Protein AF-A0A2G2XUZ2-F1 (afdb_monomer)

Radius of gyration: 29.02 Å; Cα contacts (8 Å, |Δi|>4): 796; chains: 1; bounding box: 146×88×59 Å

Structure (mmCIF, N/CA/C/O backbone):
data_AF-A0A2G2XUZ2-F1
#
_entry.id   AF-A0A2G2XUZ2-F1
#
loop_
_atom_site.group_PDB
_atom_site.id
_atom_site.type_symbol
_atom_site.label_atom_id
_atom_site.label_alt_id
_atom_site.label_comp_id
_atom_site.label_asym_id
_atom_site.label_entity_id
_atom_site.label_seq_id
_atom_site.pdbx_PDB_ins_code
_atom_site.Cartn_x
_atom_site.Cartn_y
_atom_site.Cartn_z
_atom_site.occupancy
_atom_site.B_iso_or_equiv
_atom_site.auth_seq_id
_atom_site.auth_comp_id
_atom_site.auth_asym_id
_atom_site.auth_atom_id
_atom_site.pdbx_PDB_model_num
ATOM 1 N N . MET A 1 1 ? -83.456 12.138 7.312 1.00 35.75 1 MET A N 1
ATOM 2 C CA . MET A 1 1 ? -83.168 11.988 5.874 1.00 35.75 1 MET A CA 1
ATOM 3 C C . MET A 1 1 ? -81.773 12.543 5.642 1.00 35.75 1 MET A C 1
ATOM 5 O O . MET A 1 1 ? -81.573 13.729 5.842 1.00 35.75 1 MET A O 1
ATOM 9 N N . THR A 1 2 ? -80.838 11.625 5.391 1.00 35.16 2 THR A N 1
ATOM 10 C CA . THR A 1 2 ? -79.518 11.786 4.751 1.00 35.16 2 THR A CA 1
ATOM 11 C C . THR A 1 2 ? -78.667 13.011 5.084 1.00 35.16 2 THR A C 1
ATOM 13 O O . THR A 1 2 ? -78.769 14.068 4.469 1.00 35.16 2 THR A O 1
ATOM 16 N N . ASP A 1 3 ? -77.733 12.742 5.990 1.00 34.38 3 ASP A N 1
ATOM 17 C CA . ASP A 1 3 ? -76.449 13.405 6.163 1.00 34.38 3 ASP A CA 1
ATOM 18 C C . ASP A 1 3 ? -75.543 13.130 4.947 1.00 34.38 3 ASP A C 1
ATOM 20 O O . ASP A 1 3 ? -75.471 12.003 4.447 1.00 34.38 3 ASP A O 1
ATOM 24 N N . SER A 1 4 ? -74.855 14.147 4.440 1.00 35.59 4 SER A N 1
ATOM 25 C CA . SER A 1 4 ? -73.810 14.001 3.422 1.00 35.59 4 SER A CA 1
ATOM 26 C C . SER A 1 4 ? -72.882 15.197 3.511 1.00 35.59 4 SER A C 1
ATOM 28 O O . SER A 1 4 ? -73.072 16.198 2.822 1.00 35.59 4 SER A O 1
ATOM 30 N N . ASN A 1 5 ? -71.858 15.091 4.358 1.00 36.81 5 ASN A N 1
ATOM 31 C CA . ASN A 1 5 ? -70.743 16.018 4.303 1.00 36.81 5 ASN A CA 1
ATOM 32 C C . ASN A 1 5 ? -69.402 15.288 4.243 1.00 36.81 5 ASN A C 1
ATOM 34 O O . ASN A 1 5 ? -69.124 14.323 4.953 1.00 36.81 5 ASN A O 1
ATOM 38 N N . LYS A 1 6 ? -68.609 15.758 3.286 1.00 45.22 6 LYS A N 1
ATOM 39 C CA . LYS A 1 6 ? -67.391 15.169 2.747 1.00 45.22 6 LYS A CA 1
ATOM 40 C C . LYS A 1 6 ? -66.287 15.148 3.802 1.00 45.22 6 LYS A C 1
ATOM 42 O O . LYS A 1 6 ? -65.923 16.193 4.333 1.00 45.22 6 LYS A O 1
ATOM 47 N N . ARG A 1 7 ? -65.640 13.996 3.992 1.00 35.06 7 ARG A N 1
ATOM 48 C CA . ARG A 1 7 ? -64.256 13.950 4.482 1.00 35.06 7 ARG A CA 1
ATOM 49 C C . ARG A 1 7 ? -63.355 13.489 3.349 1.00 35.06 7 ARG A C 1
ATOM 51 O O . ARG A 1 7 ? -63.434 12.355 2.888 1.00 35.06 7 ARG A O 1
ATOM 58 N N . ALA A 1 8 ? -62.554 14.437 2.876 1.00 35.34 8 ALA A N 1
ATOM 59 C CA . ALA A 1 8 ? -61.564 14.267 1.833 1.00 35.34 8 ALA A CA 1
ATOM 60 C C . ALA A 1 8 ? -60.620 13.108 2.171 1.00 35.34 8 ALA A C 1
ATOM 62 O O . ALA A 1 8 ? -59.940 13.109 3.199 1.00 35.34 8 ALA A O 1
ATOM 63 N N . LYS A 1 9 ? -60.576 12.131 1.267 1.00 38.25 9 LYS A N 1
ATOM 64 C CA . LYS A 1 9 ? -59.523 11.129 1.187 1.00 38.25 9 LYS A CA 1
ATOM 65 C C . LYS A 1 9 ? -58.257 11.888 0.790 1.00 38.25 9 LYS A C 1
ATOM 67 O O . LYS A 1 9 ? -58.094 12.279 -0.361 1.00 38.25 9 LYS A O 1
ATOM 72 N N . LYS A 1 10 ? -57.416 12.214 1.772 1.00 37.03 10 LYS A N 1
ATOM 73 C CA . LYS A 1 10 ? -56.082 12.751 1.514 1.00 37.03 10 LYS A CA 1
ATOM 74 C C . LYS A 1 10 ? -55.259 11.579 0.994 1.00 37.03 10 LYS A C 1
ATOM 76 O O . LYS A 1 10 ? -54.725 10.813 1.792 1.00 37.03 10 LYS A O 1
ATOM 81 N N . ASP A 1 11 ? -55.228 11.422 -0.328 1.00 40.84 11 ASP A N 1
ATOM 82 C CA . ASP A 1 11 ? -54.222 10.620 -1.016 1.00 40.84 11 ASP A CA 1
ATOM 83 C C . ASP A 1 11 ? -52.858 11.171 -0.611 1.00 40.84 11 ASP A C 1
ATOM 85 O O . ASP A 1 11 ? -52.354 12.163 -1.137 1.00 40.84 11 ASP A O 1
ATOM 89 N N . LYS A 1 12 ? -52.276 10.550 0.411 1.00 39.81 12 LYS A N 1
ATOM 90 C CA . LYS A 1 12 ? -50.876 10.723 0.749 1.00 39.81 12 LYS A CA 1
ATOM 91 C C . LYS A 1 12 ? -50.124 9.783 -0.183 1.00 39.81 12 LYS A C 1
ATOM 93 O O . LYS A 1 12 ? -49.701 8.707 0.218 1.00 39.81 12 LYS A O 1
ATOM 98 N N . GLY A 1 13 ? -50.027 10.194 -1.447 1.00 36.00 13 GLY A N 1
ATOM 99 C CA . GLY A 1 13 ? -49.077 9.645 -2.402 1.00 36.00 13 GLY A CA 1
ATOM 100 C C . GLY A 1 13 ? -47.665 9.960 -1.923 1.00 36.00 13 GLY A C 1
ATOM 101 O O . GLY A 1 13 ? -47.025 10.881 -2.413 1.00 36.00 13 GLY A O 1
ATOM 102 N N . ILE A 1 14 ? -47.196 9.235 -0.910 1.00 42.22 14 ILE A N 1
ATOM 103 C CA . ILE A 1 14 ? -45.771 8.987 -0.763 1.00 42.22 14 ILE A CA 1
ATOM 104 C C . ILE A 1 14 ? -45.508 7.902 -1.796 1.00 42.22 14 ILE A C 1
ATOM 106 O O . ILE A 1 14 ? -45.960 6.771 -1.639 1.00 42.22 14 ILE A O 1
ATOM 110 N N . MET A 1 15 ? -44.891 8.299 -2.911 1.00 40.41 15 MET A N 1
ATOM 111 C CA . MET A 1 15 ? -44.233 7.361 -3.808 1.00 40.41 15 MET A CA 1
ATOM 112 C C . MET A 1 15 ? -43.357 6.470 -2.937 1.00 40.41 15 MET A C 1
ATOM 114 O O . MET A 1 15 ? -42.392 6.947 -2.341 1.00 40.41 15 MET A O 1
ATOM 118 N N . ASP A 1 16 ? -43.738 5.203 -2.841 1.00 49.12 16 ASP A N 1
ATOM 119 C CA . ASP A 1 16 ? -42.917 4.140 -2.288 1.00 49.12 16 ASP A CA 1
ATOM 120 C C . ASP A 1 16 ? -41.758 3.964 -3.278 1.00 49.12 16 ASP A C 1
ATOM 122 O O . ASP A 1 16 ? -41.818 3.193 -4.240 1.00 49.12 16 ASP A O 1
ATOM 126 N N . LEU A 1 17 ? -40.756 4.840 -3.163 1.00 57.47 17 LEU A N 1
ATOM 127 C CA . LEU A 1 17 ? -39.551 4.759 -3.962 1.00 57.47 17 LEU A CA 1
ATOM 128 C C . LEU A 1 17 ? -38.878 3.464 -3.527 1.00 57.47 17 LEU A C 1
ATOM 130 O O . LEU A 1 17 ? -38.345 3.403 -2.423 1.00 57.47 17 LEU A O 1
ATOM 134 N N . LYS A 1 18 ? -38.977 2.426 -4.368 1.00 73.94 18 LYS A N 1
ATOM 135 C CA . LYS A 1 18 ? -38.414 1.106 -4.074 1.00 73.94 18 LYS A CA 1
ATOM 136 C C . LYS A 1 18 ? -37.003 1.269 -3.525 1.00 73.94 18 LYS A C 1
ATOM 138 O O . LYS A 1 18 ? -36.180 1.964 -4.122 1.00 73.94 18 LYS A O 1
ATOM 143 N N . ASP A 1 19 ? -36.753 0.609 -2.408 1.00 69.38 19 ASP A N 1
ATOM 144 C CA . ASP A 1 19 ? -35.514 0.696 -1.642 1.00 69.38 19 ASP A CA 1
ATOM 145 C C . ASP A 1 19 ? -34.256 0.515 -2.497 1.00 69.38 19 ASP A C 1
ATOM 147 O O . ASP A 1 19 ? -33.276 1.247 -2.342 1.00 69.38 19 ASP A O 1
ATOM 151 N N . ASP A 1 20 ? -34.329 -0.394 -3.469 1.00 71.00 20 ASP A N 1
ATOM 152 C CA . ASP A 1 20 ? -33.249 -0.693 -4.410 1.00 71.00 20 ASP A CA 1
ATOM 153 C C . ASP A 1 20 ? -32.903 0.510 -5.303 1.00 71.00 20 ASP A C 1
ATOM 155 O O . ASP A 1 20 ? -31.741 0.736 -5.633 1.00 71.00 20 ASP A O 1
ATOM 159 N N . VAL A 1 21 ? -33.898 1.330 -5.658 1.00 80.12 21 VAL A N 1
ATOM 160 C CA . VAL A 1 21 ? -33.708 2.548 -6.460 1.00 80.12 21 VAL A CA 1
ATOM 161 C C . VAL A 1 21 ? -33.108 3.658 -5.602 1.00 80.12 21 VAL A C 1
ATOM 163 O O . VAL A 1 21 ? -32.162 4.323 -6.021 1.00 80.12 21 VAL A O 1
ATOM 166 N N . LEU A 1 22 ? -33.612 3.858 -4.382 1.00 82.62 22 LEU A N 1
ATOM 167 C CA . LEU A 1 22 ? -33.071 4.889 -3.495 1.00 82.62 22 LEU A CA 1
ATOM 168 C C . LEU A 1 22 ? -31.599 4.613 -3.163 1.00 82.62 22 LEU A C 1
ATOM 170 O O . LEU A 1 22 ? -30.744 5.480 -3.327 1.00 82.62 22 LEU A O 1
ATOM 174 N N . VAL A 1 23 ? -31.293 3.399 -2.716 1.00 81.06 23 VAL A N 1
ATOM 175 C CA . VAL A 1 23 ? -29.950 3.048 -2.255 1.00 81.06 23 VAL A CA 1
ATOM 176 C C . VAL A 1 23 ? -29.027 2.794 -3.450 1.00 81.06 23 VAL A C 1
ATOM 178 O O . VAL A 1 23 ? -27.999 3.458 -3.586 1.00 81.06 23 VAL A O 1
ATOM 181 N N . GLY A 1 24 ? -29.409 1.893 -4.357 1.00 78.69 24 GLY A N 1
ATOM 182 C CA . GLY A 1 24 ? -28.554 1.427 -5.450 1.00 78.69 24 GLY A CA 1
ATOM 183 C C . GLY A 1 24 ? -28.389 2.409 -6.611 1.00 78.69 24 GLY A C 1
ATOM 184 O O . GLY A 1 24 ? -27.345 2.392 -7.268 1.00 78.69 24 GLY A O 1
ATOM 185 N N . GLU A 1 25 ? -29.370 3.284 -6.857 1.00 82.62 25 GLU A N 1
ATOM 186 C CA . GLU A 1 25 ? -29.371 4.186 -8.018 1.00 82.62 25 GLU A CA 1
ATOM 187 C C . GLU A 1 25 ? -29.222 5.670 -7.658 1.00 82.62 25 GLU A C 1
ATOM 189 O O . GLU A 1 25 ? -28.709 6.430 -8.483 1.00 82.62 25 GLU A O 1
ATOM 194 N N . ILE A 1 26 ? -29.615 6.098 -6.454 1.00 86.00 26 ILE A N 1
ATOM 195 C CA . ILE A 1 26 ? -29.462 7.496 -6.018 1.00 86.00 26 ILE A CA 1
ATOM 196 C C . ILE A 1 26 ? -28.261 7.634 -5.083 1.00 86.00 26 ILE A C 1
ATOM 198 O O . ILE A 1 26 ? -27.284 8.288 -5.447 1.00 86.00 26 ILE A O 1
ATOM 202 N N . ILE A 1 27 ? -28.290 6.998 -3.908 1.00 87.19 27 ILE A N 1
ATOM 203 C CA . ILE A 1 27 ? -27.243 7.178 -2.888 1.00 87.19 27 ILE A CA 1
ATOM 204 C C . ILE A 1 27 ? -25.893 6.656 -3.393 1.00 87.19 27 ILE A C 1
ATOM 206 O O . ILE A 1 27 ? -24.880 7.331 -3.227 1.00 87.19 27 ILE A O 1
ATOM 210 N N . ALA A 1 28 ? -25.867 5.518 -4.094 1.00 84.38 28 ALA A N 1
ATOM 211 C CA . ALA A 1 28 ? -24.637 4.973 -4.676 1.00 84.38 28 ALA A CA 1
ATOM 212 C C . ALA A 1 28 ? -24.001 5.853 -5.774 1.00 84.38 28 ALA A C 1
ATOM 214 O O . ALA A 1 28 ? -22.862 5.604 -6.168 1.00 84.38 28 ALA A O 1
ATOM 215 N N . ARG A 1 29 ? -24.728 6.846 -6.310 1.00 84.69 29 ARG A N 1
ATOM 216 C CA . ARG A 1 29 ? -24.205 7.813 -7.292 1.00 84.69 29 ARG A CA 1
ATOM 217 C C . ARG A 1 29 ? -23.687 9.100 -6.652 1.00 84.69 29 ARG A C 1
ATOM 219 O O . ARG A 1 29 ? -23.065 9.901 -7.347 1.00 84.69 29 ARG A O 1
ATOM 226 N N . LEU A 1 30 ? -23.946 9.319 -5.365 1.00 84.75 30 LEU A N 1
ATOM 227 C CA . LEU A 1 30 ? -23.440 10.493 -4.667 1.00 84.75 30 LEU A CA 1
ATOM 228 C C . LEU A 1 30 ? -21.920 10.382 -4.457 1.00 84.75 30 LEU A C 1
ATOM 230 O O . LEU A 1 30 ? -21.391 9.274 -4.319 1.00 84.75 30 LEU A O 1
ATOM 234 N N . PRO A 1 31 ? -21.204 11.517 -4.362 1.00 80.62 31 PRO A N 1
ATOM 235 C CA . PRO A 1 31 ? -19.866 11.552 -3.786 1.00 80.62 31 PRO A CA 1
ATOM 236 C C . PRO A 1 31 ? -19.830 10.786 -2.461 1.00 80.62 31 PRO A C 1
ATOM 238 O O . PRO A 1 31 ? -20.729 10.941 -1.632 1.00 80.62 31 PRO A O 1
ATOM 241 N N . LEU A 1 32 ? -18.783 9.989 -2.237 1.00 79.00 32 LEU A N 1
ATOM 242 C CA . LEU A 1 32 ? -18.720 9.038 -1.119 1.00 79.00 32 LEU A CA 1
ATOM 243 C C . LEU A 1 32 ? -19.018 9.690 0.244 1.00 79.00 32 LEU A C 1
ATOM 245 O O . LEU A 1 32 ? -19.777 9.145 1.042 1.00 79.00 32 LEU A O 1
ATOM 249 N N . LYS A 1 33 ? -18.500 10.902 0.473 1.00 77.75 33 LYS A N 1
ATOM 250 C CA . LYS A 1 33 ? -18.781 11.705 1.674 1.00 77.75 33 LYS A CA 1
ATOM 251 C C . LYS A 1 33 ? -20.281 11.946 1.879 1.00 77.75 33 LYS A C 1
ATOM 253 O O . LYS A 1 33 ? -20.791 11.759 2.979 1.00 77.75 33 LYS A O 1
ATOM 258 N N . GLN A 1 34 ? -20.988 12.338 0.822 1.00 84.12 34 GLN A N 1
ATOM 259 C CA . GLN A 1 34 ? -22.427 12.603 0.866 1.00 84.12 34 GLN A CA 1
ATOM 260 C C . GLN A 1 34 ? -23.220 11.307 1.051 1.00 84.12 34 GLN A C 1
ATOM 262 O O . GLN A 1 34 ? -24.142 11.271 1.862 1.00 84.12 34 GLN A O 1
ATOM 267 N N . ALA A 1 35 ? -22.814 10.223 0.378 1.00 84.06 35 ALA A N 1
ATOM 268 C CA . ALA A 1 35 ? -23.423 8.907 0.560 1.00 84.06 35 ALA A CA 1
ATOM 269 C C . ALA A 1 35 ? -23.352 8.443 2.027 1.00 84.06 35 ALA A C 1
ATOM 271 O O . ALA A 1 35 ? -24.306 7.876 2.548 1.00 84.06 35 ALA A O 1
ATOM 272 N N . ILE A 1 36 ? -22.260 8.738 2.735 1.00 81.38 36 ILE A N 1
ATOM 273 C CA . ILE A 1 36 ? -22.111 8.393 4.159 1.00 81.38 36 ILE A CA 1
ATOM 274 C C . ILE A 1 36 ? -22.934 9.296 5.058 1.00 81.38 36 ILE A C 1
ATOM 276 O O . ILE A 1 36 ? -23.523 8.818 6.025 1.00 81.38 36 ILE A O 1
ATOM 280 N N . GLN A 1 37 ? -23.020 10.587 4.743 1.00 85.12 37 GLN A N 1
ATOM 281 C CA . GLN A 1 37 ? -23.892 11.506 5.471 1.00 85.12 37 GLN A CA 1
ATOM 282 C C . GLN A 1 37 ? -25.365 11.076 5.395 1.00 85.12 37 GLN A C 1
ATOM 284 O O . GLN A 1 37 ? -26.140 11.399 6.289 1.00 85.12 37 GLN A O 1
ATOM 289 N N . CYS A 1 38 ? -25.765 10.269 4.408 1.00 86.31 38 CYS A N 1
ATOM 290 C CA . CYS A 1 38 ? -27.101 9.680 4.397 1.00 86.31 38 CYS A CA 1
ATOM 291 C C . CYS A 1 38 ? -27.359 8.709 5.568 1.00 86.31 38 CYS A C 1
ATOM 293 O O . CYS A 1 38 ? -28.517 8.554 5.956 1.00 86.31 38 CYS A O 1
ATOM 295 N N . LYS A 1 39 ? -26.323 8.110 6.181 1.00 84.12 39 LYS A N 1
ATOM 296 C CA . LYS A 1 39 ? -26.477 7.224 7.354 1.00 84.12 39 LYS A CA 1
ATOM 297 C C . LYS A 1 39 ? -27.102 7.946 8.547 1.00 84.12 39 LYS A C 1
ATOM 299 O O . LYS A 1 39 ? -27.961 7.395 9.226 1.00 84.12 39 LYS A O 1
ATOM 304 N N . VAL A 1 40 ? -26.732 9.208 8.776 1.00 84.50 40 VAL A N 1
ATOM 305 C CA . VAL A 1 40 ? -27.255 9.992 9.910 1.00 84.50 40 VAL A CA 1
ATOM 306 C C . VAL A 1 40 ? -28.684 10.499 9.699 1.00 84.50 40 VAL A C 1
ATOM 308 O O . VAL A 1 40 ? -29.298 10.984 10.645 1.00 84.50 40 VAL A O 1
ATOM 311 N N . LEU A 1 41 ? -29.251 10.365 8.494 1.00 86.31 41 LEU A N 1
ATOM 312 C CA . LEU A 1 41 ? -30.614 10.825 8.213 1.00 86.31 41 LEU A CA 1
ATOM 313 C C . LEU A 1 41 ? -31.683 9.902 8.820 1.00 86.31 41 LEU A C 1
ATOM 315 O O . LEU A 1 41 ? -32.726 10.382 9.260 1.00 86.31 41 LEU A O 1
ATOM 319 N N . ASN A 1 42 ? -31.456 8.582 8.822 1.00 85.31 42 ASN A N 1
ATOM 320 C CA . ASN A 1 42 ? -32.382 7.585 9.372 1.00 85.31 42 ASN A CA 1
ATOM 321 C C . ASN A 1 42 ? -31.674 6.231 9.587 1.00 85.31 42 ASN A C 1
ATOM 323 O O . ASN A 1 42 ? -30.899 5.799 8.738 1.00 85.31 42 ASN A O 1
ATOM 327 N N . LYS A 1 43 ? -32.048 5.502 10.651 1.00 86.00 43 LYS A N 1
ATOM 328 C CA . LYS A 1 43 ? -31.627 4.117 10.953 1.00 86.00 43 LYS A CA 1
ATOM 329 C C . LYS A 1 43 ? -31.787 3.151 9.777 1.00 86.00 43 LYS A C 1
ATOM 331 O O . LYS A 1 43 ? -30.990 2.236 9.619 1.00 86.00 43 LYS A O 1
ATOM 336 N N . TYR A 1 44 ? -32.826 3.340 8.965 1.00 85.62 44 TYR A N 1
ATOM 337 C CA . TYR A 1 44 ? -33.046 2.507 7.784 1.00 85.62 44 TYR A CA 1
ATOM 338 C C . TYR A 1 44 ? -31.930 2.666 6.736 1.00 85.62 44 TYR A C 1
ATOM 340 O O . TYR A 1 44 ? -31.397 1.678 6.232 1.00 85.62 44 TYR A O 1
ATOM 348 N N . LEU A 1 45 ? -31.546 3.913 6.444 1.00 85.62 45 LEU A N 1
ATOM 349 C CA . LEU A 1 45 ? -30.451 4.210 5.522 1.00 85.62 45 LEU A CA 1
ATOM 350 C C . LEU A 1 45 ? -29.111 3.786 6.112 1.00 85.62 45 LEU A C 1
ATOM 352 O O . LEU A 1 45 ? -28.294 3.225 5.394 1.00 85.62 45 LEU A O 1
ATOM 356 N N . ASP A 1 46 ? -28.906 3.988 7.413 1.00 84.69 46 ASP A N 1
ATOM 357 C CA . ASP A 1 46 ? -27.719 3.489 8.107 1.00 84.69 46 ASP A CA 1
ATOM 358 C C . ASP A 1 46 ? -27.533 1.976 7.918 1.00 84.69 46 ASP A C 1
ATOM 360 O O . ASP A 1 46 ? -26.464 1.532 7.497 1.00 84.69 46 ASP A O 1
ATOM 364 N N . PHE A 1 47 ? -28.599 1.196 8.123 1.00 84.56 47 PHE A N 1
ATOM 365 C CA . PHE A 1 47 ? -28.594 -0.248 7.896 1.00 84.56 47 PHE A CA 1
ATOM 366 C C . PHE A 1 47 ? -28.253 -0.602 6.441 1.00 84.56 47 PHE A C 1
ATOM 368 O O . PHE A 1 47 ? -27.352 -1.400 6.202 1.00 84.56 47 PHE A O 1
ATOM 375 N N . LYS A 1 48 ? -28.918 0.026 5.462 1.00 85.44 48 LYS A N 1
ATOM 376 C CA . LYS A 1 48 ? -28.710 -0.269 4.033 1.00 85.44 48 LYS A CA 1
ATOM 377 C C . LYS A 1 48 ? -27.342 0.160 3.500 1.00 85.44 48 LYS A C 1
ATOM 379 O O . LYS A 1 48 ? -26.766 -0.535 2.676 1.00 85.44 48 LYS A O 1
ATOM 384 N N . ILE A 1 49 ? -26.812 1.295 3.946 1.00 83.50 49 ILE A N 1
ATOM 385 C CA . ILE A 1 49 ? -25.514 1.826 3.494 1.00 83.50 49 ILE A CA 1
ATOM 386 C C . ILE A 1 49 ? -24.359 1.089 4.188 1.00 83.50 49 ILE A C 1
ATOM 388 O O . ILE A 1 49 ? -23.245 1.040 3.673 1.00 83.50 49 ILE A O 1
ATOM 392 N N . SER A 1 50 ? -24.596 0.522 5.371 1.00 79.56 50 SER A N 1
ATOM 393 C CA . SER A 1 50 ? -23.628 -0.341 6.061 1.00 79.56 50 SER A CA 1
ATOM 394 C C . SER A 1 50 ? -23.614 -1.778 5.530 1.00 79.56 50 SER A C 1
ATOM 396 O O . SER A 1 50 ? -22.781 -2.572 5.962 1.00 79.56 50 SER A O 1
ATOM 398 N N . ASP A 1 51 ? -24.507 -2.110 4.598 1.00 82.31 51 ASP A N 1
ATOM 399 C CA . ASP A 1 51 ? -24.571 -3.421 3.967 1.00 82.31 51 ASP A CA 1
ATOM 400 C C . ASP A 1 51 ? -23.374 -3.665 3.021 1.00 82.31 51 ASP A C 1
ATOM 402 O O . ASP A 1 51 ? -22.850 -2.751 2.363 1.00 82.31 51 ASP A O 1
ATOM 406 N N . SER A 1 52 ? -22.917 -4.918 2.949 1.00 77.56 52 SER A N 1
ATOM 407 C CA . SER A 1 52 ? -21.781 -5.297 2.105 1.00 77.56 52 SER A CA 1
ATOM 408 C C . SER A 1 52 ? -22.111 -5.211 0.613 1.00 77.56 52 SER A C 1
ATOM 410 O O . SER A 1 52 ? -21.234 -4.862 -0.178 1.00 77.56 52 SER A O 1
ATOM 412 N N . GLU A 1 53 ? -23.364 -5.444 0.215 1.00 80.94 53 GLU A N 1
ATOM 413 C CA . GLU A 1 53 ? -23.835 -5.300 -1.164 1.00 80.94 53 GLU A CA 1
ATOM 414 C C . GLU A 1 53 ? -23.742 -3.840 -1.620 1.00 80.94 53 GLU A C 1
ATOM 416 O O . GLU A 1 53 ? -23.220 -3.541 -2.697 1.00 80.94 53 GLU A O 1
ATOM 421 N N . PHE A 1 54 ? -24.138 -2.898 -0.762 1.00 82.44 54 PHE A N 1
ATOM 422 C CA . PHE A 1 54 ? -24.002 -1.474 -1.062 1.00 82.44 54 PHE A CA 1
ATOM 423 C C . PHE A 1 54 ? -22.534 -1.054 -1.218 1.00 82.44 54 PHE A C 1
ATOM 425 O O . PHE A 1 54 ? -22.178 -0.319 -2.145 1.00 82.44 54 PHE A O 1
ATOM 432 N N . SER A 1 55 ? -21.659 -1.578 -0.357 1.00 77.88 55 SER A N 1
ATOM 433 C CA . SER A 1 55 ? -20.212 -1.355 -0.449 1.00 77.88 55 SER A CA 1
ATOM 434 C C . SER A 1 55 ? -19.623 -1.880 -1.770 1.00 77.88 55 SER A C 1
ATOM 436 O O . SER A 1 55 ? -18.708 -1.260 -2.318 1.00 77.88 55 SER A O 1
ATOM 438 N N . GLN A 1 56 ? -20.166 -2.977 -2.316 1.00 77.44 56 GLN A N 1
ATOM 439 C CA . GLN A 1 56 ? -19.820 -3.513 -3.643 1.00 77.44 56 GLN A CA 1
ATOM 440 C C . GLN A 1 56 ? -20.271 -2.623 -4.788 1.00 77.44 56 GLN A C 1
ATOM 442 O O . GLN A 1 56 ? -19.499 -2.379 -5.720 1.00 77.44 56 GLN A O 1
ATOM 447 N N . ILE A 1 57 ? -21.492 -2.100 -4.716 1.00 80.94 57 ILE A N 1
ATOM 448 C CA . ILE A 1 57 ? -22.001 -1.168 -5.722 1.00 80.94 57 ILE A CA 1
ATOM 449 C C . ILE A 1 57 ? -21.117 0.083 -5.763 1.00 80.94 57 ILE A C 1
ATOM 451 O O . ILE A 1 57 ? -20.692 0.494 -6.844 1.00 80.94 57 ILE A O 1
ATOM 455 N N . LEU A 1 58 ? -20.795 0.658 -4.600 1.00 78.31 58 LEU A N 1
ATOM 456 C CA . LEU A 1 58 ? -19.919 1.825 -4.517 1.00 78.31 58 LEU A CA 1
ATOM 457 C C . LEU A 1 58 ? -18.523 1.539 -5.067 1.00 78.31 58 LEU A C 1
ATOM 459 O O . LEU A 1 58 ? -18.055 2.304 -5.906 1.00 78.31 58 LEU A O 1
ATOM 463 N N . LEU A 1 59 ? -17.871 0.444 -4.660 1.00 74.56 59 LEU A N 1
ATOM 464 C CA . LEU A 1 59 ? -16.525 0.130 -5.147 1.00 74.56 59 LEU A CA 1
ATOM 465 C C . LEU A 1 59 ? -16.507 -0.046 -6.667 1.00 74.56 59 LEU A C 1
ATOM 467 O O . LEU A 1 59 ? -15.650 0.520 -7.338 1.00 74.56 59 LEU A O 1
ATOM 471 N N . ASN A 1 60 ? -17.472 -0.785 -7.224 1.00 75.44 60 ASN A N 1
ATOM 472 C CA . ASN A 1 60 ? -17.557 -0.996 -8.668 1.00 75.44 60 ASN A CA 1
ATOM 473 C C . ASN A 1 60 ? -17.758 0.314 -9.436 1.00 75.44 60 ASN A C 1
ATOM 475 O O . ASN A 1 60 ? -17.161 0.485 -10.496 1.00 75.44 60 ASN A O 1
ATOM 479 N N . ARG A 1 61 ? -18.552 1.247 -8.898 1.00 73.94 61 ARG A N 1
ATOM 480 C CA . ARG A 1 61 ? -18.731 2.583 -9.487 1.00 73.94 61 ARG A CA 1
ATOM 481 C C . ARG A 1 61 ? -17.485 3.461 -9.334 1.00 73.94 61 ARG A C 1
ATOM 483 O O . ARG A 1 61 ? -17.232 4.301 -10.187 1.00 73.94 61 ARG A O 1
ATOM 490 N N . GLN A 1 62 ? -16.708 3.257 -8.273 1.00 69.00 62 GLN A N 1
ATOM 491 C CA . GLN A 1 62 ? -15.489 4.010 -7.963 1.00 69.00 62 GLN A CA 1
ATOM 492 C C . GLN A 1 62 ? -14.213 3.380 -8.550 1.00 69.00 62 GLN A C 1
ATOM 494 O O . GLN A 1 62 ? -13.130 3.885 -8.275 1.00 69.00 62 GLN A O 1
ATOM 499 N N . LYS A 1 63 ? -14.295 2.316 -9.369 1.00 63.81 63 LYS A N 1
ATOM 500 C CA . LYS A 1 63 ? -13.127 1.700 -10.043 1.00 63.81 63 LYS A CA 1
ATOM 501 C C . LYS A 1 63 ? -12.342 2.677 -10.930 1.00 63.81 63 LYS A C 1
ATOM 503 O O . LYS A 1 63 ? -11.134 2.521 -11.084 1.00 63.81 63 LYS A O 1
ATOM 508 N N . ASP A 1 64 ? -13.018 3.704 -11.441 1.00 59.34 64 ASP A N 1
ATOM 509 C CA . ASP A 1 64 ? -12.415 4.818 -12.185 1.00 59.34 64 ASP A CA 1
ATOM 510 C C . ASP A 1 64 ? -12.219 6.088 -11.334 1.00 59.34 64 ASP A C 1
ATOM 512 O O . ASP A 1 64 ? -11.852 7.143 -11.860 1.00 59.34 64 ASP A O 1
ATOM 516 N N . GLY A 1 65 ? -12.486 5.994 -10.028 1.00 61.28 65 GLY A N 1
ATOM 517 C CA . GLY A 1 65 ? -12.403 7.086 -9.066 1.00 61.28 65 GLY A CA 1
ATOM 518 C C . GLY A 1 65 ? -10.980 7.613 -8.866 1.00 61.28 65 GLY A C 1
ATOM 519 O O . GLY A 1 65 ? -9.995 7.054 -9.353 1.00 61.28 65 GLY A O 1
ATOM 520 N N . SER A 1 66 ? -10.876 8.731 -8.148 1.00 67.19 66 SER A N 1
ATOM 521 C CA . SER A 1 66 ? -9.599 9.381 -7.854 1.00 67.19 66 SER A CA 1
ATOM 522 C C . SER A 1 66 ? -8.770 8.508 -6.911 1.00 67.19 66 SER A C 1
ATOM 524 O O . SER A 1 66 ? -8.979 8.533 -5.702 1.00 67.19 66 SER A O 1
ATOM 526 N N . LEU A 1 67 ? -7.825 7.749 -7.468 1.00 78.88 67 LEU A N 1
ATOM 527 C CA . LEU A 1 67 ? -6.725 7.170 -6.706 1.00 78.88 67 LEU A CA 1
ATOM 528 C C . LEU A 1 67 ? -5.960 8.303 -6.014 1.00 78.88 67 LEU A C 1
ATOM 530 O O . LEU A 1 67 ? -5.525 9.252 -6.676 1.00 78.88 67 LEU A O 1
ATOM 534 N N . GLU A 1 68 ? -5.805 8.187 -4.701 1.00 87.81 68 GLU A N 1
ATOM 535 C CA . GLU A 1 68 ? -4.990 9.088 -3.900 1.00 87.81 68 GLU A CA 1
ATOM 536 C C . GLU A 1 68 ? -3.675 8.396 -3.551 1.00 87.81 68 GLU A C 1
ATOM 538 O O . GLU A 1 68 ? -3.644 7.220 -3.189 1.00 87.81 68 GLU A O 1
ATOM 543 N N . LEU A 1 69 ? -2.574 9.125 -3.676 1.00 88.38 69 LEU A N 1
ATOM 544 C CA . LEU A 1 69 ? -1.263 8.675 -3.237 1.00 88.38 69 LEU A CA 1
ATOM 545 C C . LEU A 1 69 ? -0.944 9.372 -1.924 1.00 88.38 69 LEU A C 1
ATOM 547 O O . LEU A 1 69 ? -0.980 10.601 -1.864 1.00 88.38 69 LEU A O 1
ATOM 551 N N . LEU A 1 70 ? -0.634 8.588 -0.897 1.00 90.81 70 LEU A N 1
ATOM 552 C CA . LEU A 1 70 ? -0.263 9.068 0.428 1.00 90.81 70 LEU A CA 1
ATOM 553 C C . LEU A 1 70 ? 1.175 8.658 0.727 1.00 90.81 70 LEU A C 1
ATOM 555 O O . LEU A 1 70 ? 1.542 7.498 0.546 1.00 90.81 70 LEU A O 1
ATOM 559 N N . TYR A 1 71 ? 1.983 9.599 1.192 1.00 89.06 71 TYR A N 1
ATOM 560 C CA . TYR A 1 71 ? 3.345 9.335 1.646 1.00 89.06 71 TYR A CA 1
ATOM 561 C C . TYR A 1 71 ? 3.774 10.411 2.638 1.00 89.06 71 TYR A C 1
ATOM 563 O O . TYR A 1 71 ? 3.308 11.550 2.583 1.00 89.06 71 TYR A O 1
ATOM 571 N N . SER A 1 72 ? 4.666 10.052 3.553 1.00 88.12 72 SER A N 1
ATOM 572 C CA . SER A 1 72 ? 5.329 11.010 4.433 1.00 88.12 72 SER A CA 1
ATOM 573 C C . SER A 1 72 ? 6.703 11.373 3.885 1.00 88.12 72 SER A C 1
ATOM 575 O O . SER A 1 72 ? 7.344 10.567 3.217 1.00 88.12 72 SER A O 1
ATOM 577 N N . VAL A 1 73 ? 7.176 12.573 4.192 1.00 85.38 73 VAL A N 1
ATOM 578 C CA . VAL A 1 73 ? 8.549 12.996 3.919 1.00 85.38 73 VAL A CA 1
ATOM 579 C C . VAL A 1 73 ? 9.212 13.293 5.250 1.00 85.38 73 VAL A C 1
ATOM 581 O O . VAL A 1 73 ? 8.772 14.179 5.984 1.00 85.38 73 VAL A O 1
ATOM 584 N N . ASN A 1 74 ? 10.257 12.526 5.553 1.00 81.56 74 ASN A N 1
ATOM 585 C CA . ASN A 1 74 ? 11.068 12.719 6.748 1.00 81.56 74 ASN A CA 1
ATOM 586 C C . ASN A 1 74 ? 11.942 13.967 6.572 1.00 81.56 74 ASN A C 1
ATOM 588 O O . ASN A 1 74 ? 12.638 14.110 5.566 1.00 81.56 74 ASN A O 1
ATOM 592 N N . GLY A 1 75 ? 11.905 14.861 7.552 1.00 75.06 75 GLY A N 1
ATOM 593 C CA . GLY A 1 75 ? 12.666 16.106 7.583 1.00 75.06 75 GLY A CA 1
ATOM 594 C C . GLY A 1 75 ? 12.264 16.933 8.805 1.00 75.06 75 GLY A C 1
ATOM 595 O O . GLY A 1 75 ? 11.325 16.553 9.491 1.00 75.06 75 GLY A O 1
ATOM 596 N N . PRO A 1 76 ? 12.958 18.035 9.115 1.00 78.44 76 PRO A N 1
ATOM 597 C CA . PRO A 1 76 ? 12.510 18.985 10.128 1.00 78.44 76 PRO A CA 1
ATOM 598 C C . PRO A 1 76 ? 11.733 20.153 9.475 1.00 78.44 76 PRO A C 1
ATOM 600 O O . PRO A 1 76 ? 12.374 21.026 8.885 1.00 78.44 76 PRO A O 1
ATOM 603 N N . PRO A 1 77 ? 10.385 20.225 9.560 1.00 83.94 77 PRO A N 1
ATOM 604 C CA . PRO A 1 77 ? 9.447 19.262 10.153 1.00 83.94 77 PRO A CA 1
ATOM 605 C C . PRO A 1 77 ? 9.018 18.149 9.179 1.00 83.94 77 PRO A C 1
ATOM 607 O O . PRO A 1 77 ? 9.057 18.322 7.955 1.00 83.94 77 PRO A O 1
ATOM 610 N N . LYS A 1 78 ? 8.573 17.005 9.717 1.00 89.81 78 LYS A N 1
ATOM 611 C CA . LYS A 1 78 ? 8.037 15.900 8.916 1.00 89.81 78 LYS A CA 1
ATOM 612 C C . LYS A 1 78 ? 6.701 16.322 8.326 1.00 89.81 78 LYS A C 1
ATOM 614 O O . LYS A 1 78 ? 5.918 17.048 8.939 1.00 89.81 78 LYS A O 1
ATOM 619 N N . THR A 1 79 ? 6.445 15.901 7.092 1.00 91.00 79 THR A N 1
ATOM 620 C CA . THR A 1 79 ? 5.247 16.318 6.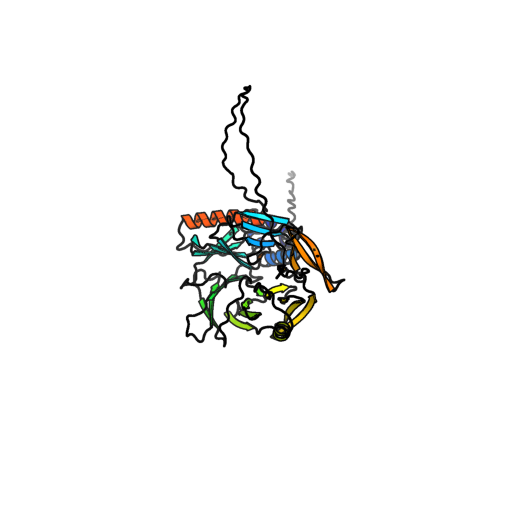351 1.00 91.00 79 THR A CA 1
ATOM 621 C C . THR A 1 79 ? 4.515 15.130 5.752 1.00 91.00 79 THR A C 1
ATOM 623 O O . THR A 1 79 ? 5.130 14.152 5.329 1.00 91.00 79 THR A O 1
ATOM 626 N N . LEU A 1 80 ? 3.188 15.216 5.715 1.00 91.81 80 LEU A N 1
ATOM 627 C CA . LEU A 1 80 ? 2.305 14.256 5.066 1.00 91.81 80 LEU A CA 1
ATOM 628 C C . LEU A 1 80 ? 1.838 14.848 3.745 1.00 91.81 80 LEU A C 1
ATOM 630 O O . LEU A 1 80 ? 1.339 15.972 3.712 1.00 91.81 80 LEU A O 1
ATOM 634 N N . HIS A 1 81 ? 1.969 14.073 2.676 1.00 90.56 81 HIS A N 1
ATOM 635 C CA . HIS A 1 81 ? 1.627 14.477 1.320 1.00 90.56 81 HIS A CA 1
ATOM 636 C C . HIS A 1 81 ? 0.474 13.646 0.781 1.00 90.56 81 HIS A C 1
ATOM 638 O O . HIS A 1 81 ? 0.360 12.448 1.052 1.00 90.56 81 HIS A O 1
ATOM 644 N N . LYS A 1 82 ? -0.372 14.302 -0.012 1.00 90.38 82 LYS A N 1
ATOM 645 C CA . LYS A 1 82 ? -1.462 13.683 -0.762 1.00 90.38 82 LYS A CA 1
ATOM 646 C C . LYS A 1 82 ? -1.409 14.147 -2.206 1.00 90.38 82 LYS A C 1
ATOM 648 O O . LYS A 1 82 ? -1.405 15.350 -2.461 1.00 90.38 82 LYS A O 1
ATOM 653 N N . ILE A 1 83 ? -1.448 13.201 -3.138 1.00 87.69 83 ILE A N 1
ATOM 654 C CA . ILE A 1 83 ? -1.577 13.479 -4.571 1.00 87.69 83 ILE A CA 1
ATOM 655 C C . ILE A 1 83 ? -2.859 12.823 -5.081 1.00 87.69 83 ILE A C 1
ATOM 657 O O . ILE A 1 83 ? -3.014 11.608 -4.986 1.00 87.69 83 ILE A O 1
ATOM 661 N N . SER A 1 84 ? -3.767 13.613 -5.651 1.00 86.12 84 SER A N 1
ATOM 662 C CA . SER A 1 84 ? -4.830 13.095 -6.519 1.00 86.12 84 SER A CA 1
ATOM 663 C C . SER A 1 84 ? -4.317 13.112 -7.951 1.00 86.12 84 SER A C 1
ATOM 665 O O . SER A 1 84 ? -3.678 14.079 -8.351 1.00 86.12 84 SER A O 1
ATOM 667 N N . LEU A 1 85 ? -4.576 12.056 -8.724 1.00 78.94 85 LEU A N 1
ATOM 668 C CA . LEU A 1 85 ? -4.169 11.987 -10.134 1.00 78.94 85 LEU A CA 1
ATOM 669 C C . LEU A 1 85 ? -5.271 12.438 -11.109 1.00 78.94 85 LEU A C 1
ATOM 671 O O . LEU A 1 85 ? -5.016 12.556 -12.307 1.00 78.94 85 LEU A O 1
ATOM 675 N N . LYS A 1 86 ? -6.509 12.651 -10.635 1.00 77.12 86 LYS A N 1
ATOM 676 C CA . LYS A 1 86 ? -7.672 12.965 -11.484 1.00 77.12 86 LYS A CA 1
ATOM 677 C C . LYS A 1 86 ? -8.722 13.829 -10.751 1.00 77.12 86 LYS A C 1
ATOM 679 O O . LYS A 1 86 ? -9.610 13.263 -10.112 1.00 77.12 86 LYS A O 1
ATOM 684 N N . PRO A 1 87 ? -8.715 15.167 -10.925 1.00 76.75 87 PRO A N 1
ATOM 685 C CA . PRO A 1 87 ? -7.660 15.975 -11.550 1.00 76.75 87 PRO A CA 1
ATOM 686 C C . PRO A 1 87 ? -6.378 15.980 -10.710 1.00 76.75 87 PRO A C 1
ATOM 688 O O . PRO A 1 87 ? -6.419 15.683 -9.518 1.00 76.75 87 PRO A O 1
ATOM 691 N N . ILE A 1 88 ? -5.246 16.315 -11.334 1.00 82.44 88 ILE A N 1
ATOM 692 C CA . ILE A 1 88 ? -3.961 16.337 -10.633 1.00 82.44 88 ILE A CA 1
ATOM 693 C C . ILE A 1 88 ? -3.945 17.477 -9.627 1.00 82.44 88 ILE A C 1
ATOM 695 O O . ILE A 1 88 ? -4.034 18.638 -10.009 1.00 82.44 88 ILE A O 1
ATOM 699 N N . ASN A 1 89 ? -3.827 17.124 -8.353 1.00 85.44 89 ASN A N 1
ATOM 700 C CA . ASN A 1 89 ? -3.725 18.064 -7.248 1.00 85.44 89 ASN A CA 1
ATOM 701 C C . ASN A 1 89 ? -2.771 17.508 -6.198 1.00 85.44 89 ASN A C 1
ATOM 703 O O . ASN A 1 89 ? -2.726 16.296 -5.976 1.00 85.44 89 ASN A O 1
ATOM 707 N N . GLN A 1 90 ? -2.061 18.406 -5.527 1.00 86.44 90 GLN A N 1
ATOM 708 C CA . GLN A 1 90 ? -1.088 18.065 -4.505 1.00 86.44 90 GLN A CA 1
ATOM 709 C C . GLN A 1 90 ? -1.340 18.892 -3.250 1.00 86.44 90 GLN A C 1
ATOM 711 O O . GLN A 1 90 ? -1.546 20.103 -3.322 1.00 86.44 90 GLN A O 1
ATOM 716 N N . TRP A 1 91 ? -1.311 18.225 -2.103 1.00 89.25 91 TRP A N 1
ATOM 717 C CA . TRP A 1 91 ? -1.452 18.845 -0.793 1.00 89.25 91 TRP A CA 1
ATOM 718 C C . TRP A 1 91 ? -0.372 18.331 0.140 1.00 89.25 91 TRP A C 1
ATOM 720 O O . TRP A 1 91 ? 0.054 17.179 0.030 1.00 89.25 91 TRP A O 1
ATOM 730 N N . GLN A 1 92 ? 0.005 19.171 1.098 1.00 90.25 92 GLN A N 1
ATOM 731 C CA . GLN A 1 92 ? 0.898 18.800 2.182 1.00 90.25 92 GLN A CA 1
ATOM 732 C C . GLN A 1 92 ? 0.422 19.400 3.502 1.00 90.25 92 GLN A C 1
ATOM 734 O O . GLN A 1 92 ? -0.195 20.465 3.522 1.00 90.25 92 GLN A O 1
ATOM 739 N N . THR A 1 93 ? 0.730 18.730 4.602 1.00 91.12 93 THR A N 1
ATOM 740 C CA . THR A 1 93 ? 0.492 19.232 5.957 1.00 91.12 93 THR A CA 1
ATOM 741 C C . THR A 1 93 ? 1.621 18.790 6.881 1.00 91.12 93 THR A C 1
ATOM 743 O O . THR A 1 93 ? 2.311 17.810 6.587 1.00 91.12 93 THR A O 1
ATOM 746 N N . ALA A 1 94 ? 1.813 19.500 7.994 1.00 91.25 94 ALA A N 1
ATOM 747 C CA . ALA A 1 94 ? 2.700 19.046 9.060 1.00 91.25 94 ALA A CA 1
ATOM 748 C C . ALA A 1 94 ? 2.264 17.655 9.550 1.00 91.25 94 ALA A C 1
ATOM 750 O O . ALA A 1 94 ? 1.067 17.355 9.613 1.00 91.25 94 ALA A O 1
ATOM 751 N N . PHE A 1 95 ? 3.232 16.799 9.862 1.00 90.94 95 PHE A N 1
ATOM 752 C CA . PHE A 1 95 ? 3.003 15.424 10.279 1.00 90.94 95 PHE A CA 1
ATOM 753 C C . PHE A 1 95 ? 3.928 15.073 11.435 1.00 90.94 95 PHE A C 1
ATOM 755 O O . PHE A 1 95 ? 5.075 15.503 11.464 1.00 90.94 95 PHE A O 1
ATOM 762 N N . SER A 1 96 ? 3.413 14.324 12.404 1.00 90.81 96 SER A N 1
ATOM 763 C CA . SER A 1 96 ? 4.155 14.056 13.631 1.00 90.81 96 SER A CA 1
ATOM 764 C C . SER A 1 96 ? 5.235 12.999 13.413 1.00 90.81 96 SER A C 1
ATOM 766 O O . SER A 1 96 ? 5.011 12.011 12.705 1.00 90.81 96 SER A O 1
ATOM 768 N N . ASP A 1 97 ? 6.402 13.195 14.028 1.00 88.88 97 ASP A N 1
ATOM 769 C CA . ASP A 1 97 ? 7.560 12.312 13.857 1.00 88.88 97 ASP A CA 1
ATOM 770 C C . ASP A 1 97 ? 7.291 10.881 14.337 1.00 88.88 97 ASP A C 1
ATOM 772 O O . ASP A 1 97 ? 7.721 9.936 13.678 1.00 88.88 97 ASP A O 1
ATOM 776 N N . ASP A 1 98 ? 6.481 10.734 15.387 1.00 90.06 98 ASP A N 1
ATOM 777 C CA . ASP A 1 98 ? 6.062 9.475 16.015 1.00 90.06 98 ASP A CA 1
ATOM 778 C C . ASP A 1 98 ? 4.942 8.726 15.268 1.00 90.06 98 ASP A C 1
ATOM 780 O O . ASP A 1 98 ? 4.483 7.686 15.747 1.00 90.06 98 ASP A O 1
ATOM 784 N N . ILE A 1 99 ? 4.474 9.249 14.126 1.00 92.19 99 ILE A N 1
ATOM 785 C CA . ILE A 1 99 ? 3.430 8.618 13.308 1.00 92.19 99 ILE A CA 1
ATOM 786 C C . ILE A 1 99 ? 4.005 8.185 11.960 1.00 92.19 99 ILE A C 1
ATOM 788 O O . ILE A 1 99 ? 4.536 9.008 11.214 1.00 92.19 99 ILE A O 1
ATOM 792 N N . GLU A 1 100 ? 3.846 6.916 11.589 1.00 90.69 100 GLU A N 1
ATOM 793 C CA . GLU A 1 100 ? 4.269 6.387 10.284 1.00 90.69 100 GLU A CA 1
ATOM 794 C C . GLU A 1 100 ? 3.106 5.708 9.553 1.00 90.69 100 GLU A C 1
ATOM 796 O O . GLU A 1 100 ? 2.291 5.021 10.166 1.00 90.69 100 GLU A O 1
ATOM 801 N N . ILE A 1 101 ? 3.012 5.891 8.230 1.00 92.06 101 ILE A N 1
ATOM 802 C CA . ILE A 1 101 ? 2.095 5.102 7.398 1.00 92.06 101 ILE A CA 1
ATOM 803 C C . ILE A 1 101 ? 2.787 3.782 7.078 1.00 92.06 101 ILE A C 1
ATOM 805 O O . ILE A 1 101 ? 3.837 3.767 6.447 1.00 92.06 101 ILE A O 1
ATOM 809 N N . LEU A 1 102 ? 2.173 2.674 7.475 1.00 90.88 102 LEU A N 1
ATOM 810 C CA . LEU A 1 102 ? 2.744 1.346 7.280 1.00 90.88 102 LEU A CA 1
ATOM 811 C C . LEU A 1 102 ? 2.136 0.614 6.080 1.00 90.88 102 LEU A C 1
ATOM 813 O O . LEU A 1 102 ? 2.806 -0.151 5.388 1.00 90.88 102 LEU A O 1
ATOM 817 N N . SER A 1 103 ? 0.834 0.793 5.842 1.00 91.69 103 SER A N 1
ATOM 818 C CA . SER A 1 103 ? 0.121 0.113 4.758 1.00 91.69 103 SER A CA 1
ATOM 819 C C . SER A 1 103 ? -1.213 0.792 4.443 1.00 91.69 103 SER A C 1
ATOM 821 O O . SER A 1 103 ? -1.773 1.511 5.267 1.00 91.69 103 SER A O 1
ATOM 823 N N . SER A 1 104 ? -1.750 0.524 3.255 1.00 91.75 104 SER A N 1
ATOM 824 C CA . SER A 1 104 ? -3.095 0.924 2.834 1.00 91.75 104 SER A CA 1
ATOM 825 C C . SER A 1 104 ? -3.714 -0.222 2.043 1.00 91.75 104 SER A C 1
ATOM 827 O O . SER A 1 104 ? -3.066 -0.793 1.165 1.00 91.75 104 SER A O 1
ATOM 829 N N . CYS A 1 105 ? -4.956 -0.584 2.358 1.00 91.19 105 CYS A N 1
ATOM 830 C CA . CYS A 1 105 ? -5.660 -1.666 1.681 1.00 91.19 105 CYS A CA 1
ATOM 831 C C . CYS A 1 105 ? -7.172 -1.420 1.697 1.00 91.19 105 CYS A C 1
ATOM 833 O O . CYS A 1 105 ? -7.762 -1.237 2.759 1.00 91.19 105 CYS A O 1
ATOM 835 N N . ASN A 1 106 ? -7.799 -1.419 0.514 1.00 86.00 106 ASN A N 1
ATOM 836 C CA . ASN A 1 106 ? -9.252 -1.299 0.316 1.00 86.00 106 ASN A CA 1
ATOM 837 C C . ASN A 1 106 ? -9.932 -0.226 1.192 1.00 86.00 106 ASN A C 1
ATOM 839 O O . ASN A 1 106 ? -11.007 -0.463 1.741 1.00 86.00 106 ASN A O 1
ATOM 843 N N . GLY A 1 107 ? -9.320 0.955 1.318 1.00 87.00 107 GLY A N 1
ATOM 844 C CA . GLY A 1 107 ? -9.869 2.109 2.043 1.00 87.00 107 GLY A CA 1
ATOM 845 C C . GLY A 1 107 ? -9.594 2.152 3.544 1.00 87.00 107 GLY A C 1
ATOM 846 O O . GLY A 1 107 ? -10.050 3.084 4.205 1.00 87.00 107 GLY A O 1
ATOM 847 N N . LEU A 1 108 ? -8.826 1.199 4.072 1.00 92.69 108 LEU A N 1
ATOM 848 C CA . LEU A 1 108 ? -8.234 1.283 5.404 1.00 92.69 108 LEU A CA 1
ATOM 849 C C . LEU A 1 108 ? -6.753 1.653 5.303 1.00 92.69 108 LEU A C 1
ATOM 851 O O . LEU A 1 108 ? -6.057 1.202 4.391 1.00 92.69 108 LEU A O 1
ATOM 855 N N . ILE A 1 109 ? -6.277 2.441 6.262 1.00 94.75 109 ILE A N 1
ATOM 856 C CA . ILE A 1 109 ? -4.873 2.830 6.413 1.00 94.75 109 ILE A CA 1
ATOM 857 C C . ILE A 1 109 ? -4.368 2.271 7.741 1.00 94.75 109 ILE A C 1
ATOM 859 O O . ILE A 1 109 ? -5.060 2.353 8.754 1.00 94.75 109 ILE A O 1
ATOM 863 N N . LEU A 1 110 ? -3.173 1.691 7.731 1.00 94.75 110 LEU A N 1
ATOM 864 C CA . LEU A 1 110 ? -2.478 1.225 8.922 1.00 94.75 110 LEU A CA 1
ATOM 865 C C . LEU A 1 110 ? -1.389 2.231 9.290 1.00 94.75 110 LEU A C 1
ATOM 867 O O . LEU A 1 110 ? -0.476 2.460 8.496 1.00 94.75 110 LEU A O 1
ATOM 871 N N . PHE A 1 111 ? -1.483 2.782 10.494 1.00 93.94 111 PHE A N 1
ATOM 872 C CA . PHE A 1 111 ? -0.483 3.665 11.079 1.00 93.94 111 PHE A CA 1
ATOM 873 C C . PHE A 1 111 ? 0.286 2.973 12.198 1.00 93.94 111 PHE A C 1
ATOM 875 O O . PHE A 1 111 ? -0.276 2.141 12.919 1.00 93.94 111 PHE A O 1
ATOM 882 N N . ASP A 1 112 ? 1.539 3.374 12.372 1.00 91.88 112 ASP A N 1
ATOM 883 C CA . ASP A 1 112 ? 2.255 3.222 13.631 1.00 91.88 112 ASP A CA 1
ATOM 884 C C . ASP A 1 112 ? 2.106 4.493 14.465 1.00 91.88 112 ASP A C 1
ATOM 886 O O . ASP A 1 112 ? 2.283 5.586 13.934 1.00 91.88 112 ASP A O 1
ATOM 890 N N . PHE A 1 113 ? 1.781 4.346 15.746 1.00 91.69 113 PHE A N 1
ATOM 891 C CA . PHE A 1 113 ? 1.858 5.403 16.750 1.00 91.69 113 PHE A CA 1
ATOM 892 C C . PHE A 1 113 ? 2.928 4.992 17.759 1.00 91.69 113 PHE A C 1
ATOM 894 O O . PHE A 1 113 ? 2.632 4.340 18.768 1.00 91.69 113 PHE A O 1
ATOM 901 N N . GLU A 1 114 ? 4.176 5.363 17.472 1.00 88.75 114 GLU A N 1
ATOM 902 C CA . GLU A 1 114 ? 5.353 4.920 18.225 1.00 88.75 114 GLU A CA 1
ATOM 903 C C . GLU A 1 114 ? 5.275 5.365 19.689 1.00 88.75 114 GLU A C 1
ATOM 905 O O . GLU A 1 114 ? 5.513 4.565 20.599 1.00 88.75 114 GLU A O 1
ATOM 910 N N . ARG A 1 115 ? 4.836 6.610 19.923 1.00 89.25 115 ARG A N 1
ATOM 911 C CA . ARG A 1 115 ? 4.618 7.178 21.262 1.00 89.25 115 ARG A CA 1
ATOM 912 C C . ARG A 1 115 ? 3.743 6.274 22.132 1.00 89.25 115 ARG A C 1
ATOM 914 O O . ARG A 1 115 ? 4.109 5.966 23.262 1.00 89.25 115 ARG A O 1
ATOM 921 N N . ALA A 1 116 ? 2.620 5.816 21.583 1.00 88.31 116 ALA A N 1
ATOM 922 C CA . ALA A 1 116 ? 1.662 4.970 22.289 1.00 88.31 116 ALA A CA 1
ATOM 923 C C . ALA A 1 116 ? 2.005 3.470 22.208 1.00 88.31 116 ALA A C 1
ATOM 925 O O . ALA A 1 116 ? 1.345 2.648 22.848 1.00 88.31 116 ALA A O 1
ATOM 926 N N . LYS A 1 117 ? 3.007 3.083 21.403 1.00 87.88 117 LYS A N 1
ATOM 927 C CA . LYS A 1 117 ? 3.348 1.686 21.079 1.00 87.88 117 LYS A CA 1
ATOM 928 C C . LYS A 1 117 ? 2.124 0.895 20.613 1.00 87.88 117 LYS A C 1
ATOM 930 O O . LYS A 1 117 ? 1.786 -0.179 21.143 1.00 87.88 117 LYS A O 1
ATOM 935 N N . ARG A 1 118 ? 1.397 1.483 19.663 1.00 88.69 118 ARG A N 1
ATOM 936 C CA . ARG A 1 118 ? 0.169 0.927 19.094 1.00 88.69 118 ARG A CA 1
ATOM 937 C C . ARG A 1 118 ? 0.181 1.066 17.586 1.00 88.69 118 ARG A C 1
ATOM 939 O O . ARG A 1 118 ? 0.458 2.132 17.056 1.00 88.69 118 ARG A O 1
ATOM 946 N N . PHE A 1 119 ? -0.246 0.007 16.911 1.00 91.06 119 PHE A N 1
ATOM 947 C CA . PHE A 1 119 ? -0.717 0.150 15.544 1.00 91.06 119 PHE A CA 1
ATOM 948 C C . PHE A 1 119 ? -2.148 0.681 15.557 1.00 91.06 119 PHE A C 1
ATOM 950 O O . PHE A 1 119 ? -2.929 0.372 16.460 1.00 91.06 119 PHE A O 1
ATOM 957 N N . CYS A 1 120 ? -2.514 1.443 14.535 1.00 92.94 120 CYS A N 1
ATOM 958 C CA . CYS A 1 120 ? -3.860 1.966 14.367 1.00 92.94 120 CYS A CA 1
ATOM 959 C C . CYS A 1 120 ? -4.369 1.642 12.966 1.00 92.94 120 CYS A C 1
ATOM 961 O O . CYS A 1 120 ? -3.805 2.096 11.973 1.00 92.94 120 CYS A O 1
ATOM 963 N N . VAL A 1 121 ? -5.445 0.859 12.880 1.00 94.44 121 VAL A N 1
ATOM 964 C CA . VAL A 1 121 ? -6.184 0.687 11.625 1.00 94.44 121 VAL A CA 1
ATOM 965 C C . VAL A 1 121 ? -7.256 1.755 11.576 1.00 94.44 121 VAL A C 1
ATOM 967 O O . VAL A 1 121 ? -8.114 1.814 12.454 1.00 94.44 121 VAL A O 1
ATOM 970 N N . PHE A 1 122 ? -7.209 2.594 10.551 1.00 94.19 122 PHE A N 1
ATOM 971 C CA . PHE A 1 122 ? -8.059 3.762 10.420 1.00 94.19 122 PHE A CA 1
ATOM 972 C C . PHE A 1 122 ? -8.828 3.747 9.106 1.00 94.19 122 PHE A C 1
ATOM 974 O O . PHE A 1 122 ? -8.259 3.499 8.043 1.00 94.19 122 PHE A O 1
ATOM 981 N N . ASN A 1 123 ? -10.116 4.079 9.169 1.00 92.00 123 ASN A N 1
ATOM 982 C CA . ASN A 1 123 ? -10.876 4.493 8.003 1.00 92.00 123 ASN A CA 1
ATOM 983 C C . ASN A 1 123 ? -11.108 6.016 8.067 1.00 92.00 123 ASN A C 1
ATOM 985 O O . ASN A 1 123 ? -12.003 6.457 8.796 1.00 92.00 123 ASN A O 1
ATOM 989 N N . PRO A 1 124 ? -10.392 6.827 7.261 1.00 90.88 124 PRO A N 1
ATOM 990 C CA . PRO A 1 124 ? -10.596 8.277 7.222 1.00 90.88 124 PRO A CA 1
ATOM 991 C C . PRO A 1 124 ? -12.045 8.660 6.912 1.00 90.88 124 PRO A C 1
ATOM 993 O O . PRO A 1 124 ? -12.614 9.570 7.513 1.00 90.88 124 PRO A O 1
ATOM 996 N N . ILE A 1 125 ? -12.673 7.914 6.008 1.00 86.56 125 ILE A N 1
ATOM 997 C CA . ILE A 1 125 ? -13.992 8.189 5.451 1.00 86.56 125 ILE A CA 1
ATOM 998 C C . ILE A 1 125 ? -15.099 8.050 6.503 1.00 86.56 125 ILE A C 1
ATOM 1000 O O . ILE A 1 125 ? -15.977 8.911 6.595 1.00 86.56 125 ILE A O 1
ATOM 1004 N N . THR A 1 126 ? -15.036 7.014 7.341 1.00 84.69 126 THR A N 1
ATOM 1005 C CA . THR A 1 126 ? -15.988 6.830 8.451 1.00 84.69 126 THR A CA 1
ATOM 1006 C C . THR A 1 126 ? -15.528 7.490 9.751 1.00 84.69 126 THR A C 1
ATOM 1008 O O . THR A 1 126 ? -16.352 7.718 10.634 1.00 84.69 126 THR A O 1
ATOM 1011 N N . GLY A 1 127 ? -14.238 7.818 9.874 1.00 87.06 127 GLY A N 1
ATOM 1012 C CA . GLY A 1 127 ? -13.614 8.298 11.109 1.00 87.06 127 GLY A CA 1
ATOM 1013 C C . GLY A 1 127 ? -13.435 7.209 12.174 1.00 87.06 127 GLY A C 1
ATOM 1014 O O . GLY A 1 127 ? -13.011 7.505 13.288 1.00 87.06 127 GLY A O 1
ATOM 1015 N N . LEU A 1 128 ? -13.764 5.952 11.862 1.00 88.69 128 LEU A N 1
ATOM 1016 C CA . LEU A 1 128 ? -13.601 4.837 12.788 1.00 88.69 128 LEU A CA 1
ATOM 1017 C C . LEU A 1 128 ? -12.160 4.333 12.764 1.00 88.69 128 LEU A C 1
ATOM 1019 O O . LEU A 1 128 ? -11.563 4.188 11.696 1.00 88.69 128 LEU A O 1
ATOM 1023 N N . HIS A 1 129 ? -11.631 4.024 13.943 1.00 91.94 129 HIS A N 1
ATOM 1024 C CA . HIS A 1 129 ? -10.297 3.468 14.112 1.00 91.94 129 HIS A CA 1
ATOM 1025 C C . HIS A 1 129 ? -10.282 2.337 15.144 1.00 91.94 129 HIS A C 1
ATOM 1027 O O . HIS A 1 129 ? -11.186 2.226 15.978 1.00 91.94 129 HIS A O 1
ATOM 1033 N N . GLN A 1 130 ? -9.239 1.513 15.077 1.00 91.25 130 GLN A N 1
ATOM 1034 C CA . GLN A 1 130 ? -8.965 0.431 16.012 1.00 91.25 130 GLN A CA 1
ATOM 1035 C C . GLN A 1 130 ? -7.494 0.450 16.403 1.00 91.25 130 GLN A C 1
ATOM 1037 O O . GLN A 1 130 ? -6.619 0.367 15.538 1.00 91.25 130 GLN A O 1
ATOM 1042 N N . LEU A 1 131 ? -7.235 0.496 17.708 1.00 90.69 131 LEU A N 1
ATOM 1043 C CA . LEU A 1 131 ? -5.890 0.368 18.253 1.00 90.69 131 LEU A CA 1
ATOM 1044 C C . LEU A 1 131 ? -5.534 -1.099 18.454 1.00 90.69 131 LEU A C 1
ATOM 1046 O O . LEU A 1 131 ? -6.329 -1.898 18.951 1.00 90.69 131 LEU A O 1
ATOM 1050 N N . ILE A 1 132 ? -4.316 -1.443 18.061 1.00 88.75 132 ILE A N 1
ATOM 1051 C CA . ILE A 1 132 ? -3.787 -2.796 18.085 1.00 88.75 132 ILE A CA 1
ATOM 1052 C C . ILE A 1 132 ? -2.474 -2.779 18.881 1.00 88.75 132 ILE A C 1
ATOM 1054 O O . ILE A 1 132 ? -1.573 -2.000 18.554 1.00 88.75 132 ILE A O 1
ATOM 1058 N N . PRO A 1 133 ? -2.332 -3.619 19.922 1.00 86.25 133 PRO A N 1
ATOM 1059 C CA . PRO A 1 133 ? -1.071 -3.745 20.644 1.00 86.25 133 PRO A CA 1
ATOM 1060 C C . PRO A 1 133 ? 0.003 -4.349 19.741 1.00 86.25 133 PRO A C 1
ATOM 1062 O O . PRO A 1 133 ? -0.303 -5.183 18.889 1.00 86.25 133 PRO A O 1
ATOM 1065 N N . TYR A 1 134 ? 1.266 -3.987 19.949 1.00 86.25 134 TYR A N 1
ATOM 1066 C CA . TYR A 1 134 ? 2.371 -4.671 19.279 1.00 86.25 134 TYR A CA 1
ATOM 1067 C C . TYR A 1 134 ? 2.427 -6.158 19.667 1.00 86.25 134 TYR A C 1
ATOM 1069 O O . TYR A 1 134 ? 2.108 -6.504 20.811 1.00 86.25 134 TYR A O 1
ATOM 1077 N N . PRO A 1 135 ? 2.843 -7.052 18.754 1.00 80.44 135 PRO A N 1
ATOM 1078 C CA . PRO A 1 135 ? 3.171 -8.420 19.124 1.00 80.44 135 PRO A CA 1
ATOM 1079 C C . PRO A 1 135 ? 4.363 -8.430 20.090 1.00 80.44 135 PRO A C 1
ATOM 1081 O O . PRO A 1 135 ? 5.287 -7.622 19.987 1.00 80.44 135 PRO A O 1
ATOM 1084 N N . LEU A 1 136 ? 4.330 -9.348 21.054 1.00 70.81 136 LEU A N 1
ATOM 1085 C CA . LEU A 1 136 ? 5.423 -9.571 21.996 1.00 70.81 136 LEU A CA 1
ATOM 1086 C C . LEU A 1 136 ? 6.270 -10.770 21.531 1.00 70.81 136 LEU A C 1
ATOM 1088 O O . LEU A 1 136 ? 5.685 -11.789 21.160 1.00 70.81 136 LEU A O 1
ATOM 1092 N N . PRO A 1 137 ? 7.615 -10.705 21.610 1.00 62.91 137 PRO A N 1
ATOM 1093 C CA . PRO A 1 137 ? 8.425 -9.554 22.020 1.00 62.91 137 PRO A CA 1
ATOM 1094 C C . PRO A 1 137 ? 8.512 -8.478 20.920 1.00 62.91 137 PRO A C 1
ATOM 1096 O O . PRO A 1 137 ? 8.580 -8.787 19.736 1.00 62.91 137 PRO A O 1
ATOM 1099 N N . SER A 1 138 ? 8.542 -7.204 21.325 1.00 59.62 138 SER A N 1
ATOM 1100 C CA . SER A 1 138 ? 8.408 -6.034 20.439 1.00 59.62 138 SER A CA 1
ATOM 1101 C C . SER A 1 138 ? 9.667 -5.658 19.647 1.00 59.62 138 SER A C 1
ATOM 1103 O O . SER A 1 138 ? 9.676 -4.654 18.935 1.00 59.62 138 SER A O 1
ATOM 1105 N N . SER A 1 139 ? 10.769 -6.388 19.812 1.00 50.06 139 SER A N 1
ATOM 1106 C CA . SER A 1 139 ? 12.044 -6.027 19.198 1.00 50.06 139 SER A CA 1
ATOM 1107 C C . SER A 1 139 ? 12.038 -6.403 17.713 1.00 50.06 139 SER A C 1
ATOM 1109 O O . SER A 1 139 ? 12.120 -7.587 17.400 1.00 50.06 139 SER A O 1
ATOM 1111 N N . GLN A 1 140 ? 12.020 -5.388 16.836 1.00 53.69 140 GLN A N 1
ATOM 1112 C CA . GLN A 1 140 ? 12.193 -5.446 15.366 1.00 53.69 140 GLN A CA 1
ATOM 1113 C C . GLN A 1 140 ? 10.918 -5.647 14.517 1.00 53.69 140 GLN A C 1
ATOM 1115 O O . GLN A 1 140 ? 10.861 -6.532 13.666 1.00 53.69 140 GLN A O 1
ATOM 1120 N N . LEU A 1 141 ? 9.893 -4.810 14.716 1.00 55.00 141 LEU A N 1
ATOM 1121 C CA . LEU A 1 141 ? 8.601 -4.921 14.009 1.00 55.00 141 LEU A CA 1
ATOM 1122 C C . LEU A 1 141 ? 8.365 -3.882 12.900 1.00 55.00 141 LEU A C 1
ATOM 1124 O O . LEU A 1 141 ? 7.373 -3.988 12.175 1.00 55.00 141 LEU A O 1
ATOM 1128 N N . ILE A 1 142 ? 9.244 -2.888 12.772 1.00 53.19 142 ILE A N 1
ATOM 1129 C CA . ILE A 1 142 ? 9.042 -1.735 11.887 1.00 53.19 142 ILE A CA 1
ATOM 1130 C C . ILE A 1 142 ? 9.639 -2.059 10.509 1.00 53.19 142 ILE A C 1
ATOM 1132 O O . ILE A 1 142 ? 10.814 -2.405 10.401 1.00 53.19 142 ILE A O 1
ATOM 1136 N N . GLY A 1 143 ? 8.803 -2.006 9.466 1.00 57.59 143 GLY A N 1
ATOM 1137 C CA . GLY A 1 143 ? 9.194 -2.201 8.061 1.00 57.59 143 GLY A CA 1
ATOM 1138 C C . GLY A 1 143 ? 8.641 -3.451 7.360 1.00 57.59 143 GLY A C 1
ATOM 1139 O O . GLY A 1 143 ? 8.672 -3.508 6.136 1.00 57.59 143 GLY A O 1
ATOM 1140 N N . ASN A 1 144 ? 8.071 -4.424 8.088 1.00 77.50 144 ASN A N 1
ATOM 1141 C CA . ASN A 1 144 ? 7.621 -5.704 7.508 1.00 77.50 144 ASN A CA 1
ATOM 1142 C C . ASN A 1 144 ? 6.144 -6.026 7.792 1.00 77.50 144 ASN A C 1
ATOM 1144 O O . ASN A 1 144 ? 5.791 -7.174 8.073 1.00 77.50 144 ASN A O 1
ATOM 1148 N N . ILE A 1 145 ? 5.276 -5.016 7.780 1.00 88.06 145 ILE A N 1
ATOM 1149 C CA . ILE A 1 145 ? 3.864 -5.161 8.147 1.00 88.06 145 ILE A CA 1
ATOM 1150 C C . ILE A 1 145 ? 2.943 -4.979 6.938 1.00 88.06 145 ILE A C 1
ATOM 1152 O O . ILE A 1 145 ? 3.183 -4.173 6.041 1.00 88.06 145 ILE A O 1
ATOM 1156 N N . GLY A 1 146 ? 1.879 -5.768 6.895 1.00 91.06 146 GLY A N 1
ATOM 1157 C CA . GLY A 1 146 ? 0.868 -5.762 5.854 1.00 91.06 146 GLY A CA 1
ATOM 1158 C C . GLY A 1 146 ? -0.528 -5.666 6.443 1.00 91.06 146 GLY A C 1
ATOM 1159 O O . GLY A 1 146 ? -0.835 -6.297 7.457 1.00 91.06 146 GLY A O 1
ATOM 1160 N N . LEU A 1 147 ? -1.384 -4.898 5.773 1.00 93.62 147 LEU A N 1
ATOM 1161 C CA . LEU A 1 147 ? -2.814 -4.849 6.035 1.00 93.62 147 LEU A CA 1
ATOM 1162 C C . LEU A 1 147 ? -3.550 -5.592 4.920 1.00 93.62 147 LEU A C 1
ATOM 1164 O O . LEU A 1 147 ? -3.410 -5.260 3.745 1.00 93.62 147 LEU A O 1
ATOM 1168 N N . ALA A 1 148 ? -4.355 -6.579 5.296 1.00 92.56 148 ALA A N 1
ATOM 1169 C CA . ALA A 1 148 ? -5.244 -7.290 4.392 1.00 92.56 148 ALA A CA 1
ATOM 1170 C C . ALA A 1 148 ? -6.687 -7.008 4.783 1.00 92.56 148 ALA A C 1
ATOM 1172 O O . ALA A 1 148 ? -7.101 -7.343 5.889 1.00 92.56 148 ALA A O 1
ATOM 1173 N N . VAL A 1 149 ? -7.459 -6.421 3.877 1.00 87.25 149 VAL A N 1
ATOM 1174 C CA . VAL A 1 149 ? -8.892 -6.196 4.075 1.00 87.25 149 VAL A CA 1
ATOM 1175 C C . VAL A 1 149 ? -9.635 -7.136 3.149 1.00 87.25 149 VAL A C 1
ATOM 1177 O O . VAL A 1 149 ? -9.556 -6.998 1.924 1.00 87.25 149 VAL A O 1
ATOM 1180 N N . ASP A 1 150 ? -10.339 -8.096 3.742 1.00 75.06 150 ASP A N 1
ATOM 1181 C CA . ASP A 1 150 ? -11.017 -9.148 3.005 1.00 75.06 150 ASP A CA 1
ATOM 1182 C C . ASP A 1 150 ? -12.210 -8.554 2.257 1.00 75.06 150 ASP A C 1
ATOM 1184 O O . ASP A 1 150 ? -13.271 -8.288 2.813 1.00 75.06 150 ASP A O 1
ATOM 1188 N N . TYR A 1 151 ? -12.060 -8.349 0.956 1.00 65.00 151 TYR A N 1
ATOM 1189 C CA . TYR A 1 151 ? -13.148 -7.877 0.112 1.00 65.00 151 TYR A CA 1
ATOM 1190 C C . TYR A 1 151 ? -13.860 -9.069 -0.554 1.00 65.00 151 TYR A C 1
ATOM 1192 O O . TYR A 1 151 ? -13.175 -9.978 -1.025 1.00 65.00 151 TYR A O 1
ATOM 1200 N N . PRO A 1 152 ? -15.209 -9.118 -0.616 1.00 57.22 152 PRO A N 1
ATOM 1201 C CA . PRO A 1 152 ? -16.182 -8.058 -0.339 1.00 57.22 152 PRO A CA 1
ATOM 1202 C C . PRO A 1 152 ? -16.831 -8.126 1.051 1.00 57.22 152 PRO A C 1
ATOM 1204 O O . PRO A 1 152 ? -17.953 -7.652 1.220 1.00 57.22 152 PRO A O 1
ATOM 1207 N N . ASN A 1 153 ? -16.157 -8.705 2.044 1.00 69.75 153 ASN A N 1
ATOM 1208 C CA . ASN A 1 153 ? -16.593 -8.664 3.439 1.00 69.75 153 ASN A CA 1
ATOM 1209 C C . ASN A 1 153 ? -15.781 -7.592 4.172 1.00 69.75 153 ASN A C 1
ATOM 1211 O O . ASN A 1 153 ? -14.976 -7.936 5.038 1.00 69.75 153 ASN A O 1
ATOM 1215 N N . PRO A 1 154 ? -15.969 -6.293 3.860 1.00 64.62 154 PRO A N 1
ATOM 1216 C CA . PRO A 1 154 ? -15.043 -5.233 4.245 1.00 64.62 154 PRO A CA 1
ATOM 1217 C C . PRO A 1 154 ? -15.074 -4.938 5.753 1.00 64.62 154 PRO A C 1
ATOM 1219 O O . PRO A 1 154 ? -14.517 -3.941 6.203 1.00 64.62 154 PRO A O 1
ATOM 1222 N N . ASN A 1 155 ? -15.761 -5.782 6.523 1.00 72.31 155 ASN A N 1
ATOM 1223 C CA . ASN A 1 155 ? -15.775 -5.755 7.967 1.00 72.31 155 ASN A CA 1
ATOM 1224 C C . ASN A 1 155 ? -14.602 -6.531 8.559 1.00 72.31 155 ASN A C 1
ATOM 1226 O O . ASN A 1 155 ? -14.204 -6.243 9.673 1.00 72.31 155 ASN A O 1
ATOM 1230 N N . GLN A 1 156 ? -14.035 -7.484 7.820 1.00 84.44 156 GLN A N 1
ATOM 1231 C CA . GLN A 1 156 ? -12.926 -8.295 8.292 1.00 84.44 156 GLN A CA 1
ATOM 1232 C C . GLN A 1 156 ? -11.625 -7.815 7.665 1.00 84.44 156 GLN A C 1
ATOM 1234 O O . GLN A 1 156 ? -11.466 -7.745 6.445 1.00 84.44 156 GLN A O 1
ATOM 1239 N N . TYR A 1 157 ? -10.661 -7.538 8.523 1.00 91.25 157 TYR A N 1
ATOM 1240 C CA . TYR A 1 157 ? -9.283 -7.336 8.123 1.00 91.25 157 TYR A CA 1
ATOM 1241 C C . TYR A 1 157 ? -8.332 -8.151 8.998 1.00 91.25 157 TYR A C 1
ATOM 1243 O O . TYR A 1 157 ? -8.666 -8.562 10.119 1.00 91.25 157 TYR A O 1
ATOM 1251 N N . LYS A 1 158 ? -7.129 -8.371 8.476 1.00 93.19 158 LYS A N 1
ATOM 1252 C CA . LYS A 1 158 ? -5.999 -8.953 9.190 1.00 93.19 158 LYS A CA 1
ATOM 1253 C C . LYS A 1 158 ? -4.795 -8.032 9.088 1.00 93.19 158 LYS A C 1
ATOM 1255 O O . LYS A 1 158 ? -4.534 -7.449 8.037 1.00 93.19 158 LYS A O 1
ATOM 1260 N N . VAL A 1 159 ? -4.059 -7.936 10.185 1.00 93.50 159 VAL A N 1
ATOM 1261 C CA . VAL A 1 159 ? -2.747 -7.293 10.229 1.00 93.50 159 VAL A CA 1
ATOM 1262 C C . VAL A 1 159 ? -1.714 -8.396 10.382 1.00 93.50 159 VAL A C 1
ATOM 1264 O O . VAL A 1 159 ? -1.855 -9.259 11.250 1.00 93.50 159 VAL A O 1
ATOM 1267 N N . VAL A 1 160 ? -0.707 -8.389 9.515 1.00 93.00 160 VAL A N 1
ATOM 1268 C CA . VAL A 1 160 ? 0.361 -9.390 9.511 1.00 93.00 160 VAL A CA 1
ATOM 1269 C C . VAL A 1 160 ? 1.696 -8.676 9.570 1.00 93.00 160 VAL A C 1
ATOM 1271 O O . VAL A 1 160 ? 1.951 -7.822 8.732 1.00 93.00 160 VAL A O 1
ATOM 1274 N N . THR A 1 161 ? 2.552 -9.022 10.526 1.00 90.31 161 THR A N 1
ATOM 1275 C CA . THR A 1 161 ? 3.934 -8.522 10.589 1.00 90.31 161 THR A CA 1
ATOM 1276 C C . THR A 1 161 ? 4.927 -9.671 10.568 1.00 90.31 161 THR A C 1
ATOM 1278 O O . THR A 1 161 ? 4.618 -10.771 11.027 1.00 90.31 161 THR A O 1
ATOM 1281 N N . ILE A 1 162 ? 6.106 -9.433 9.999 1.00 87.62 162 ILE A N 1
ATOM 1282 C CA . ILE A 1 162 ? 7.161 -10.430 9.859 1.00 87.62 162 ILE A CA 1
ATOM 1283 C C . ILE A 1 162 ? 8.332 -10.052 10.758 1.00 87.62 162 ILE A C 1
ATOM 1285 O O . ILE A 1 162 ? 8.915 -8.975 10.638 1.00 87.62 162 ILE A O 1
ATOM 1289 N N . SER A 1 163 ? 8.713 -10.994 11.611 1.00 82.12 163 SER A N 1
ATOM 1290 C CA . SER A 1 163 ? 9.946 -10.945 12.390 1.00 82.12 163 SER A CA 1
ATOM 1291 C C . SER A 1 163 ? 10.930 -11.998 11.889 1.00 82.12 163 SER A C 1
ATOM 1293 O O . SER A 1 163 ? 10.534 -13.070 11.411 1.00 82.12 163 SER A O 1
ATOM 1295 N N . TYR A 1 164 ? 12.216 -11.691 12.014 1.00 76.25 164 TYR A N 1
ATOM 1296 C CA . TYR A 1 164 ? 13.280 -12.657 11.790 1.00 76.25 164 TYR A CA 1
ATOM 1297 C C . TYR A 1 164 ? 13.541 -13.381 13.114 1.00 76.25 164 TYR A C 1
ATOM 1299 O O . TYR A 1 164 ? 13.710 -12.732 14.149 1.00 76.25 164 TYR A O 1
ATOM 1307 N N . PRO A 1 165 ? 13.514 -14.716 13.134 1.00 64.50 165 PRO A N 1
ATOM 1308 C CA . PRO A 1 165 ? 13.858 -15.460 14.331 1.00 64.50 165 PRO A CA 1
ATOM 1309 C C . PRO A 1 165 ? 15.348 -15.290 14.667 1.00 64.50 165 PRO A C 1
ATOM 1311 O O . PRO A 1 165 ? 16.157 -14.928 13.814 1.00 64.50 165 PRO A O 1
ATOM 1314 N N . ALA A 1 166 ? 15.697 -15.539 15.931 1.00 58.44 166 ALA A N 1
ATOM 1315 C CA . ALA A 1 166 ? 17.068 -15.427 16.419 1.00 58.44 166 ALA A CA 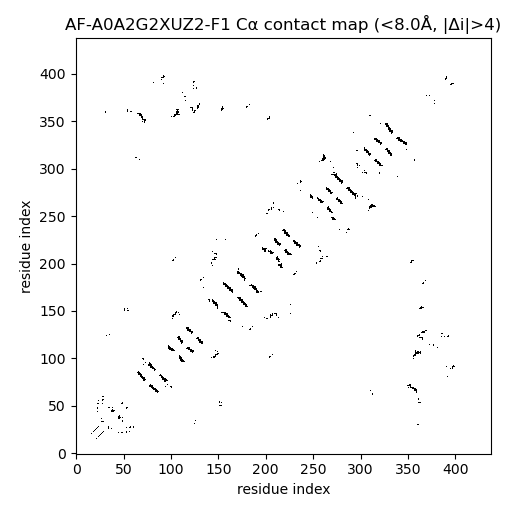1
ATOM 1316 C C . ALA A 1 166 ? 18.037 -16.332 15.637 1.00 58.44 166 ALA A C 1
ATOM 1318 O O . ALA A 1 166 ? 17.650 -17.389 15.130 1.00 58.44 166 ALA A O 1
ATOM 1319 N N . GLU A 1 167 ? 19.310 -15.928 15.588 1.00 52.44 167 GLU A N 1
ATOM 1320 C CA . GLU A 1 167 ? 20.401 -16.734 15.036 1.00 52.44 167 GLU A CA 1
ATOM 1321 C C . GLU A 1 167 ? 20.321 -18.164 15.614 1.00 52.44 167 GLU A C 1
ATOM 1323 O O . GLU A 1 167 ? 20.221 -18.330 16.831 1.00 52.44 167 GLU A O 1
ATOM 1328 N N . ASN A 1 168 ? 20.339 -19.185 14.740 1.00 53.75 168 ASN A N 1
ATOM 1329 C CA . ASN A 1 168 ? 20.246 -20.639 15.013 1.00 53.75 168 ASN A CA 1
ATOM 1330 C C . ASN A 1 168 ? 18.874 -21.341 14.865 1.00 53.75 168 ASN A C 1
ATOM 1332 O O . ASN A 1 168 ? 18.772 -22.517 15.218 1.00 53.75 168 ASN A O 1
ATOM 1336 N N . SER A 1 169 ? 17.828 -20.715 14.311 1.00 57.09 169 SER A N 1
ATOM 1337 C CA . SER A 1 169 ? 16.605 -21.449 13.923 1.00 57.09 169 SER A CA 1
ATOM 1338 C C . SER A 1 169 ? 16.590 -21.872 12.448 1.00 57.09 169 SER A C 1
ATOM 1340 O O . SER A 1 169 ? 16.956 -21.091 11.577 1.00 57.09 169 SER A O 1
ATOM 1342 N N . ASN A 1 170 ? 16.068 -23.070 12.150 1.00 56.50 170 ASN A N 1
ATOM 1343 C CA . ASN A 1 170 ? 15.812 -23.522 10.768 1.00 56.50 170 ASN A CA 1
ATOM 1344 C C . ASN A 1 170 ? 14.636 -22.777 10.098 1.00 56.50 170 ASN A C 1
ATOM 1346 O O . ASN A 1 170 ? 14.477 -22.820 8.883 1.00 56.50 170 ASN A O 1
ATOM 1350 N N . SER A 1 171 ? 13.768 -22.131 10.881 1.00 59.16 171 SER A N 1
ATOM 1351 C CA . SER A 1 171 ? 12.772 -21.174 10.385 1.00 59.16 171 SER A CA 1
ATOM 1352 C C . SER A 1 171 ? 13.450 -19.834 10.118 1.00 59.16 171 SER A C 1
ATOM 1354 O O . SER A 1 171 ? 14.222 -19.401 10.964 1.00 59.16 171 SER A O 1
ATOM 1356 N N . PHE A 1 172 ? 13.140 -19.156 9.012 1.00 74.88 172 PHE A N 1
ATOM 1357 C CA . PHE A 1 172 ? 13.741 -17.848 8.692 1.00 74.88 172 PHE A CA 1
ATOM 1358 C C . PHE A 1 172 ? 12.748 -16.685 8.759 1.00 74.88 172 PHE A C 1
ATOM 1360 O O . PHE A 1 172 ? 13.166 -15.536 8.859 1.00 74.88 172 PHE A O 1
ATOM 1367 N N . TYR A 1 173 ? 11.442 -16.972 8.770 1.00 84.75 173 TYR A N 1
ATOM 1368 C CA . TYR A 1 173 ? 10.400 -15.955 8.903 1.00 84.75 173 TYR A CA 1
ATOM 1369 C C . TYR A 1 173 ? 9.347 -16.391 9.915 1.00 84.75 173 TYR A C 1
ATOM 1371 O O . TYR A 1 173 ? 8.827 -17.510 9.853 1.00 84.75 173 TYR A O 1
ATOM 1379 N N . LYS A 1 174 ? 9.014 -15.483 10.830 1.00 87.38 174 LYS A N 1
ATOM 1380 C CA . LYS A 1 174 ? 7.901 -15.615 11.768 1.00 87.38 174 LYS A CA 1
ATOM 1381 C C . LYS A 1 174 ? 6.862 -14.548 11.463 1.00 87.38 174 LYS A C 1
ATOM 1383 O O . LYS A 1 174 ? 7.129 -13.359 11.625 1.00 87.38 174 LYS A O 1
ATOM 1388 N N . PHE A 1 175 ? 5.687 -14.989 11.043 1.00 89.38 175 PHE A N 1
ATOM 1389 C CA . PHE A 1 175 ? 4.524 -14.155 10.799 1.00 89.38 175 PHE A CA 1
ATOM 1390 C C . PHE A 1 175 ? 3.705 -14.049 12.079 1.00 89.38 175 PHE A C 1
ATOM 1392 O O . PHE A 1 175 ? 3.279 -15.061 12.631 1.00 89.38 175 PHE A O 1
ATOM 1399 N N . HIS A 1 176 ? 3.442 -12.828 12.519 1.00 90.19 176 HIS A N 1
ATOM 1400 C CA . HIS A 1 176 ? 2.484 -12.535 13.576 1.00 90.19 176 HIS A CA 1
ATOM 1401 C C . HIS A 1 176 ? 1.210 -12.030 12.925 1.00 90.19 176 HIS A C 1
ATOM 1403 O O . HIS A 1 176 ? 1.239 -11.042 12.197 1.00 90.19 176 HIS A O 1
ATOM 1409 N N . VAL A 1 177 ? 0.097 -12.708 13.180 1.00 91.94 177 VAL A N 1
ATOM 1410 C CA . VAL A 1 177 ? -1.197 -12.434 12.554 1.00 91.94 177 VAL A CA 1
ATOM 1411 C C . VAL A 1 177 ? -2.214 -12.042 13.608 1.00 91.94 177 VAL A C 1
ATOM 1413 O O . VAL A 1 177 ? -2.489 -12.810 14.533 1.00 91.94 177 VAL A O 1
ATOM 1416 N N . LEU A 1 178 ? -2.842 -10.889 13.413 1.00 91.31 178 LEU A N 1
ATOM 1417 C CA . LEU A 1 178 ? -3.991 -10.441 14.185 1.00 91.31 178 LEU A CA 1
ATOM 1418 C C . LEU A 1 178 ? -5.211 -10.343 13.274 1.00 91.31 178 LEU A C 1
ATOM 1420 O O . LEU A 1 178 ? -5.163 -9.718 12.216 1.00 91.31 178 LEU A O 1
ATOM 1424 N N . SER A 1 179 ? -6.312 -10.964 13.697 1.00 89.88 179 SER A N 1
ATOM 1425 C CA . SER A 1 179 ? -7.612 -10.823 13.040 1.00 89.88 179 SER A CA 1
ATOM 1426 C C . SER A 1 179 ? -8.441 -9.775 13.768 1.00 89.88 179 SER A C 1
ATOM 1428 O O . SER A 1 179 ? -8.535 -9.799 14.995 1.00 89.88 179 SER A O 1
ATOM 1430 N N . SER A 1 180 ? -9.091 -8.907 13.004 1.00 87.31 180 SER A N 1
ATOM 1431 C CA . SER A 1 180 ? -10.089 -7.948 13.495 1.00 87.31 180 SER A CA 1
ATOM 1432 C C . SER A 1 180 ? -11.209 -8.583 14.335 1.00 87.31 180 SER A C 1
ATOM 1434 O O . SER A 1 180 ? -11.712 -7.948 15.256 1.00 87.31 180 SER A O 1
ATOM 1436 N N . GLU A 1 181 ? -11.547 -9.855 14.095 1.00 82.81 181 GLU A N 1
ATOM 1437 C CA . GLU A 1 181 ? -12.564 -10.599 14.859 1.00 82.81 181 GLU A CA 1
ATOM 1438 C C . GLU A 1 181 ? -12.113 -11.004 16.268 1.00 82.81 181 GLU A C 1
ATOM 1440 O O . GLU A 1 181 ? -12.938 -11.258 17.145 1.00 82.81 181 GLU A O 1
ATOM 1445 N N . ARG A 1 182 ? -10.798 -11.125 16.480 1.00 79.88 182 ARG A N 1
ATOM 1446 C CA . ARG A 1 182 ? -10.189 -11.495 17.766 1.00 79.88 182 ARG A CA 1
ATOM 1447 C C . ARG A 1 182 ? -9.102 -10.483 18.110 1.00 79.88 182 ARG A C 1
ATOM 1449 O O . ARG A 1 182 ? -7.914 -10.817 18.093 1.00 79.88 182 ARG A O 1
ATOM 1456 N N . PRO A 1 183 ? -9.505 -9.235 18.376 1.00 70.44 183 PRO A N 1
ATOM 1457 C CA . PRO A 1 183 ? -8.562 -8.181 18.680 1.00 70.44 183 PRO A CA 1
ATOM 1458 C C . PRO A 1 183 ? -7.766 -8.509 19.945 1.00 70.44 183 PRO A C 1
ATOM 1460 O O . PRO A 1 183 ? -8.307 -9.051 20.905 1.00 70.44 183 PRO A O 1
ATOM 1463 N N . GLY A 1 184 ? -6.472 -8.192 19.931 1.00 72.38 184 GLY A N 1
ATOM 1464 C CA . GLY A 1 184 ? -5.567 -8.394 21.068 1.00 72.38 184 GLY A CA 1
ATOM 1465 C C . GLY A 1 184 ? -4.853 -9.747 21.111 1.00 72.38 184 GLY A C 1
ATOM 1466 O O . GLY A 1 184 ? -3.924 -9.899 21.900 1.00 72.38 184 GLY A O 1
ATOM 1467 N N . LEU A 1 185 ? -5.212 -10.708 20.251 1.00 82.94 185 LEU A N 1
ATOM 1468 C CA . LEU A 1 185 ? -4.507 -11.988 20.158 1.00 82.94 185 LEU A CA 1
ATOM 1469 C C . LEU A 1 185 ? -3.701 -12.082 18.860 1.00 82.94 185 LEU A C 1
ATOM 1471 O O . LEU A 1 185 ? -4.248 -12.329 17.783 1.00 82.94 185 LEU A O 1
ATOM 1475 N N . TRP A 1 186 ? -2.385 -11.943 18.988 1.00 87.75 186 TRP A N 1
ATOM 1476 C CA . TRP A 1 186 ? -1.446 -12.285 17.925 1.00 87.75 186 TRP A CA 1
ATOM 1477 C C . TRP A 1 186 ? -1.248 -13.797 17.863 1.00 87.75 186 TRP A C 1
ATOM 1479 O O . TRP A 1 186 ? -1.075 -14.459 18.886 1.00 87.75 186 TRP A O 1
ATOM 1489 N N . ARG A 1 187 ? -1.272 -14.349 16.651 1.00 89.25 187 ARG A N 1
ATOM 1490 C CA . ARG A 1 187 ? -0.929 -15.747 16.377 1.00 89.25 187 ARG A CA 1
ATOM 1491 C C . ARG A 1 187 ? 0.371 -15.806 15.601 1.00 89.25 187 ARG A C 1
ATOM 1493 O O . ARG A 1 187 ? 0.536 -15.051 14.649 1.00 89.25 187 ARG A O 1
ATOM 1500 N N . GLU A 1 188 ? 1.259 -16.709 15.996 1.00 88.12 188 GLU A N 1
ATOM 1501 C CA . GLU A 1 188 ? 2.534 -16.921 15.314 1.00 88.12 188 GLU A CA 1
ATOM 1502 C C . GLU A 1 188 ? 2.405 -18.064 14.302 1.00 88.12 188 GLU A C 1
ATOM 1504 O O . GLU A 1 188 ? 1.921 -19.148 14.629 1.00 88.12 188 GLU A O 1
ATOM 1509 N N . ILE A 1 189 ? 2.860 -17.818 13.077 1.00 88.81 189 ILE A N 1
ATOM 1510 C CA . ILE A 1 189 ? 2.984 -18.804 12.003 1.00 88.81 189 ILE A CA 1
ATOM 1511 C C . ILE A 1 189 ? 4.410 -18.728 11.480 1.00 88.81 189 ILE A C 1
ATOM 1513 O O . ILE A 1 189 ? 4.940 -17.645 11.240 1.00 88.81 189 ILE A O 1
ATOM 1517 N N . GLN A 1 190 ? 5.052 -19.875 11.307 1.00 87.56 190 GLN A N 1
ATOM 1518 C CA . GLN A 1 190 ? 6.448 -19.939 10.891 1.00 87.56 190 GLN A CA 1
ATOM 1519 C C . GLN A 1 190 ? 6.560 -20.441 9.458 1.00 87.56 190 GLN A C 1
ATOM 1521 O O . GLN A 1 190 ? 5.827 -21.340 9.049 1.00 87.56 190 GLN A O 1
ATOM 1526 N N . LEU A 1 191 ? 7.525 -19.893 8.721 1.00 85.50 191 LEU A N 1
ATOM 1527 C CA . LEU A 1 191 ? 7.956 -20.431 7.438 1.00 85.50 191 LEU A CA 1
ATOM 1528 C C . LEU A 1 191 ? 9.406 -20.904 7.536 1.00 85.50 191 LEU A C 1
ATOM 1530 O O . LEU A 1 191 ? 10.327 -20.138 7.844 1.00 85.50 191 LEU A O 1
ATOM 1534 N N . THR A 1 192 ? 9.600 -22.178 7.217 1.00 82.56 192 THR A N 1
ATOM 1535 C CA . THR A 1 192 ? 10.914 -22.767 6.970 1.00 82.56 192 THR A CA 1
ATOM 1536 C C . THR A 1 192 ? 11.269 -22.552 5.506 1.00 82.56 192 THR A C 1
ATOM 1538 O O . THR A 1 192 ? 10.522 -22.948 4.614 1.00 82.56 192 THR A O 1
ATOM 1541 N N . THR A 1 193 ? 12.408 -21.918 5.253 1.00 75.19 193 THR A N 1
ATOM 1542 C CA . THR A 1 193 ? 12.976 -21.761 3.909 1.00 75.19 193 THR A CA 1
ATOM 1543 C C . THR A 1 193 ? 14.418 -22.258 3.926 1.00 75.19 193 THR A C 1
ATOM 1545 O O . THR A 1 193 ? 14.952 -22.582 4.981 1.00 75.19 193 THR A O 1
ATOM 1548 N N . ASN A 1 194 ? 15.065 -22.314 2.764 1.00 74.19 194 ASN A N 1
ATOM 1549 C CA . ASN A 1 194 ? 16.481 -22.685 2.678 1.00 74.19 194 ASN A CA 1
ATOM 1550 C C . ASN A 1 194 ? 17.420 -21.469 2.801 1.00 74.19 194 ASN A C 1
ATOM 1552 O O . ASN A 1 194 ? 18.636 -21.630 2.775 1.00 74.19 194 ASN A O 1
ATOM 1556 N N . THR A 1 195 ? 16.872 -20.250 2.880 1.00 74.81 195 THR A N 1
ATOM 1557 C CA . THR A 1 195 ? 17.635 -18.996 2.782 1.00 74.81 195 THR A CA 1
ATOM 1558 C C . THR A 1 195 ? 17.031 -17.905 3.663 1.00 74.81 195 THR A C 1
ATOM 1560 O O . THR A 1 195 ? 15.840 -17.602 3.526 1.00 74.81 195 THR A O 1
ATOM 1563 N N . SER A 1 196 ? 17.867 -17.251 4.470 1.00 75.62 196 SER A N 1
ATOM 1564 C CA . SER A 1 196 ? 17.530 -15.999 5.156 1.00 75.62 196 SER A CA 1
ATOM 1565 C C . SER A 1 196 ? 17.862 -14.819 4.250 1.00 75.62 196 SER A C 1
ATOM 1567 O O . SER A 1 196 ? 19.035 -14.548 4.008 1.00 75.62 196 SER A O 1
ATOM 1569 N N . ILE A 1 197 ? 16.851 -14.139 3.708 1.00 83.12 197 ILE A N 1
ATOM 1570 C CA . ILE A 1 197 ? 17.057 -12.933 2.887 1.00 83.12 197 ILE A CA 1
ATOM 1571 C C . ILE A 1 197 ? 16.178 -11.824 3.449 1.00 83.12 197 ILE A C 1
ATOM 1573 O O . ILE A 1 197 ? 15.006 -12.050 3.762 1.00 83.12 197 ILE A O 1
ATOM 1577 N N . SER A 1 198 ? 16.741 -10.633 3.599 1.00 83.56 198 SER A N 1
ATOM 1578 C CA . SER A 1 198 ? 16.002 -9.468 4.074 1.00 83.56 198 SER A CA 1
ATOM 1579 C C . SER A 1 198 ? 14.891 -9.069 3.099 1.00 83.56 198 SER A C 1
ATOM 1581 O O . SER A 1 198 ? 14.986 -9.283 1.888 1.00 83.56 198 SER A O 1
ATOM 1583 N N . LEU A 1 199 ? 13.828 -8.466 3.624 1.00 85.94 199 LEU A N 1
ATOM 1584 C CA . LEU A 1 199 ? 12.854 -7.766 2.793 1.00 85.94 199 LEU A CA 1
ATOM 1585 C C . LEU A 1 199 ? 13.497 -6.526 2.156 1.00 85.94 199 LEU A C 1
ATOM 1587 O O . LEU A 1 199 ? 14.432 -5.938 2.704 1.00 85.94 199 LEU A O 1
ATOM 1591 N N . SER A 1 200 ? 13.011 -6.164 0.971 1.00 82.56 200 SER A N 1
ATOM 1592 C CA . SER A 1 200 ? 13.474 -4.997 0.227 1.00 82.56 200 SER A CA 1
ATOM 1593 C C . SER A 1 200 ? 13.076 -3.716 0.958 1.00 82.56 200 SER A C 1
ATOM 1595 O O . SER A 1 200 ? 11.911 -3.523 1.315 1.00 82.56 200 SER A O 1
ATOM 1597 N N . PHE A 1 201 ? 14.046 -2.831 1.181 1.00 75.69 201 PHE A N 1
ATOM 1598 C CA . PHE A 1 201 ? 13.813 -1.565 1.864 1.00 75.69 201 PHE A CA 1
ATOM 1599 C C . PHE A 1 201 ? 12.912 -0.647 1.024 1.00 75.69 201 PHE A C 1
ATOM 1601 O O . PHE A 1 201 ? 13.069 -0.538 -0.191 1.00 75.69 201 PHE A O 1
ATOM 1608 N N . GLY A 1 202 ? 11.958 0.026 1.669 1.00 73.56 202 GLY A N 1
ATOM 1609 C CA . GLY A 1 202 ? 11.077 0.996 1.010 1.00 73.56 202 GLY A CA 1
ATOM 1610 C C . GLY A 1 202 ? 10.017 0.396 0.074 1.00 73.56 202 GLY A C 1
ATOM 1611 O O . GLY A 1 202 ? 9.271 1.149 -0.549 1.00 73.56 202 GLY A O 1
ATOM 1612 N N . SER A 1 203 ? 9.921 -0.934 -0.024 1.00 80.69 203 SER A N 1
ATOM 1613 C CA . SER A 1 203 ? 8.896 -1.616 -0.821 1.00 80.69 203 SER A CA 1
ATOM 1614 C C . SER A 1 203 ? 7.649 -1.885 0.027 1.00 80.69 203 SER A C 1
ATOM 1616 O O . SER A 1 203 ? 7.719 -2.698 0.951 1.00 80.69 203 SER A O 1
ATOM 1618 N N . PRO A 1 204 ? 6.500 -1.242 -0.254 1.00 85.62 204 PRO A N 1
ATOM 1619 C CA . PRO A 1 204 ? 5.289 -1.473 0.521 1.00 85.62 204 PRO A CA 1
ATOM 1620 C C . PRO A 1 204 ? 4.737 -2.885 0.286 1.00 85.62 204 PRO A C 1
ATOM 1622 O O . PRO A 1 204 ? 4.886 -3.468 -0.789 1.00 85.62 204 PRO A O 1
ATOM 1625 N N . THR A 1 205 ? 4.044 -3.422 1.288 1.00 91.19 205 THR A N 1
ATOM 1626 C CA . THR A 1 205 ? 3.351 -4.714 1.188 1.00 91.19 205 THR A CA 1
ATOM 1627 C C . THR A 1 205 ? 2.212 -4.663 0.169 1.00 91.19 205 THR A C 1
ATOM 1629 O O . THR A 1 205 ? 1.444 -3.700 0.135 1.00 91.19 205 THR A O 1
ATOM 1632 N N . VAL A 1 206 ? 2.043 -5.735 -0.610 1.00 92.62 206 VAL A N 1
ATOM 1633 C CA . VAL A 1 206 ? 1.026 -5.830 -1.667 1.00 92.62 206 VAL A CA 1
ATOM 1634 C C . VAL A 1 206 ? -0.027 -6.887 -1.332 1.00 92.62 206 VAL A C 1
ATOM 1636 O O . VAL A 1 206 ? 0.286 -8.071 -1.220 1.00 92.62 206 VAL A O 1
ATOM 1639 N N . TYR A 1 207 ? -1.296 -6.487 -1.215 1.00 93.25 207 TYR A N 1
ATOM 1640 C CA . TYR A 1 207 ? -2.411 -7.421 -1.016 1.00 93.25 207 TYR A CA 1
ATOM 1641 C C . TYR A 1 207 ? -3.058 -7.814 -2.347 1.00 93.25 207 TYR A C 1
ATOM 1643 O O . TYR A 1 207 ? -3.734 -7.006 -2.980 1.00 93.25 207 TYR A O 1
ATOM 1651 N N . TRP A 1 208 ? -2.885 -9.068 -2.761 1.00 92.25 208 TRP A N 1
ATOM 1652 C CA . TRP A 1 208 ? -3.398 -9.596 -4.024 1.00 92.25 208 TRP A CA 1
ATOM 1653 C C . TRP A 1 208 ? -3.954 -11.009 -3.838 1.00 92.25 208 TRP A C 1
ATOM 1655 O O . TRP A 1 208 ? -3.300 -11.863 -3.250 1.00 92.25 208 TRP A O 1
ATOM 1665 N N . ARG A 1 209 ? -5.165 -11.272 -4.351 1.00 88.81 209 ARG A N 1
ATOM 1666 C CA . ARG A 1 209 ? -5.821 -12.599 -4.321 1.00 88.81 209 ARG A CA 1
ATOM 1667 C C . ARG A 1 209 ? -5.824 -13.278 -2.942 1.00 88.81 209 ARG A C 1
ATOM 1669 O O . ARG A 1 209 ? -5.519 -14.460 -2.836 1.00 88.81 209 ARG A O 1
ATOM 1676 N N . ASN A 1 210 ? -6.227 -12.543 -1.907 1.00 90.50 210 ASN A N 1
ATOM 1677 C CA . ASN A 1 210 ? -6.261 -13.010 -0.514 1.00 90.50 210 ASN A CA 1
ATOM 1678 C C . ASN A 1 210 ? -4.886 -13.293 0.107 1.00 90.50 210 ASN A C 1
ATOM 1680 O O . ASN A 1 210 ? -4.821 -13.906 1.168 1.00 90.50 210 ASN A O 1
ATOM 1684 N N . SER A 1 211 ? -3.802 -12.830 -0.511 1.00 93.94 211 SER A N 1
ATOM 1685 C CA . SER A 1 211 ? -2.456 -13.004 0.023 1.00 93.94 211 SER A CA 1
ATOM 1686 C C . SER A 1 211 ? -1.726 -11.674 0.125 1.00 93.94 211 SER A C 1
ATOM 1688 O O . SE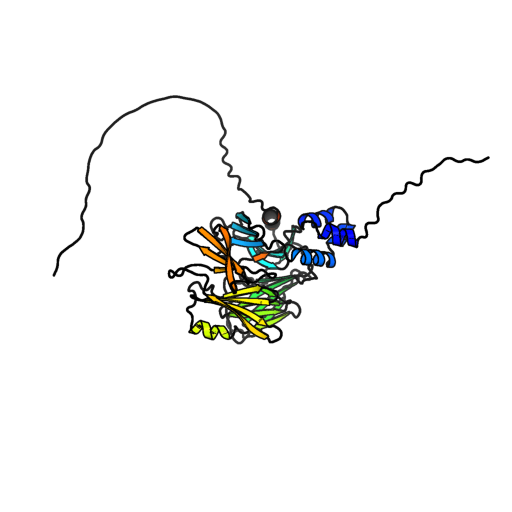R A 1 211 ? -1.832 -10.813 -0.752 1.00 93.94 211 SER A O 1
ATOM 1690 N N . LEU A 1 212 ? -0.968 -11.506 1.201 1.00 95.38 212 LEU A N 1
ATOM 1691 C CA . LEU A 1 212 ? -0.006 -10.418 1.342 1.00 95.38 212 LEU A CA 1
ATOM 1692 C C . LEU A 1 212 ? 1.322 -10.839 0.722 1.00 95.38 212 LEU A C 1
ATOM 1694 O O . LEU A 1 212 ? 1.733 -11.984 0.891 1.00 95.38 212 LEU A O 1
ATOM 1698 N N . HIS A 1 213 ? 1.970 -9.924 0.010 1.00 94.94 213 HIS A N 1
ATOM 1699 C CA . HIS A 1 213 ? 3.220 -10.161 -0.697 1.00 94.94 213 HIS A CA 1
ATOM 1700 C C . HIS A 1 213 ? 4.256 -9.114 -0.299 1.00 94.94 213 HIS A C 1
ATOM 1702 O O . HIS A 1 213 ? 3.986 -7.912 -0.369 1.00 94.94 213 HIS A O 1
ATOM 1708 N N . TRP A 1 214 ? 5.447 -9.581 0.064 1.00 93.50 214 TRP A N 1
ATOM 1709 C CA . TRP A 1 214 ? 6.604 -8.759 0.387 1.00 93.50 214 TRP A CA 1
ATOM 1710 C C . TRP A 1 214 ? 7.750 -9.088 -0.555 1.00 93.50 214 TRP A C 1
ATOM 1712 O O . TRP A 1 214 ? 8.117 -10.252 -0.731 1.00 93.50 214 TRP A O 1
ATOM 1722 N N . LEU A 1 215 ? 8.333 -8.053 -1.147 1.00 91.88 215 LEU A N 1
ATOM 1723 C CA . LEU A 1 215 ? 9.511 -8.190 -1.987 1.00 91.88 215 LEU A CA 1
ATOM 1724 C C . LEU A 1 215 ? 10.740 -8.463 -1.109 1.00 91.88 215 LEU A C 1
ATOM 1726 O O . LEU A 1 215 ? 10.984 -7.739 -0.145 1.00 91.88 215 LEU A O 1
ATOM 1730 N N . ARG A 1 216 ? 11.516 -9.495 -1.437 1.00 89.56 216 ARG A N 1
ATOM 1731 C CA . ARG A 1 216 ? 12.829 -9.773 -0.837 1.00 89.56 216 ARG A CA 1
ATOM 1732 C C . ARG A 1 216 ? 13.913 -9.020 -1.610 1.00 89.56 216 ARG A C 1
ATOM 1734 O O . ARG A 1 216 ? 13.735 -8.704 -2.786 1.00 89.56 216 ARG A O 1
ATOM 1741 N N . SER A 1 217 ? 15.038 -8.732 -0.961 1.00 85.25 217 SER A N 1
ATOM 1742 C CA . SER A 1 217 ? 16.153 -7.980 -1.561 1.00 85.25 217 SER A CA 1
ATOM 1743 C C . SER A 1 217 ? 16.820 -8.693 -2.748 1.00 85.25 217 SER A C 1
ATOM 1745 O O . SER A 1 217 ? 17.492 -8.056 -3.553 1.00 85.25 217 SER A O 1
ATOM 1747 N N . ASP A 1 218 ? 16.591 -9.997 -2.913 1.00 85.25 218 ASP A N 1
ATOM 1748 C CA . ASP A 1 218 ? 17.019 -10.782 -4.076 1.00 85.25 218 ASP A CA 1
ATOM 1749 C C . ASP A 1 218 ? 16.000 -10.780 -5.235 1.00 85.25 218 ASP A C 1
ATOM 1751 O O . ASP A 1 218 ? 16.211 -11.466 -6.235 1.00 85.25 218 ASP A O 1
ATOM 1755 N N . GLY A 1 219 ? 14.884 -10.057 -5.113 1.00 88.19 219 GLY A N 1
ATOM 1756 C CA . GLY A 1 219 ? 13.815 -10.001 -6.112 1.00 88.19 219 GLY A CA 1
ATOM 1757 C C . GLY A 1 219 ? 12.815 -11.162 -6.062 1.00 88.19 219 GLY A C 1
ATOM 1758 O O . GLY A 1 219 ? 11.875 -11.174 -6.856 1.00 88.19 219 GLY A O 1
ATOM 1759 N N . SER A 1 220 ? 12.984 -12.127 -5.153 1.00 92.06 220 SER A N 1
ATOM 1760 C CA . SER A 1 220 ? 11.950 -13.128 -4.862 1.00 92.06 220 SER A CA 1
ATOM 1761 C C . SER A 1 220 ? 10.847 -12.522 -3.987 1.00 92.06 220 SER A C 1
ATOM 1763 O O . SER A 1 220 ? 10.989 -11.418 -3.457 1.00 92.06 220 SER A O 1
ATOM 1765 N N . VAL A 1 221 ? 9.709 -13.206 -3.852 1.00 94.00 221 VAL A N 1
ATOM 1766 C CA . VAL A 1 221 ? 8.540 -12.651 -3.154 1.00 94.00 221 VAL A CA 1
ATOM 1767 C C . VAL A 1 221 ? 8.075 -13.601 -2.061 1.00 94.00 221 VAL A C 1
ATOM 1769 O O . VAL A 1 221 ? 7.749 -14.758 -2.314 1.00 94.00 221 VAL A O 1
ATOM 1772 N N . LEU A 1 222 ? 8.019 -13.103 -0.831 1.00 93.25 222 LEU A N 1
ATOM 1773 C CA . LEU A 1 222 ? 7.410 -13.803 0.290 1.00 93.25 222 LEU A CA 1
ATOM 1774 C C . LEU A 1 222 ? 5.901 -13.560 0.254 1.00 93.25 222 LEU A C 1
ATOM 1776 O O . LEU A 1 222 ? 5.476 -12.409 0.198 1.00 93.25 222 LEU A O 1
ATOM 1780 N N . ALA A 1 223 ? 5.098 -14.618 0.286 1.00 94.38 223 ALA A N 1
ATOM 1781 C CA . ALA A 1 223 ? 3.644 -14.523 0.255 1.00 94.38 223 ALA A CA 1
ATOM 1782 C C . ALA A 1 223 ? 3.016 -15.170 1.495 1.00 94.38 223 ALA A C 1
ATOM 1784 O O . ALA A 1 223 ? 3.493 -16.193 1.983 1.00 94.38 223 ALA A O 1
ATOM 1785 N N . PHE A 1 224 ? 1.924 -14.590 1.983 1.00 94.50 224 PHE A N 1
ATOM 1786 C CA . PHE A 1 224 ? 1.137 -15.110 3.098 1.00 94.50 224 PHE A CA 1
ATOM 1787 C C . PHE A 1 224 ? -0.347 -15.115 2.730 1.00 94.50 224 PHE A C 1
ATOM 1789 O O . PHE A 1 224 ? -0.943 -14.047 2.587 1.00 94.50 224 PHE A O 1
ATOM 1796 N N . ASP A 1 225 ? -0.936 -16.301 2.573 1.00 93.88 225 ASP A N 1
ATOM 1797 C CA . ASP A 1 225 ? -2.370 -16.484 2.329 1.00 93.88 225 ASP A CA 1
ATOM 1798 C C . ASP A 1 225 ? -3.137 -16.173 3.614 1.00 93.88 225 ASP A C 1
ATOM 1800 O O . ASP A 1 225 ? -3.029 -16.873 4.621 1.00 93.88 225 ASP A O 1
ATOM 1804 N N . THR A 1 226 ? -3.931 -15.106 3.593 1.00 91.44 226 THR A N 1
ATOM 1805 C CA . THR A 1 226 ? -4.635 -14.631 4.782 1.00 91.44 226 THR A CA 1
ATOM 1806 C C . THR A 1 226 ? -5.837 -15.494 5.128 1.00 91.44 226 THR A C 1
ATOM 1808 O O . THR A 1 226 ? -6.311 -15.416 6.258 1.00 91.44 226 THR A O 1
ATOM 1811 N N . LYS A 1 227 ? -6.349 -16.324 4.213 1.00 89.25 227 LYS A N 1
ATOM 1812 C CA . LYS A 1 227 ? -7.488 -17.217 4.465 1.00 89.25 227 LYS A CA 1
ATOM 1813 C C . LYS A 1 227 ? -7.030 -18.559 5.009 1.00 89.25 227 LYS A C 1
ATOM 1815 O O . LYS A 1 227 ? -7.593 -19.021 5.998 1.00 89.25 227 LYS A O 1
ATOM 1820 N N . LYS A 1 228 ? -6.021 -19.155 4.378 1.00 91.69 228 LYS A N 1
ATOM 1821 C CA . LYS A 1 228 ? -5.427 -20.427 4.807 1.00 91.69 228 LYS A CA 1
ATOM 1822 C C . LYS A 1 228 ? -4.447 -20.263 5.957 1.00 91.69 228 LYS A C 1
ATOM 1824 O O . LYS A 1 228 ? -4.205 -21.227 6.669 1.00 91.69 228 LYS A O 1
ATOM 1829 N N . GLU A 1 229 ? -3.936 -19.048 6.154 1.00 92.06 229 GLU A N 1
ATOM 1830 C CA . GLU A 1 229 ? -2.886 -18.751 7.129 1.00 92.06 229 GLU A CA 1
ATOM 1831 C C . GLU A 1 229 ? -1.613 -19.563 6.853 1.00 92.06 229 GLU A C 1
ATOM 1833 O O . GLU A 1 229 ? -0.958 -20.082 7.753 1.00 92.06 229 GLU A O 1
ATOM 1838 N N . GLU A 1 230 ? -1.267 -19.649 5.568 1.00 92.56 230 GLU A N 1
ATOM 1839 C CA . GLU A 1 230 ? -0.114 -20.378 5.050 1.00 92.56 230 GLU A CA 1
ATOM 1840 C C . GLU A 1 230 ? 0.848 -19.405 4.369 1.00 92.56 230 GLU A C 1
ATOM 1842 O O . GLU A 1 230 ? 0.446 -18.556 3.570 1.00 92.56 230 GLU A O 1
ATOM 1847 N N . ALA A 1 231 ? 2.134 -19.540 4.675 1.00 91.81 231 ALA A N 1
ATOM 1848 C CA . ALA A 1 231 ? 3.191 -18.782 4.026 1.00 91.81 231 ALA A CA 1
ATOM 1849 C C . ALA A 1 231 ? 3.834 -19.605 2.906 1.00 91.81 231 ALA A C 1
ATOM 1851 O O . ALA A 1 231 ? 3.993 -20.819 3.025 1.00 91.81 231 ALA A O 1
ATOM 1852 N N . MET A 1 232 ? 4.257 -18.939 1.837 1.00 91.88 232 MET A N 1
ATOM 1853 C CA . MET A 1 232 ? 5.020 -19.553 0.755 1.00 91.88 232 MET A CA 1
ATOM 1854 C C . MET A 1 232 ? 6.048 -18.580 0.191 1.00 91.88 232 MET A C 1
ATOM 1856 O O . MET A 1 232 ? 5.910 -17.361 0.303 1.00 91.88 232 MET A O 1
ATOM 1860 N N . LEU A 1 233 ? 7.076 -19.134 -0.441 1.00 91.88 233 LEU A N 1
ATOM 1861 C CA . LEU A 1 233 ? 8.055 -18.370 -1.196 1.00 91.88 233 LEU A CA 1
ATOM 1862 C C . LEU A 1 233 ? 7.742 -18.494 -2.688 1.00 91.88 233 LEU A C 1
ATOM 1864 O O . LEU A 1 233 ? 7.570 -19.599 -3.197 1.00 91.88 233 LEU A O 1
ATOM 1868 N N . ILE A 1 234 ? 7.673 -17.357 -3.372 1.00 93.44 234 ILE A N 1
ATOM 1869 C CA . ILE A 1 234 ? 7.608 -17.274 -4.827 1.00 93.44 234 ILE A CA 1
ATOM 1870 C C . ILE A 1 234 ? 9.017 -16.965 -5.320 1.00 93.44 234 ILE A C 1
ATOM 1872 O O . ILE A 1 234 ? 9.600 -15.941 -4.949 1.00 93.44 234 ILE A O 1
ATOM 1876 N N . ASP A 1 235 ? 9.545 -17.842 -6.168 1.00 91.62 235 ASP A N 1
ATOM 1877 C CA . ASP A 1 235 ? 10.887 -17.692 -6.721 1.00 91.62 235 ASP A CA 1
ATOM 1878 C C . ASP A 1 235 ? 11.035 -16.378 -7.496 1.00 91.62 235 ASP A C 1
ATOM 1880 O O . ASP A 1 235 ? 10.088 -15.879 -8.124 1.00 91.62 235 ASP A O 1
ATOM 1884 N N . ARG A 1 236 ? 12.248 -15.811 -7.456 1.00 90.62 236 ARG A N 1
ATOM 1885 C CA . ARG A 1 236 ? 12.573 -14.617 -8.242 1.00 90.62 236 ARG A CA 1
ATOM 1886 C C . ARG A 1 236 ? 12.359 -14.894 -9.737 1.00 90.62 236 ARG A C 1
ATOM 1888 O O . ARG A 1 236 ? 12.588 -16.016 -10.197 1.00 90.62 236 ARG A O 1
ATOM 1895 N N . PRO A 1 237 ? 11.925 -13.899 -10.523 1.00 91.19 237 PRO A N 1
ATOM 1896 C CA . P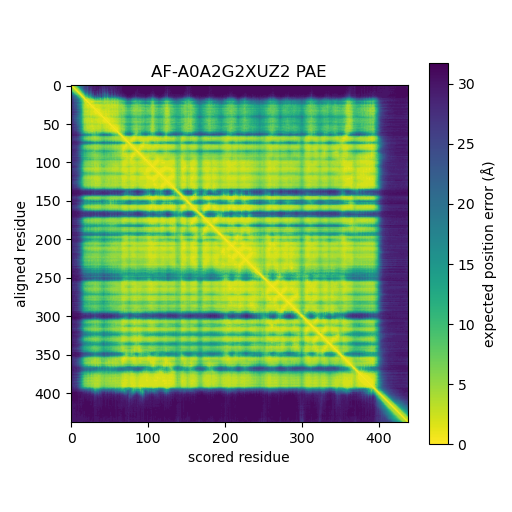RO A 1 237 ? 11.782 -14.069 -11.961 1.00 91.19 237 PRO A CA 1
ATOM 1897 C C . PRO A 1 237 ? 13.082 -14.521 -12.645 1.00 91.19 237 PRO A C 1
ATOM 1899 O O . PRO A 1 237 ? 14.114 -13.866 -12.540 1.00 91.19 237 PRO A O 1
ATOM 1902 N N . TRP A 1 238 ? 13.007 -15.606 -13.421 1.00 87.19 238 TRP A N 1
ATOM 1903 C CA . TRP A 1 238 ? 14.152 -16.214 -14.122 1.00 87.19 238 TRP A CA 1
ATOM 1904 C C . TRP A 1 238 ? 14.889 -15.256 -15.069 1.00 87.19 238 TRP A C 1
ATOM 1906 O O . TRP A 1 238 ? 16.077 -15.419 -15.330 1.00 87.19 238 TRP A O 1
ATOM 1916 N N . PHE A 1 239 ? 14.191 -14.257 -15.614 1.00 83.12 239 PHE A N 1
ATOM 1917 C CA . PHE A 1 239 ? 14.786 -13.312 -16.556 1.00 83.12 239 PHE A CA 1
ATOM 1918 C C . PHE A 1 239 ? 15.739 -12.326 -15.878 1.00 83.12 239 PHE A C 1
ATOM 1920 O O . PHE A 1 239 ? 16.556 -11.715 -16.559 1.00 83.12 239 PHE A O 1
ATOM 1927 N N . LEU A 1 240 ? 15.681 -12.182 -14.555 1.00 81.62 240 LEU A N 1
ATOM 1928 C CA . LEU A 1 240 ? 16.582 -11.285 -13.838 1.00 81.62 240 LEU A CA 1
ATOM 1929 C C . LEU A 1 240 ? 18.013 -11.731 -13.873 1.00 81.62 240 LEU A C 1
ATOM 1931 O O . LEU A 1 240 ? 18.885 -10.884 -13.928 1.00 81.62 240 LEU A O 1
ATOM 1935 N N . ASP A 1 241 ? 18.263 -13.032 -13.879 1.00 80.88 241 ASP A N 1
ATOM 1936 C CA . ASP A 1 241 ? 19.633 -13.531 -13.908 1.00 80.88 241 ASP A CA 1
ATOM 1937 C C . ASP A 1 241 ? 20.315 -13.126 -15.221 1.00 80.88 241 ASP A C 1
ATOM 1939 O O . ASP A 1 241 ? 21.499 -12.808 -15.246 1.00 80.88 241 ASP A O 1
ATOM 1943 N N . HIS A 1 242 ? 19.545 -13.046 -16.311 1.00 78.44 242 HIS A N 1
ATOM 1944 C CA . HIS A 1 242 ? 20.031 -12.540 -17.589 1.00 78.44 242 HIS A CA 1
ATOM 1945 C C . HIS A 1 242 ? 20.345 -11.038 -17.537 1.00 78.44 242 HIS A C 1
ATOM 1947 O O . HIS A 1 242 ? 21.395 -10.613 -18.017 1.00 78.44 242 HIS A O 1
ATOM 1953 N N . TYR A 1 243 ? 19.452 -10.232 -16.958 1.00 75.56 243 TYR A N 1
ATOM 1954 C CA . TYR A 1 243 ? 19.649 -8.783 -16.875 1.00 75.56 243 TYR A CA 1
ATOM 1955 C C . TYR A 1 243 ? 20.684 -8.377 -15.817 1.00 75.56 243 TYR A C 1
ATOM 1957 O O . TYR A 1 243 ? 21.435 -7.446 -16.058 1.00 75.56 243 TYR A O 1
ATOM 1965 N N . ASP A 1 244 ? 20.804 -9.093 -14.699 1.00 73.06 244 ASP A N 1
ATOM 1966 C CA . ASP A 1 244 ? 21.813 -8.843 -13.661 1.00 73.06 244 ASP A CA 1
ATOM 1967 C C . ASP A 1 244 ? 23.242 -9.024 -14.201 1.00 73.06 244 ASP A C 1
ATOM 1969 O O . ASP A 1 244 ? 24.163 -8.348 -13.746 1.00 73.06 244 ASP A O 1
ATOM 1973 N N . VAL A 1 245 ? 23.431 -9.923 -15.175 1.00 73.25 245 VAL A N 1
ATOM 1974 C CA . VAL A 1 245 ? 24.725 -10.156 -15.838 1.00 73.25 245 VAL A CA 1
ATOM 1975 C C . VAL A 1 245 ? 24.988 -9.132 -16.944 1.00 73.25 245 VAL A C 1
ATOM 1977 O O . VAL A 1 245 ? 26.120 -8.678 -17.102 1.00 73.25 245 VAL A O 1
ATOM 1980 N N . ASN A 1 246 ? 23.961 -8.778 -17.721 1.00 69.69 246 ASN A N 1
ATOM 1981 C CA . ASN A 1 246 ? 24.124 -7.992 -18.948 1.00 69.69 246 ASN A CA 1
ATOM 1982 C C . ASN A 1 246 ? 23.855 -6.492 -18.779 1.00 69.69 246 ASN A C 1
ATOM 1984 O O . ASN A 1 246 ? 24.254 -5.702 -19.632 1.00 69.69 246 ASN A O 1
ATOM 1988 N N . CYS A 1 247 ? 23.179 -6.086 -17.707 1.00 68.62 247 CYS A N 1
ATOM 1989 C CA . CYS A 1 247 ? 22.778 -4.709 -17.461 1.00 68.62 247 CYS A CA 1
ATOM 1990 C C . CYS A 1 247 ? 23.312 -4.229 -16.112 1.00 68.62 247 CYS A C 1
ATOM 1992 O O . CYS A 1 247 ? 23.248 -4.918 -15.097 1.00 68.62 247 CYS A O 1
ATOM 1994 N N . SER A 1 248 ? 23.819 -2.998 -16.079 1.00 67.50 248 SER A N 1
ATOM 1995 C CA . SER A 1 248 ? 24.265 -2.395 -14.825 1.00 67.50 248 SER A CA 1
ATOM 1996 C C . SER A 1 248 ? 23.069 -2.069 -13.926 1.00 67.50 248 SER A C 1
ATOM 1998 O O . SER A 1 248 ? 22.133 -1.382 -14.353 1.00 67.50 248 SER A O 1
ATOM 2000 N N . LYS A 1 249 ? 23.122 -2.526 -12.669 1.00 68.75 249 LYS A N 1
ATOM 2001 C CA . LYS A 1 249 ? 22.174 -2.132 -11.618 1.00 68.75 249 LYS A CA 1
ATOM 2002 C C . LYS A 1 249 ? 22.305 -0.647 -11.296 1.00 68.75 249 LYS A C 1
ATOM 2004 O O . LYS A 1 249 ? 23.375 -0.056 -11.464 1.00 68.75 249 LYS A O 1
ATOM 2009 N N . ILE A 1 250 ? 21.221 -0.053 -10.807 1.00 65.94 250 ILE A N 1
ATOM 2010 C CA . ILE A 1 250 ? 21.259 1.316 -10.298 1.00 65.94 250 ILE A CA 1
ATOM 2011 C C . ILE A 1 250 ? 21.921 1.291 -8.906 1.00 65.94 250 ILE A C 1
ATOM 2013 O O . ILE A 1 250 ? 21.511 0.492 -8.063 1.00 65.94 250 ILE A O 1
ATOM 2017 N N . PRO A 1 251 ? 22.913 2.158 -8.623 1.00 54.31 251 PRO A N 1
ATOM 2018 C CA . PRO A 1 251 ? 23.626 2.171 -7.339 1.00 54.31 251 PRO A CA 1
ATOM 2019 C C . PRO A 1 251 ? 22.746 2.456 -6.111 1.00 54.31 251 PRO A C 1
ATOM 2021 O O . PRO A 1 251 ? 23.189 2.264 -4.985 1.00 54.31 251 PRO A O 1
ATOM 2024 N N . THR A 1 252 ? 21.515 2.936 -6.310 1.00 61.06 252 THR A N 1
ATOM 2025 C CA . THR A 1 252 ? 20.609 3.392 -5.247 1.00 61.06 252 THR A CA 1
ATOM 2026 C C . THR A 1 252 ? 19.938 2.256 -4.470 1.00 61.06 252 THR A C 1
ATOM 2028 O O . THR A 1 252 ? 19.312 2.527 -3.448 1.00 61.06 252 THR A O 1
ATOM 2031 N N . GLY A 1 253 ? 20.022 1.002 -4.938 1.00 61.56 253 GLY A N 1
ATOM 2032 C CA . GLY A 1 253 ? 19.387 -0.153 -4.285 1.00 61.56 253 GLY A CA 1
ATOM 2033 C C . GLY A 1 253 ? 17.850 -0.169 -4.345 1.00 61.56 253 GLY A C 1
ATOM 2034 O O . GLY A 1 253 ? 17.224 -0.954 -3.640 1.00 61.56 253 GLY A O 1
ATOM 2035 N N . ARG A 1 254 ? 17.239 0.700 -5.167 1.00 71.06 254 ARG A N 1
ATOM 2036 C CA . ARG A 1 254 ? 15.788 0.772 -5.441 1.00 71.06 254 ARG A CA 1
ATOM 2037 C C . ARG A 1 254 ? 15.478 0.399 -6.895 1.00 71.06 254 ARG A C 1
ATOM 2039 O O . ARG A 1 254 ? 14.735 1.085 -7.595 1.00 71.06 254 ARG A O 1
ATOM 2046 N N . ASP A 1 255 ? 16.102 -0.671 -7.365 1.00 79.88 255 ASP A N 1
ATOM 2047 C CA . ASP A 1 255 ? 15.991 -1.194 -8.727 1.00 79.88 255 ASP A CA 1
ATOM 2048 C C . ASP A 1 255 ? 14.772 -2.102 -8.919 1.00 79.88 255 ASP A C 1
ATOM 2050 O O . ASP A 1 255 ? 14.373 -2.349 -10.055 1.00 79.88 255 ASP A O 1
ATOM 2054 N N . VAL A 1 256 ? 14.147 -2.566 -7.833 1.00 86.75 256 VAL A N 1
ATOM 2055 C CA . VAL A 1 256 ? 13.054 -3.541 -7.879 1.00 86.75 256 VAL A CA 1
ATOM 2056 C C . VAL A 1 256 ? 11.839 -3.076 -7.087 1.00 86.75 256 VAL A C 1
ATOM 2058 O O . VAL A 1 256 ? 11.953 -2.713 -5.919 1.00 86.75 256 VAL A O 1
ATOM 2061 N N . TRP A 1 257 ? 10.660 -3.151 -7.707 1.00 90.06 257 TRP A N 1
ATOM 2062 C CA . TRP A 1 257 ? 9.400 -2.709 -7.110 1.00 90.06 257 TRP A CA 1
ATOM 2063 C C . TRP A 1 257 ? 8.262 -3.693 -7.369 1.00 90.06 257 TRP A C 1
ATOM 2065 O O . TRP A 1 257 ? 8.086 -4.174 -8.488 1.00 90.06 257 TRP A O 1
ATOM 2075 N N . LEU A 1 258 ? 7.430 -3.932 -6.357 1.00 93.06 258 LEU A N 1
ATOM 2076 C CA . LEU A 1 258 ? 6.280 -4.833 -6.436 1.00 93.06 258 LEU A CA 1
ATOM 2077 C C . LEU A 1 258 ? 4.967 -4.059 -6.271 1.00 93.06 258 LEU A C 1
ATOM 2079 O O . LEU A 1 258 ? 4.864 -3.175 -5.423 1.00 93.06 258 LEU A O 1
ATOM 2083 N N . GLY A 1 259 ? 3.949 -4.430 -7.043 1.00 93.06 259 GLY A N 1
ATOM 2084 C CA . GLY A 1 259 ? 2.610 -3.863 -6.921 1.00 93.06 259 GLY A CA 1
ATOM 2085 C C . GLY A 1 259 ? 1.574 -4.592 -7.760 1.00 93.06 259 GLY A C 1
ATOM 2086 O O . GLY A 1 259 ? 1.774 -5.735 -8.178 1.00 93.06 259 GLY A O 1
ATOM 2087 N N . ILE A 1 260 ? 0.437 -3.936 -7.993 1.00 91.62 260 ILE A N 1
ATOM 2088 C CA . ILE A 1 260 ? -0.672 -4.492 -8.773 1.00 91.62 260 ILE A CA 1
ATOM 2089 C C . ILE A 1 260 ? -0.973 -3.558 -9.935 1.00 91.62 260 ILE A C 1
ATOM 2091 O O . ILE A 1 260 ? -1.117 -2.348 -9.760 1.00 91.62 260 ILE A O 1
ATOM 2095 N N . ALA A 1 261 ? -1.075 -4.145 -11.121 1.00 90.69 261 ALA A N 1
ATOM 2096 C CA . ALA A 1 261 ? -1.550 -3.475 -12.318 1.00 90.69 261 ALA A CA 1
ATOM 2097 C C . ALA A 1 261 ? -2.430 -4.446 -13.106 1.00 90.69 261 ALA A C 1
ATOM 2099 O O . ALA A 1 261 ? -2.059 -5.603 -13.321 1.00 90.69 261 ALA A O 1
ATOM 2100 N N . GLN A 1 262 ? -3.594 -3.979 -13.551 1.00 88.81 262 GLN A N 1
ATOM 2101 C CA . GLN A 1 262 ? -4.538 -4.746 -14.371 1.00 88.81 262 GLN A CA 1
ATOM 2102 C C . GLN A 1 262 ? -4.952 -6.088 -13.737 1.00 88.81 262 GLN A C 1
ATOM 2104 O O . GLN A 1 262 ? -5.086 -7.101 -14.427 1.00 88.81 262 GLN A O 1
ATOM 2109 N N . GLY A 1 263 ? -5.122 -6.114 -12.416 1.00 89.06 263 GLY A N 1
ATOM 2110 C CA . GLY A 1 263 ? -5.502 -7.288 -11.632 1.00 89.06 263 GLY A CA 1
ATOM 2111 C C . GLY A 1 263 ? -4.391 -8.325 -11.451 1.00 89.06 263 GLY A C 1
ATOM 2112 O O . GLY A 1 263 ? -4.662 -9.437 -10.981 1.00 89.06 263 GLY A O 1
ATOM 2113 N N . LEU A 1 264 ? -3.151 -8.008 -11.829 1.00 92.75 264 LEU A N 1
ATOM 2114 C CA . LEU A 1 264 ? -2.012 -8.923 -11.787 1.00 92.75 264 LEU A CA 1
ATOM 2115 C C . LEU A 1 264 ? -0.932 -8.417 -10.836 1.00 92.75 264 LEU A C 1
ATOM 2117 O O . LEU A 1 264 ? -0.581 -7.234 -10.851 1.00 92.75 264 LEU A O 1
ATOM 2121 N N . LEU A 1 265 ? -0.349 -9.342 -10.070 1.00 95.19 265 LEU A N 1
ATOM 2122 C CA . LEU A 1 265 ? 0.880 -9.080 -9.334 1.00 95.19 265 LEU A CA 1
ATOM 2123 C C . LEU A 1 265 ? 1.986 -8.762 -10.343 1.00 95.19 265 LEU A C 1
ATOM 2125 O O . LEU A 1 265 ? 2.322 -9.582 -11.205 1.00 95.19 265 LEU A O 1
ATOM 2129 N N . THR A 1 266 ? 2.488 -7.538 -10.262 1.00 95.12 266 THR A N 1
ATOM 2130 C CA . THR A 1 266 ? 3.368 -6.930 -11.252 1.00 95.12 266 THR A CA 1
ATOM 2131 C C . THR A 1 266 ? 4.647 -6.490 -10.576 1.00 95.12 266 THR A C 1
ATOM 2133 O O . THR A 1 266 ? 4.636 -5.948 -9.472 1.00 95.12 266 THR A O 1
ATOM 2136 N N . LEU A 1 267 ? 5.748 -6.728 -11.267 1.00 93.94 267 LEU A N 1
ATOM 2137 C CA . LEU A 1 267 ? 7.078 -6.437 -10.799 1.00 93.94 267 LEU A CA 1
ATOM 2138 C C . LEU A 1 267 ? 7.774 -5.548 -11.823 1.00 93.94 267 LEU A C 1
ATOM 2140 O O . LEU A 1 267 ? 7.765 -5.844 -13.018 1.00 93.94 267 LEU A O 1
ATOM 2144 N N . VAL A 1 268 ? 8.344 -4.448 -11.351 1.00 91.69 268 VAL A N 1
ATOM 2145 C CA . VAL A 1 268 ? 9.086 -3.490 -12.165 1.00 91.69 268 VAL A CA 1
ATOM 2146 C C . VAL A 1 268 ? 10.547 -3.533 -11.757 1.00 91.69 268 VAL A C 1
ATOM 2148 O O . VAL A 1 268 ? 10.873 -3.321 -10.591 1.00 91.69 268 VAL A O 1
ATOM 2151 N N . TYR A 1 269 ? 11.403 -3.780 -12.741 1.00 88.44 269 TYR A N 1
ATOM 2152 C CA . TYR A 1 269 ? 12.850 -3.747 -12.619 1.00 88.44 269 TYR A CA 1
ATOM 2153 C C . TYR A 1 269 ? 13.401 -2.579 -13.420 1.00 88.44 269 TYR A C 1
ATOM 2155 O O . TYR A 1 269 ? 13.076 -2.431 -14.599 1.00 88.44 269 TYR A O 1
ATOM 2163 N N . ILE A 1 270 ? 14.234 -1.764 -12.789 1.00 85.12 270 ILE A N 1
ATOM 2164 C CA . ILE A 1 270 ? 14.825 -0.567 -13.375 1.00 85.12 270 ILE A CA 1
ATOM 2165 C C . ILE A 1 270 ? 16.340 -0.774 -13.420 1.00 85.12 270 ILE A C 1
ATOM 2167 O O . ILE A 1 270 ? 17.031 -0.664 -12.410 1.00 85.12 270 ILE A O 1
ATOM 2171 N N . PHE A 1 271 ? 16.854 -1.083 -14.606 1.00 80.81 271 PHE A N 1
ATOM 2172 C CA . PHE A 1 271 ? 18.287 -1.139 -14.895 1.00 80.81 271 PHE A CA 1
ATOM 2173 C C . PHE A 1 271 ? 18.756 0.199 -15.451 1.00 80.81 271 PHE A C 1
ATOM 2175 O O . PHE A 1 271 ? 17.941 1.008 -15.880 1.00 80.81 271 PHE A O 1
ATOM 2182 N N . LYS A 1 272 ? 20.072 0.428 -15.522 1.00 78.06 272 LYS A N 1
ATOM 2183 C CA . LYS A 1 272 ? 20.635 1.689 -16.032 1.00 78.06 272 LYS A CA 1
ATOM 2184 C C . LYS A 1 272 ? 20.055 2.111 -17.390 1.00 78.06 272 LYS A C 1
ATOM 2186 O O . LYS A 1 272 ? 19.684 3.267 -17.549 1.00 78.06 272 LYS A O 1
ATOM 2191 N N . GLU A 1 273 ? 19.915 1.175 -18.326 1.00 79.31 273 GLU A N 1
ATOM 2192 C CA . GLU A 1 273 ? 19.503 1.459 -19.712 1.00 79.31 273 GLU A CA 1
ATOM 2193 C C . GLU A 1 273 ? 18.114 0.922 -20.069 1.00 79.31 273 GLU A C 1
ATOM 2195 O O . GLU A 1 273 ? 17.552 1.294 -21.095 1.00 79.31 273 GLU A O 1
ATOM 2200 N N . THR A 1 274 ? 17.515 0.071 -19.234 1.00 85.44 274 THR A N 1
ATOM 2201 C CA . THR A 1 274 ? 16.262 -0.616 -19.571 1.00 85.44 274 THR A CA 1
ATOM 2202 C C . THR A 1 274 ? 15.353 -0.748 -18.357 1.00 85.44 274 THR A C 1
ATOM 2204 O O . THR A 1 274 ? 15.817 -1.024 -17.254 1.00 85.44 274 THR A O 1
ATOM 2207 N N . ILE A 1 275 ? 14.044 -0.618 -18.566 1.00 88.44 275 ILE A N 1
ATOM 2208 C CA . ILE A 1 275 ? 13.023 -1.011 -17.592 1.00 88.44 275 ILE A CA 1
ATOM 2209 C C . ILE A 1 275 ? 12.330 -2.281 -18.082 1.00 88.44 275 ILE A C 1
ATOM 2211 O O . ILE A 1 275 ? 11.918 -2.380 -19.241 1.00 88.44 275 ILE A O 1
ATOM 2215 N N . VAL A 1 276 ? 12.178 -3.251 -17.181 1.00 91.12 276 VAL A N 1
ATOM 2216 C CA . VAL A 1 276 ? 11.504 -4.527 -17.436 1.00 91.12 276 VAL A CA 1
ATOM 2217 C C . VAL A 1 276 ? 10.302 -4.648 -16.511 1.00 91.12 276 VAL A C 1
ATOM 2219 O O . VAL A 1 276 ? 10.424 -4.558 -15.292 1.00 91.12 276 VAL A O 1
ATOM 2222 N N . ILE A 1 277 ? 9.129 -4.890 -17.091 1.00 93.25 277 ILE A N 1
ATOM 2223 C CA . ILE A 1 277 ? 7.889 -5.137 -16.358 1.00 93.25 277 ILE A CA 1
ATOM 2224 C C . ILE A 1 277 ? 7.523 -6.610 -16.508 1.00 93.25 277 ILE A C 1
ATOM 2226 O O . ILE A 1 277 ? 7.192 -7.076 -17.603 1.00 93.25 277 ILE A O 1
ATOM 2230 N N . GLY A 1 278 ? 7.560 -7.336 -15.395 1.00 94.12 278 GLY A N 1
ATOM 2231 C CA . GLY A 1 278 ? 7.127 -8.721 -15.283 1.00 94.12 278 GLY A CA 1
ATOM 2232 C C . GLY A 1 278 ? 5.777 -8.849 -14.584 1.00 94.12 278 GLY A C 1
ATOM 2233 O O . GLY A 1 278 ? 5.444 -8.070 -13.701 1.00 94.12 278 GLY A O 1
ATOM 2234 N N . THR A 1 279 ? 4.998 -9.863 -14.943 1.00 95.31 279 THR A N 1
ATOM 2235 C CA . THR A 1 279 ? 3.751 -10.217 -14.246 1.00 95.31 279 THR A CA 1
ATOM 2236 C C . THR A 1 279 ? 3.775 -11.673 -13.814 1.00 95.31 279 THR A C 1
ATOM 2238 O O . THR A 1 279 ? 4.267 -12.528 -14.559 1.00 95.31 279 THR A O 1
ATOM 2241 N N . TYR A 1 280 ? 3.220 -11.960 -12.641 1.00 95.62 280 TYR A N 1
ATOM 2242 C CA . TYR A 1 280 ? 3.141 -13.314 -12.108 1.00 95.62 280 TYR A CA 1
ATOM 2243 C C . TYR A 1 280 ? 1.858 -14.021 -12.561 1.00 95.62 280 TYR A C 1
ATOM 2245 O O . TYR A 1 280 ? 0.742 -13.555 -12.317 1.00 95.62 280 TYR A O 1
ATOM 2253 N N . ASP A 1 281 ? 2.010 -15.174 -13.213 1.00 92.12 281 ASP A N 1
ATOM 2254 C CA . ASP A 1 281 ? 0.902 -16.075 -13.519 1.00 92.12 281 ASP A CA 1
ATOM 2255 C C . ASP A 1 281 ? 0.717 -17.056 -12.359 1.00 92.12 281 ASP A C 1
ATOM 2257 O O . ASP A 1 281 ? 1.460 -18.027 -12.227 1.00 92.12 281 ASP A O 1
ATOM 2261 N N . ASN A 1 282 ? -0.312 -16.822 -11.549 1.00 87.25 282 ASN A N 1
ATOM 2262 C CA . ASN A 1 282 ? -0.650 -17.669 -10.406 1.00 87.25 282 ASN A CA 1
ATOM 2263 C C . ASN A 1 282 ? -1.141 -19.075 -10.783 1.00 87.25 282 ASN A C 1
ATOM 2265 O O . ASN A 1 282 ? -1.117 -19.960 -9.941 1.00 87.25 282 ASN A O 1
ATOM 2269 N N . VAL A 1 283 ? -1.649 -19.295 -12.001 1.00 88.31 283 VAL A N 1
ATOM 2270 C CA . VAL A 1 283 ? -2.104 -20.634 -12.422 1.00 88.31 283 VAL A CA 1
ATOM 2271 C C . VAL A 1 283 ? -0.904 -21.508 -12.757 1.00 88.31 283 VAL A C 1
ATOM 2273 O O . VAL A 1 283 ? -0.896 -22.695 -12.448 1.00 88.31 283 VAL A O 1
ATOM 2276 N N . ARG A 1 284 ? 0.107 -20.919 -13.401 1.00 89.44 284 ARG A N 1
ATOM 2277 C CA . ARG A 1 284 ? 1.339 -21.634 -13.757 1.00 89.44 284 ARG A CA 1
ATOM 2278 C C . ARG A 1 284 ? 2.431 -21.538 -12.697 1.00 89.44 284 ARG A C 1
ATOM 2280 O O . ARG A 1 284 ? 3.419 -22.247 -12.821 1.00 89.44 284 ARG A O 1
ATOM 2287 N N . SER A 1 285 ? 2.257 -20.673 -11.702 1.00 90.38 285 SER A N 1
ATOM 2288 C CA . SER A 1 285 ? 3.268 -20.311 -10.706 1.00 90.38 285 SER A CA 1
ATOM 2289 C C . SER A 1 285 ? 4.580 -19.844 -11.344 1.00 90.38 285 SER A C 1
ATOM 2291 O O . SER A 1 285 ? 5.662 -20.293 -10.984 1.00 90.38 285 SER A O 1
ATOM 2293 N N . THR A 1 286 ? 4.487 -18.966 -12.349 1.00 93.81 286 THR A N 1
ATOM 2294 C CA . THR A 1 286 ? 5.654 -18.501 -13.124 1.00 93.81 286 THR A CA 1
ATOM 2295 C C . THR A 1 286 ? 5.570 -17.024 -13.475 1.00 93.81 286 THR A C 1
ATOM 2297 O O . THR A 1 286 ? 4.498 -16.521 -13.816 1.00 93.81 286 THR A O 1
ATOM 2300 N N . TRP A 1 287 ? 6.723 -16.362 -13.522 1.00 95.06 287 TRP A N 1
ATOM 2301 C CA . TRP A 1 287 ? 6.861 -15.002 -14.034 1.00 95.06 287 TRP A CA 1
ATOM 2302 C C . TRP A 1 287 ? 6.914 -14.943 -15.564 1.00 95.06 287 TRP A C 1
ATOM 2304 O O . TRP A 1 287 ? 7.505 -15.805 -16.221 1.00 95.06 287 TRP A O 1
ATOM 2314 N N . ARG A 1 288 ? 6.334 -13.883 -16.134 1.00 93.81 288 ARG A N 1
ATOM 2315 C CA . ARG A 1 288 ? 6.409 -13.560 -17.565 1.00 93.81 288 ARG A CA 1
ATOM 2316 C C . ARG A 1 288 ? 6.766 -12.101 -17.770 1.00 93.81 288 ARG A C 1
ATOM 2318 O O . ARG A 1 288 ? 6.216 -11.246 -17.083 1.00 93.81 288 ARG A O 1
ATOM 2325 N N . ILE A 1 289 ? 7.619 -11.825 -18.750 1.00 93.31 289 ILE A N 1
ATOM 2326 C CA . ILE A 1 289 ? 7.887 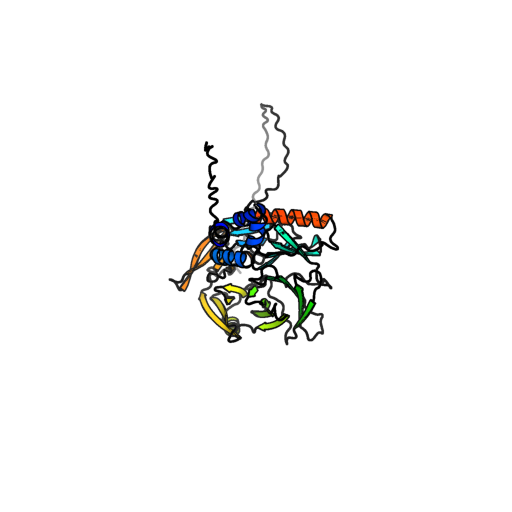-10.459 -19.205 1.00 93.31 289 ILE A CA 1
ATOM 2327 C C . ILE A 1 289 ? 6.660 -9.960 -19.969 1.00 93.31 289 ILE A C 1
ATOM 2329 O O . ILE A 1 289 ? 6.150 -10.655 -20.849 1.00 93.31 289 ILE A O 1
ATOM 2333 N N . ARG A 1 290 ? 6.179 -8.768 -19.615 1.00 90.44 290 ARG A N 1
ATOM 2334 C CA . ARG A 1 290 ? 5.048 -8.109 -20.273 1.00 90.44 290 ARG A CA 1
ATOM 2335 C C . ARG A 1 290 ? 5.504 -6.943 -21.141 1.00 90.44 290 ARG A C 1
ATOM 2337 O O . ARG A 1 290 ? 5.032 -6.817 -22.265 1.00 90.44 290 ARG A O 1
ATOM 2344 N N . HIS A 1 291 ? 6.425 -6.127 -20.636 1.00 88.56 291 HIS A N 1
ATOM 2345 C CA . HIS A 1 291 ? 6.997 -5.001 -21.368 1.00 88.56 291 HIS A CA 1
ATOM 2346 C C . HIS A 1 291 ? 8.482 -4.855 -21.047 1.00 88.56 291 HIS A C 1
ATOM 2348 O O . HIS A 1 291 ? 8.885 -5.021 -19.898 1.00 88.56 291 HIS A O 1
ATOM 2354 N N . THR A 1 292 ? 9.256 -4.491 -22.062 1.00 88.94 292 THR A N 1
ATOM 2355 C CA . THR A 1 292 ? 10.656 -4.081 -21.946 1.00 88.94 292 THR A CA 1
ATOM 2356 C C . THR A 1 292 ? 10.820 -2.839 -22.804 1.00 88.94 292 THR A C 1
ATOM 2358 O O . THR A 1 292 ? 10.363 -2.832 -23.947 1.00 88.94 292 THR A O 1
ATOM 2361 N N . PHE A 1 293 ? 11.410 -1.787 -22.251 1.00 87.62 293 PHE A N 1
ATOM 2362 C CA . PHE A 1 293 ? 11.616 -0.526 -22.959 1.00 87.62 293 PHE A CA 1
ATOM 2363 C C . PHE A 1 293 ? 12.828 0.214 -22.397 1.00 87.62 293 PHE A C 1
ATOM 2365 O O . PHE A 1 293 ? 13.270 -0.065 -21.279 1.00 87.62 293 PHE A O 1
ATOM 2372 N N . ASP A 1 294 ? 13.358 1.147 -23.185 1.00 83.69 294 ASP A N 1
ATOM 2373 C CA . ASP A 1 294 ? 14.495 1.975 -22.790 1.00 83.69 294 ASP A CA 1
ATOM 2374 C C . ASP A 1 294 ? 14.189 2.718 -21.491 1.00 83.69 294 ASP A C 1
ATOM 2376 O O . ASP A 1 294 ? 13.060 3.162 -21.251 1.00 83.69 294 ASP A O 1
ATOM 2380 N N . ASN A 1 295 ? 15.194 2.839 -20.629 1.00 78.19 295 ASN A N 1
ATOM 2381 C CA . ASN A 1 295 ? 15.001 3.490 -19.348 1.00 78.19 295 ASN A CA 1
ATOM 2382 C C . ASN A 1 295 ? 14.529 4.940 -19.539 1.00 78.19 295 ASN A C 1
ATOM 2384 O O . ASN A 1 295 ? 14.951 5.665 -20.437 1.00 78.19 295 ASN A O 1
ATOM 2388 N N . LEU A 1 296 ? 13.640 5.373 -18.650 1.00 76.50 296 LEU A N 1
ATOM 2389 C CA . LEU A 1 296 ? 13.094 6.727 -18.620 1.00 76.50 296 LEU A CA 1
ATOM 2390 C C . LEU A 1 296 ? 14.113 7.757 -18.102 1.00 76.50 296 LEU A C 1
ATOM 2392 O O . LEU A 1 296 ? 13.844 8.958 -18.148 1.00 76.50 296 LEU A O 1
ATOM 2396 N N . ILE A 1 297 ? 15.271 7.288 -17.632 1.00 72.00 297 ILE A N 1
ATOM 2397 C CA . ILE A 1 297 ? 16.436 8.083 -17.243 1.00 72.00 297 ILE A CA 1
ATOM 2398 C C . ILE A 1 297 ? 17.155 8.554 -18.512 1.00 72.00 297 ILE A C 1
ATOM 2400 O O . ILE A 1 297 ? 17.672 7.749 -19.278 1.00 72.00 297 ILE A O 1
ATOM 2404 N N . SER A 1 298 ? 17.187 9.867 -18.746 1.00 55.41 298 SER A N 1
ATOM 2405 C CA . SER A 1 298 ? 17.802 10.453 -19.950 1.00 55.41 298 SER A CA 1
ATOM 2406 C C . SER A 1 298 ? 19.213 11.020 -19.738 1.00 55.41 298 SER A C 1
ATOM 2408 O O . SER A 1 298 ? 19.825 11.437 -20.716 1.00 55.41 298 SER A O 1
ATOM 2410 N N . ASP A 1 299 ? 19.734 11.078 -18.504 1.00 56.19 299 ASP A N 1
ATOM 2411 C CA . ASP A 1 299 ? 21.026 11.728 -18.222 1.00 56.19 299 ASP A CA 1
ATOM 2412 C C . ASP A 1 299 ? 22.148 10.704 -17.932 1.00 56.19 299 ASP A C 1
ATOM 2414 O O . ASP A 1 299 ? 22.030 9.929 -16.974 1.00 56.19 299 ASP A O 1
ATOM 2418 N N . PRO A 1 300 ? 23.267 10.714 -18.687 1.00 50.09 300 PRO A N 1
ATOM 2419 C CA . PRO A 1 300 ? 24.459 9.918 -18.382 1.00 50.09 300 PRO A CA 1
ATOM 2420 C C . PRO A 1 300 ? 25.091 10.208 -17.005 1.00 50.09 300 PRO A C 1
ATOM 2422 O O . PRO A 1 300 ? 25.897 9.398 -16.545 1.00 50.09 300 PRO A O 1
ATOM 2425 N N . LYS A 1 301 ? 24.715 11.300 -16.316 1.00 53.09 301 LYS A N 1
ATOM 2426 C CA . LYS A 1 301 ? 25.135 11.607 -14.932 1.00 53.09 301 LYS A CA 1
ATOM 2427 C C . LYS A 1 301 ? 24.455 10.752 -13.849 1.00 53.09 301 LYS A C 1
ATOM 2429 O O . LYS A 1 301 ? 24.879 10.803 -12.699 1.00 53.09 301 LYS A O 1
ATOM 2434 N N . GLY A 1 302 ? 23.451 9.938 -14.195 1.00 51.62 302 GLY A N 1
ATOM 2435 C CA . GLY A 1 302 ? 23.092 8.739 -13.420 1.00 51.62 302 GLY A CA 1
ATOM 2436 C C . GLY A 1 302 ? 22.281 8.913 -12.128 1.00 51.62 302 GLY A C 1
ATOM 2437 O O . GLY A 1 302 ? 22.225 7.963 -11.354 1.00 51.62 302 GLY A O 1
ATOM 2438 N N . MET A 1 303 ? 21.634 10.059 -11.887 1.00 55.03 303 MET A N 1
ATOM 2439 C CA . MET A 1 303 ? 20.876 10.321 -10.645 1.00 55.03 303 MET A CA 1
ATOM 2440 C C . MET A 1 303 ? 19.439 10.801 -10.914 1.00 55.03 303 MET A C 1
ATOM 2442 O O . MET A 1 303 ? 19.005 11.818 -10.378 1.00 55.03 303 MET A O 1
ATOM 2446 N N . ILE A 1 304 ? 18.705 10.115 -11.793 1.00 62.59 304 ILE A N 1
ATOM 2447 C CA . ILE A 1 304 ? 17.257 10.326 -11.939 1.00 62.59 304 ILE A CA 1
ATOM 2448 C C . ILE A 1 304 ? 16.549 9.190 -11.209 1.00 62.59 304 ILE A C 1
ATOM 2450 O O . ILE A 1 304 ? 16.664 8.032 -11.609 1.00 62.59 304 ILE A O 1
ATOM 2454 N N . ASP A 1 305 ? 15.807 9.527 -10.157 1.00 75.62 305 ASP A N 1
ATOM 2455 C CA . ASP A 1 305 ? 14.948 8.564 -9.483 1.00 75.62 305 ASP A CA 1
ATOM 2456 C C . ASP A 1 305 ? 13.665 8.337 -10.296 1.00 75.62 305 ASP A C 1
ATOM 2458 O O . ASP A 1 305 ? 13.021 9.276 -10.779 1.00 75.62 305 ASP A O 1
ATOM 2462 N N . VAL A 1 306 ? 13.291 7.066 -10.440 1.00 81.94 306 VAL A N 1
ATOM 2463 C CA . VAL A 1 306 ? 12.069 6.631 -11.119 1.00 81.94 306 VAL A CA 1
ATOM 2464 C C . VAL A 1 306 ? 11.230 5.834 -10.128 1.00 81.94 306 VAL A C 1
ATOM 2466 O O . VAL A 1 306 ? 11.679 4.816 -9.608 1.00 81.94 306 VAL A O 1
ATOM 2469 N N . PHE A 1 307 ? 9.998 6.282 -9.891 1.00 85.88 307 PHE A N 1
ATOM 2470 C CA . PHE A 1 307 ? 9.083 5.676 -8.926 1.00 85.88 307 PHE A CA 1
ATOM 2471 C C . PHE A 1 307 ? 7.849 5.108 -9.635 1.00 85.88 307 PHE A C 1
ATOM 2473 O O . PHE A 1 307 ? 7.091 5.871 -10.247 1.00 85.88 307 PHE A O 1
ATOM 2480 N N . PRO A 1 308 ? 7.607 3.790 -9.565 1.00 89.25 308 PRO A N 1
ATOM 2481 C CA . PRO A 1 308 ? 6.366 3.200 -10.047 1.00 89.25 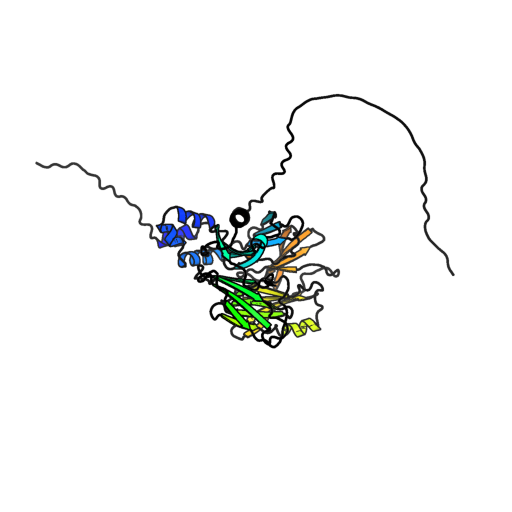308 PRO A CA 1
ATOM 2482 C C . PRO A 1 308 ? 5.168 3.661 -9.209 1.00 89.25 308 PRO A C 1
ATOM 2484 O O . PRO A 1 308 ? 5.173 3.561 -7.983 1.00 89.25 308 PRO A O 1
ATOM 2487 N N . ILE A 1 309 ? 4.112 4.118 -9.878 1.00 88.88 309 ILE A N 1
ATOM 2488 C CA . ILE A 1 309 ? 2.787 4.315 -9.292 1.00 88.88 309 ILE A CA 1
ATOM 2489 C C . ILE A 1 309 ? 1.892 3.162 -9.729 1.00 88.88 309 ILE A C 1
ATOM 2491 O O . ILE A 1 309 ? 1.690 2.909 -10.924 1.00 88.88 309 ILE A O 1
ATOM 2495 N N . TRP A 1 310 ? 1.301 2.505 -8.740 1.00 88.31 310 TRP A N 1
ATOM 2496 C CA . TRP A 1 310 ? 0.406 1.378 -8.936 1.00 88.31 310 TRP A CA 1
ATOM 2497 C C . TRP A 1 310 ? -1.034 1.855 -9.057 1.00 88.31 310 TRP A C 1
ATOM 2499 O O . TRP A 1 310 ? -1.576 2.492 -8.161 1.00 88.31 310 TRP A O 1
ATOM 2509 N N . ASN A 1 311 ? -1.670 1.527 -10.173 1.00 82.50 311 ASN A N 1
ATOM 2510 C CA . ASN A 1 311 ? -3.098 1.716 -10.347 1.00 82.50 311 ASN A CA 1
ATOM 2511 C C . ASN A 1 311 ? -3.669 0.440 -10.957 1.00 82.50 311 ASN A C 1
ATOM 2513 O O . ASN A 1 311 ? -3.388 0.132 -12.112 1.00 82.50 311 ASN A O 1
ATOM 2517 N N . ASP A 1 312 ? -4.477 -0.286 -10.188 1.00 80.12 312 ASP A N 1
ATOM 2518 C CA . ASP A 1 312 ? -5.004 -1.586 -10.601 1.00 80.12 312 ASP A CA 1
ATOM 2519 C C . ASP A 1 312 ? -5.855 -1.506 -11.884 1.00 80.12 312 ASP A C 1
ATOM 2521 O O . ASP A 1 312 ? -5.850 -2.430 -12.695 1.00 80.12 312 ASP A O 1
ATOM 2525 N N . SER A 1 313 ? -6.525 -0.378 -12.150 1.00 78.44 313 SER A N 1
ATOM 2526 C CA . SER A 1 313 ? -7.326 -0.207 -13.373 1.00 78.44 313 SER A CA 1
ATOM 2527 C C . SER A 1 313 ? -6.509 0.173 -14.615 1.00 78.44 313 SER A C 1
ATOM 2529 O O . SER A 1 313 ? -7.045 0.180 -15.725 1.00 78.44 313 SER A O 1
ATOM 2531 N N . LYS A 1 314 ? -5.211 0.465 -14.468 1.00 81.75 314 LYS A N 1
ATOM 2532 C CA . LYS A 1 314 ? -4.327 0.915 -15.552 1.00 81.75 314 LYS A CA 1
ATOM 2533 C C . LYS A 1 314 ? -3.047 0.075 -15.640 1.00 81.75 314 LYS A C 1
ATOM 2535 O O . LYS A 1 314 ? -2.767 -0.786 -14.815 1.00 81.75 314 LYS A O 1
ATOM 2540 N N . HIS A 1 315 ? -2.255 0.334 -16.680 1.00 86.69 315 HIS A N 1
ATOM 2541 C CA . HIS A 1 315 ? -0.840 -0.034 -16.670 1.00 86.69 315 HIS A CA 1
ATOM 2542 C C . HIS A 1 315 ? -0.105 0.744 -15.568 1.00 86.69 315 HIS A C 1
ATOM 2544 O O . HIS A 1 315 ? -0.541 1.827 -15.166 1.00 86.69 315 HIS A O 1
ATOM 2550 N N . VAL A 1 316 ? 1.033 0.208 -15.121 1.00 90.81 316 VAL A N 1
ATOM 2551 C CA . VAL A 1 316 ? 1.941 0.895 -14.191 1.00 90.81 316 VAL A CA 1
ATOM 2552 C C . VAL A 1 316 ? 2.272 2.277 -14.742 1.00 90.81 316 VAL A C 1
ATOM 2554 O O . VAL A 1 316 ? 2.601 2.379 -15.922 1.00 90.81 316 VAL A O 1
ATOM 2557 N N . CYS A 1 317 ? 2.173 3.311 -13.912 1.00 90.75 317 CYS A N 1
ATOM 2558 C CA . CYS A 1 317 ? 2.594 4.673 -14.243 1.00 90.75 317 CYS A CA 1
ATOM 2559 C C . CYS A 1 317 ? 3.943 4.967 -13.575 1.00 90.75 317 CYS A C 1
ATOM 2561 O O . CYS A 1 317 ? 4.331 4.267 -12.645 1.00 90.75 317 CYS A O 1
ATOM 2563 N N . PHE A 1 318 ? 4.651 6.001 -14.019 1.00 89.75 318 PHE A N 1
ATOM 2564 C CA . PHE A 1 318 ? 5.958 6.358 -13.465 1.00 89.75 318 PHE A CA 1
ATOM 2565 C C . PHE A 1 318 ? 6.024 7.835 -13.099 1.00 89.75 318 PHE A C 1
ATOM 2567 O O . PHE A 1 318 ? 5.624 8.677 -13.902 1.00 89.75 318 PHE A O 1
ATOM 2574 N N . LEU A 1 319 ? 6.566 8.144 -11.921 1.00 87.75 319 LEU A N 1
ATOM 2575 C CA . LEU A 1 319 ? 7.098 9.468 -11.608 1.00 87.75 319 LEU A CA 1
ATOM 2576 C C . LEU A 1 319 ? 8.591 9.463 -11.894 1.00 87.75 319 LEU A C 1
ATOM 2578 O O . LEU A 1 319 ? 9.320 8.636 -11.352 1.00 87.75 319 LEU A O 1
ATOM 2582 N N . VAL A 1 320 ? 9.035 10.381 -12.741 1.00 87.00 320 VAL A N 1
ATOM 2583 C CA . VAL A 1 320 ? 10.446 10.526 -13.110 1.00 87.00 320 VAL A CA 1
ATOM 2584 C C . VAL A 1 320 ? 10.944 11.861 -12.575 1.00 87.00 320 VAL A C 1
ATOM 2586 O O . VAL A 1 320 ? 10.394 12.897 -12.953 1.00 87.00 320 VAL A O 1
ATOM 2589 N N . ASP A 1 321 ? 11.941 11.844 -11.686 1.00 82.12 321 ASP A N 1
ATOM 2590 C CA . ASP A 1 321 ? 12.522 13.072 -11.131 1.00 82.12 321 ASP A CA 1
ATOM 2591 C C . ASP A 1 321 ? 13.205 13.891 -12.233 1.00 82.12 321 ASP A C 1
ATOM 2593 O O . ASP A 1 321 ? 13.942 13.360 -13.069 1.00 82.12 321 ASP A O 1
ATOM 2597 N N . ARG A 1 322 ? 12.999 15.207 -12.224 1.00 79.50 322 ARG A N 1
ATOM 2598 C CA . ARG A 1 322 ? 13.775 16.149 -13.031 1.00 79.50 322 ARG A CA 1
ATOM 2599 C C . ARG A 1 322 ? 14.499 17.125 -12.108 1.00 79.50 322 ARG A C 1
ATOM 2601 O O . ARG A 1 322 ? 13.971 18.203 -11.810 1.00 79.50 322 ARG A O 1
ATOM 2608 N N . PRO A 1 323 ? 15.746 16.805 -11.714 1.00 72.88 323 PRO A N 1
ATOM 2609 C CA . PRO A 1 323 ? 16.502 17.625 -10.774 1.00 72.88 323 PRO A CA 1
ATOM 2610 C C . PRO A 1 323 ? 16.679 19.077 -11.231 1.00 72.88 323 PRO A C 1
ATOM 2612 O O . PRO A 1 323 ? 16.613 19.982 -10.407 1.00 72.88 323 PRO A O 1
ATOM 2615 N N . LEU A 1 324 ? 16.856 19.300 -12.541 1.00 75.38 324 LEU A N 1
ATOM 2616 C CA . LEU A 1 324 ? 17.098 20.627 -13.120 1.00 75.38 324 LEU A CA 1
ATOM 2617 C C . LEU A 1 324 ? 15.875 21.546 -13.083 1.00 75.38 324 LEU A C 1
ATOM 2619 O O . LEU A 1 324 ? 16.030 22.757 -12.978 1.00 75.38 324 LEU A O 1
ATOM 2623 N N . THR A 1 325 ? 14.669 20.991 -13.214 1.00 75.94 325 THR A N 1
ATOM 2624 C CA . THR A 1 325 ? 13.439 21.793 -13.266 1.00 75.94 325 THR A CA 1
ATOM 2625 C C . THR A 1 325 ? 12.755 21.881 -11.911 1.00 75.94 325 THR A C 1
ATOM 2627 O O . THR A 1 325 ? 11.943 22.777 -11.714 1.00 75.94 325 THR A O 1
ATOM 2630 N N . GLY A 1 326 ? 13.057 20.973 -10.978 1.00 77.12 326 GLY A N 1
ATOM 2631 C CA . GLY A 1 326 ? 12.363 20.924 -9.695 1.00 77.12 326 GLY A CA 1
ATOM 2632 C C . GLY A 1 326 ? 10.943 20.361 -9.811 1.00 77.12 326 GLY A C 1
ATOM 2633 O O . GLY A 1 326 ? 10.075 20.752 -9.034 1.00 77.12 326 GLY A O 1
ATOM 2634 N N . TYR A 1 327 ? 10.702 19.438 -10.751 1.00 83.69 327 TYR A N 1
ATOM 2635 C CA . TYR A 1 327 ? 9.405 18.772 -10.947 1.00 83.69 327 TYR A CA 1
ATOM 2636 C C . TYR A 1 327 ? 9.570 17.262 -11.152 1.00 83.69 327 TYR A C 1
ATOM 2638 O O . TYR A 1 327 ? 10.625 16.802 -11.584 1.00 83.69 327 TYR A O 1
ATOM 2646 N N . TYR A 1 328 ? 8.503 16.506 -10.900 1.00 86.62 328 TYR A N 1
ATOM 2647 C CA . TYR A 1 328 ? 8.348 15.136 -11.382 1.00 86.62 328 TYR A CA 1
ATOM 2648 C C . TYR A 1 328 ? 7.520 15.115 -12.662 1.00 86.62 328 TYR A C 1
ATOM 2650 O O . TYR A 1 328 ? 6.470 15.752 -12.749 1.00 86.62 328 TYR A O 1
ATOM 2658 N N . ASP A 1 329 ? 7.942 14.310 -13.630 1.00 88.56 329 ASP A N 1
ATOM 2659 C CA . ASP A 1 329 ? 7.108 13.972 -14.776 1.00 88.56 329 ASP A CA 1
ATOM 2660 C C . ASP A 1 329 ? 6.259 12.745 -14.456 1.00 88.56 329 ASP A C 1
ATOM 2662 O O . ASP A 1 329 ? 6.803 11.660 -14.229 1.00 88.56 329 ASP A O 1
ATOM 2666 N N . LEU A 1 330 ? 4.935 12.886 -14.533 1.00 89.50 330 LEU A N 1
ATOM 2667 C CA . LEU A 1 330 ? 4.046 11.733 -14.589 1.00 89.50 330 LEU A CA 1
ATOM 2668 C C . LEU A 1 330 ? 4.057 11.165 -16.005 1.00 89.50 330 LEU A C 1
ATOM 2670 O O . LEU A 1 330 ? 3.737 11.860 -16.976 1.00 89.50 330 LEU A O 1
ATOM 2674 N N . ARG A 1 331 ? 4.402 9.884 -16.117 1.00 90.69 331 ARG A N 1
ATOM 2675 C CA . ARG A 1 331 ? 4.383 9.134 -17.369 1.00 90.69 331 ARG A CA 1
ATOM 2676 C C . ARG A 1 331 ? 3.385 7.991 -17.297 1.00 90.69 331 ARG A C 1
ATOM 2678 O O . ARG A 1 331 ? 3.463 7.140 -16.413 1.00 90.69 331 ARG A O 1
ATOM 2685 N N . GLU A 1 332 ? 2.476 7.950 -18.264 1.00 90.38 332 GLU A N 1
ATOM 2686 C CA . GLU A 1 332 ? 1.521 6.853 -18.431 1.00 90.38 332 GLU A CA 1
ATOM 2687 C C . GLU A 1 332 ? 1.856 6.041 -19.686 1.00 90.38 332 GLU A C 1
ATOM 2689 O O . GLU A 1 332 ? 2.455 6.551 -20.640 1.00 90.38 332 GLU A O 1
ATOM 2694 N N . TYR A 1 333 ? 1.462 4.768 -19.673 1.00 89.62 333 TYR A N 1
ATOM 2695 C CA . TYR A 1 333 ? 1.616 3.893 -20.826 1.00 89.62 333 TYR A CA 1
ATOM 2696 C C . TYR A 1 333 ? 0.728 4.370 -21.978 1.00 89.62 333 TYR A C 1
ATOM 2698 O O . TYR A 1 333 ? -0.470 4.607 -21.806 1.00 89.62 333 TYR A O 1
ATOM 2706 N N . ASP A 1 334 ? 1.315 4.489 -23.160 1.00 87.00 334 ASP A N 1
ATOM 2707 C CA . ASP A 1 334 ? 0.652 4.891 -24.386 1.00 87.00 334 ASP A CA 1
ATOM 2708 C C . ASP A 1 334 ? 0.618 3.720 -25.366 1.00 87.00 334 ASP A C 1
ATOM 2710 O O . ASP A 1 334 ? 1.640 3.270 -25.883 1.00 87.00 334 ASP A O 1
ATOM 2714 N N . THR A 1 335 ? -0.590 3.241 -25.655 1.00 83.25 335 THR A N 1
ATOM 2715 C CA . THR A 1 335 ? -0.803 2.100 -26.553 1.00 83.25 335 THR A CA 1
ATOM 2716 C C . THR A 1 335 ? -0.407 2.404 -27.996 1.00 83.25 335 THR A C 1
ATOM 2718 O O . THR A 1 335 ? -0.098 1.477 -28.736 1.00 83.25 335 THR A O 1
ATOM 2721 N N . GLY A 1 336 ? -0.419 3.676 -28.415 1.00 83.06 336 GLY A N 1
ATOM 2722 C CA . GLY A 1 336 ? -0.061 4.068 -29.780 1.00 83.06 336 GLY A CA 1
ATOM 2723 C C . GLY A 1 336 ? 1.434 3.931 -30.062 1.00 83.06 336 GLY A C 1
ATOM 2724 O O . GLY A 1 336 ? 1.823 3.429 -31.110 1.00 83.06 336 GLY A O 1
ATOM 2725 N N . THR A 1 337 ? 2.268 4.337 -29.106 1.00 80.19 337 THR A N 1
ATOM 2726 C CA . THR A 1 337 ? 3.735 4.256 -29.200 1.00 80.19 337 THR A CA 1
ATOM 2727 C C . THR A 1 337 ? 4.311 2.981 -28.586 1.00 80.19 337 THR A C 1
ATOM 2729 O O . THR A 1 337 ? 5.506 2.735 -28.716 1.00 80.19 337 THR A O 1
ATOM 2732 N N . SER A 1 338 ? 3.478 2.156 -27.934 1.00 80.19 338 SER A N 1
ATOM 2733 C CA . SER A 1 338 ? 3.915 1.001 -27.133 1.00 80.19 338 SER A CA 1
ATOM 2734 C C . SER A 1 338 ? 4.980 1.371 -26.091 1.00 80.19 338 SER A C 1
ATOM 2736 O O . SER A 1 338 ? 5.842 0.560 -25.758 1.00 80.19 338 SER A O 1
ATOM 2738 N N . GLY A 1 339 ? 4.909 2.598 -25.569 1.00 84.69 339 GLY A N 1
ATOM 2739 C CA . GLY A 1 339 ? 5.898 3.178 -24.666 1.00 84.69 339 GLY A CA 1
ATOM 2740 C C . GLY A 1 339 ? 5.264 4.080 -23.614 1.00 84.69 339 GLY A C 1
ATOM 2741 O O . GLY A 1 339 ? 4.058 4.044 -23.384 1.00 84.69 339 GLY A O 1
ATOM 2742 N N . TYR A 1 340 ? 6.085 4.891 -22.953 1.00 89.75 340 TYR A N 1
ATOM 2743 C CA . TYR A 1 340 ? 5.657 5.768 -21.864 1.00 89.75 340 TYR A CA 1
ATOM 2744 C C . TYR A 1 340 ? 5.776 7.235 -22.254 1.00 89.75 340 TYR A C 1
ATOM 2746 O O . TYR A 1 340 ? 6.878 7.738 -22.490 1.00 89.75 340 TYR A O 1
ATOM 2754 N N . LYS A 1 341 ? 4.643 7.942 -22.263 1.00 90.06 341 LYS A N 1
ATOM 2755 C CA . LYS A 1 341 ? 4.594 9.375 -22.573 1.00 90.06 341 LYS A CA 1
ATOM 2756 C C . LYS A 1 341 ? 4.332 10.198 -21.323 1.00 90.06 341 LYS A C 1
ATOM 2758 O O . LYS A 1 341 ? 3.594 9.779 -20.434 1.00 90.06 341 LYS A O 1
ATOM 2763 N N . LYS A 1 342 ? 4.906 11.397 -21.289 1.00 90.50 342 LYS A N 1
ATOM 2764 C CA . LYS A 1 342 ? 4.589 12.401 -20.274 1.00 90.50 342 LYS A CA 1
ATOM 2765 C C . LYS A 1 342 ? 3.130 12.836 -20.420 1.00 90.50 342 LYS A C 1
ATOM 2767 O O . LYS A 1 342 ? 2.704 13.194 -21.516 1.00 90.50 342 LYS A O 1
ATOM 2772 N N . THR A 1 343 ? 2.385 12.804 -19.322 1.00 88.75 343 THR A N 1
ATOM 2773 C CA . THR A 1 343 ? 0.979 13.228 -19.263 1.00 88.75 343 THR A CA 1
ATOM 2774 C C . THR A 1 343 ? 0.771 14.442 -18.368 1.00 88.75 343 THR A C 1
ATOM 2776 O O . THR A 1 343 ? -0.173 15.191 -18.605 1.00 88.75 343 THR A O 1
ATOM 2779 N N . ALA A 1 344 ? 1.645 14.661 -17.382 1.00 87.62 344 ALA A N 1
ATOM 2780 C CA . ALA A 1 344 ? 1.580 15.808 -16.485 1.00 87.62 344 ALA A CA 1
ATOM 2781 C C . ALA A 1 344 ? 2.912 16.091 -15.775 1.00 87.62 344 ALA A C 1
ATOM 2783 O O . ALA A 1 344 ? 3.846 15.289 -15.834 1.00 87.62 344 ALA A O 1
ATOM 2784 N N . GLU A 1 345 ? 2.962 17.230 -15.087 1.00 88.31 345 GLU A N 1
ATOM 2785 C CA . GLU A 1 345 ? 4.042 17.648 -14.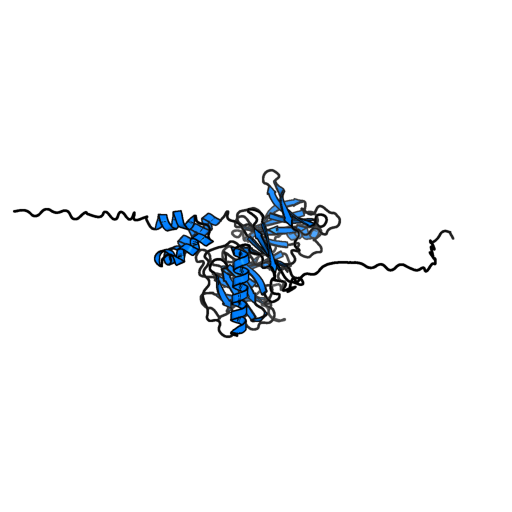191 1.00 88.31 345 GLU A CA 1
ATOM 2786 C C . GLU A 1 345 ? 3.503 17.771 -12.764 1.00 88.31 345 GLU A C 1
ATOM 2788 O O . GLU A 1 345 ? 2.377 18.229 -12.559 1.00 88.31 345 GLU A O 1
ATOM 2793 N N . LEU A 1 346 ? 4.302 17.352 -11.787 1.00 84.38 346 LEU A N 1
ATOM 2794 C CA . LEU A 1 346 ? 4.012 17.488 -10.363 1.00 84.38 346 LEU A CA 1
ATOM 2795 C C . LEU A 1 346 ? 5.148 18.250 -9.689 1.00 84.38 346 LEU A C 1
ATOM 2797 O O . LEU A 1 346 ? 6.310 18.081 -10.061 1.00 84.38 346 LEU A O 1
ATOM 2801 N N . GLY A 1 347 ? 4.823 19.079 -8.695 1.00 80.31 347 GLY A N 1
ATOM 2802 C CA . GLY A 1 347 ? 5.836 19.782 -7.909 1.00 80.31 347 GLY A CA 1
ATOM 2803 C C . GLY A 1 347 ? 6.800 18.786 -7.268 1.00 80.31 347 GLY A C 1
ATOM 2804 O O . GLY A 1 347 ? 6.385 17.723 -6.799 1.00 80.31 347 GLY A O 1
ATOM 2805 N N . ARG A 1 348 ? 8.103 19.090 -7.270 1.00 74.88 348 ARG A N 1
ATOM 2806 C CA . ARG A 1 348 ? 9.083 18.182 -6.670 1.00 74.88 348 ARG A CA 1
ATOM 2807 C C . ARG A 1 348 ? 8.920 18.148 -5.162 1.00 74.88 348 ARG A C 1
ATOM 2809 O O . ARG A 1 348 ? 9.066 19.150 -4.469 1.00 74.88 348 ARG A O 1
ATOM 2816 N N . THR A 1 349 ? 8.675 16.951 -4.663 1.00 70.00 349 THR A N 1
ATOM 2817 C CA . THR A 1 349 ? 8.727 16.614 -3.247 1.00 70.00 349 THR A CA 1
ATOM 2818 C C . THR A 1 349 ? 9.601 15.390 -3.092 1.00 70.00 349 THR A C 1
ATOM 2820 O O . THR A 1 349 ? 9.422 14.421 -3.818 1.00 70.00 349 THR A O 1
ATOM 2823 N N . ILE A 1 350 ? 10.547 15.415 -2.162 1.00 66.25 350 ILE A N 1
ATOM 2824 C CA . ILE A 1 350 ? 11.485 14.309 -1.985 1.00 66.25 350 ILE A CA 1
ATOM 2825 C C . ILE A 1 350 ? 10.714 13.041 -1.582 1.00 66.25 350 ILE A C 1
ATOM 2827 O O . ILE A 1 350 ? 10.263 12.918 -0.445 1.00 66.25 350 ILE A O 1
ATOM 2831 N N . VAL A 1 351 ? 10.573 12.086 -2.504 1.00 65.81 351 VAL A N 1
ATOM 2832 C CA . VAL A 1 351 ? 9.966 10.778 -2.222 1.00 65.81 351 VAL A CA 1
ATOM 2833 C C . VAL A 1 351 ? 11.039 9.844 -1.653 1.00 65.81 351 VAL A C 1
ATOM 2835 O O . VAL A 1 351 ? 11.645 9.026 -2.349 1.00 65.81 351 VAL A O 1
ATOM 2838 N N . ASN A 1 352 ? 11.293 9.977 -0.352 1.00 66.31 352 ASN A N 1
ATOM 2839 C CA . ASN A 1 352 ? 12.202 9.085 0.380 1.00 66.31 352 ASN A CA 1
ATOM 2840 C C . ASN A 1 352 ? 11.479 7.956 1.128 1.00 66.31 352 ASN A C 1
ATOM 2842 O O . ASN A 1 352 ? 12.135 7.128 1.755 1.00 66.31 352 ASN A O 1
ATOM 2846 N N . SER A 1 353 ? 10.152 7.897 1.039 1.00 72.06 353 SER A N 1
ATOM 2847 C CA . SER A 1 353 ? 9.318 6.931 1.755 1.00 72.06 353 SER A CA 1
ATOM 2848 C C . SER A 1 353 ? 8.403 6.162 0.796 1.00 72.06 353 SER A C 1
ATOM 2850 O O . SER A 1 353 ? 8.163 6.627 -0.323 1.00 72.06 353 SER A O 1
ATOM 2852 N N . PRO A 1 354 ? 7.888 4.989 1.207 1.00 80.00 354 PRO A N 1
ATOM 2853 C CA . PRO A 1 354 ? 6.935 4.230 0.408 1.00 80.00 354 PRO A CA 1
ATOM 2854 C C . PRO A 1 354 ? 5.702 5.070 0.057 1.00 80.00 354 PRO A C 1
ATOM 2856 O O . PRO A 1 354 ? 5.131 5.752 0.909 1.00 80.00 354 PRO A O 1
ATOM 2859 N N . ILE A 1 355 ? 5.270 5.002 -1.204 1.00 86.94 355 ILE A N 1
ATOM 2860 C CA . ILE A 1 355 ? 4.006 5.599 -1.640 1.00 86.94 355 ILE A CA 1
ATOM 2861 C C . ILE A 1 355 ? 2.888 4.581 -1.427 1.00 86.94 355 ILE A C 1
ATOM 2863 O O . ILE A 1 355 ? 2.909 3.484 -1.989 1.00 86.94 355 ILE A O 1
ATOM 2867 N N . HIS A 1 356 ? 1.871 4.966 -0.662 1.00 89.19 356 HIS A N 1
ATOM 2868 C CA . HIS A 1 356 ? 0.694 4.150 -0.404 1.00 89.19 356 HIS A CA 1
ATOM 2869 C C . HIS A 1 356 ? -0.467 4.588 -1.291 1.00 89.19 356 HIS A C 1
ATOM 2871 O O . HIS A 1 356 ? -0.915 5.733 -1.258 1.00 89.19 356 HIS A O 1
ATOM 2877 N N . CYS A 1 357 ? -0.981 3.645 -2.074 1.00 88.19 357 CYS A N 1
ATOM 2878 C CA . CYS A 1 357 ? -2.191 3.834 -2.859 1.00 88.19 357 CYS A CA 1
ATOM 2879 C C . CYS A 1 357 ? -3.411 3.757 -1.935 1.00 88.19 357 CYS A C 1
ATOM 2881 O O . CYS A 1 357 ? -3.646 2.738 -1.279 1.00 88.19 357 CYS A O 1
ATOM 2883 N N . PHE A 1 358 ? -4.189 4.830 -1.877 1.00 88.19 358 PHE A N 1
ATOM 2884 C CA . PHE A 1 358 ? -5.414 4.921 -1.102 1.00 88.19 358 PHE A CA 1
ATOM 2885 C C . PHE A 1 358 ? -6.600 5.138 -2.034 1.00 88.19 358 PHE A C 1
ATOM 2887 O O . PHE A 1 358 ? -6.646 6.067 -2.840 1.00 88.19 358 PHE A O 1
ATOM 2894 N N . GLN A 1 359 ? -7.580 4.250 -1.909 1.00 84.50 359 GLN A N 1
ATOM 2895 C CA . GLN A 1 359 ? -8.872 4.393 -2.552 1.00 84.50 359 GLN A CA 1
ATOM 2896 C C . GLN A 1 359 ? -9.936 4.352 -1.460 1.00 84.50 359 GLN A C 1
ATOM 2898 O O . GLN A 1 359 ? -10.004 3.365 -0.725 1.00 84.50 359 GLN A O 1
ATOM 2903 N N . PRO A 1 360 ? -10.757 5.399 -1.322 1.00 82.56 360 PRO A N 1
ATOM 2904 C CA . PRO A 1 360 ? -11.672 5.507 -0.202 1.00 82.56 360 PRO A CA 1
ATOM 2905 C C . PRO A 1 360 ? -12.831 4.506 -0.326 1.00 82.56 360 PRO A C 1
ATOM 2907 O O . PRO A 1 360 ? -13.429 4.349 -1.392 1.00 82.56 360 PRO A O 1
ATOM 2910 N N . THR A 1 361 ? -13.173 3.833 0.778 1.00 81.38 361 THR A N 1
ATOM 2911 C CA . THR A 1 361 ? -14.264 2.844 0.841 1.00 81.38 361 THR A CA 1
ATOM 2912 C C . THR A 1 361 ? -15.051 2.948 2.154 1.00 81.38 361 THR A C 1
ATOM 2914 O O . THR A 1 361 ? -14.705 3.703 3.065 1.00 81.38 361 THR A O 1
ATOM 2917 N N . LEU A 1 362 ? -16.119 2.151 2.265 1.00 79.88 362 LEU A N 1
ATOM 2918 C CA . LEU A 1 362 ? -16.905 1.987 3.491 1.00 79.88 362 LEU A CA 1
ATOM 2919 C C . LEU A 1 362 ? -16.397 0.864 4.403 1.00 79.88 362 LEU A C 1
ATOM 2921 O O . LEU A 1 362 ? -17.166 0.375 5.229 1.00 79.88 362 LEU A O 1
ATOM 2925 N N . ALA A 1 363 ? -15.138 0.439 4.261 1.00 83.62 363 ALA A N 1
ATOM 2926 C CA . ALA A 1 363 ? -14.604 -0.646 5.072 1.00 83.62 363 ALA A CA 1
ATOM 2927 C C . ALA A 1 363 ? -14.770 -0.387 6.570 1.00 83.62 363 ALA A C 1
ATOM 2929 O O . ALA A 1 363 ? -14.519 0.711 7.072 1.00 83.62 363 ALA A O 1
ATOM 2930 N N . SER A 1 364 ? -15.266 -1.391 7.282 1.00 81.69 364 SER A N 1
ATOM 2931 C CA . SER A 1 364 ? -15.575 -1.248 8.692 1.00 81.69 364 SER A CA 1
ATOM 2932 C C . SER A 1 364 ? -14.320 -1.479 9.515 1.00 81.69 364 SER A C 1
ATOM 2934 O O . SER A 1 364 ? -13.480 -2.314 9.183 1.00 81.69 364 SER A O 1
ATOM 2936 N N . VAL A 1 365 ? -14.235 -0.763 10.625 1.00 84.06 365 VAL A N 1
ATOM 2937 C CA . VAL A 1 365 ? -13.191 -0.947 11.621 1.00 84.06 365 VAL A CA 1
ATOM 2938 C C . VAL A 1 365 ? -13.880 -1.344 12.920 1.00 84.06 365 VAL A C 1
ATOM 2940 O O . VAL A 1 365 ? -14.862 -0.707 13.314 1.00 84.06 365 VAL A O 1
ATOM 2943 N N . HIS A 1 366 ? -13.414 -2.414 13.568 1.00 77.25 366 HIS A N 1
ATOM 2944 C CA . HIS A 1 366 ? -14.019 -2.850 14.819 1.00 77.25 366 HIS A CA 1
ATOM 2945 C C . HIS A 1 366 ? -13.594 -1.904 15.940 1.00 77.25 366 HIS A C 1
ATOM 2947 O O . 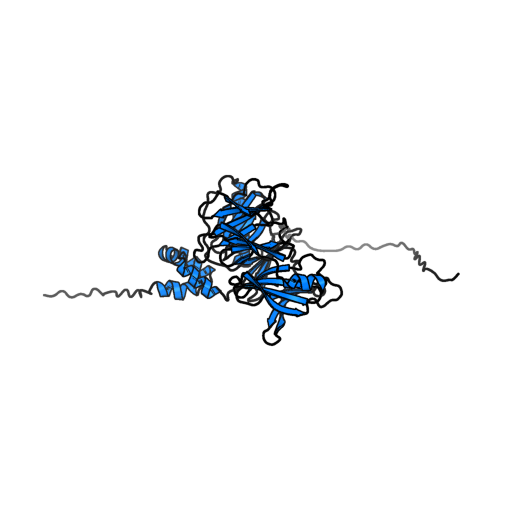HIS A 1 366 ? -12.419 -1.593 16.105 1.00 77.25 366 HIS A O 1
ATOM 2953 N N . LYS A 1 367 ? -14.549 -1.454 16.754 1.00 68.56 367 LYS A N 1
ATOM 2954 C CA . LYS A 1 367 ? -14.202 -0.742 17.983 1.00 68.56 367 LYS A CA 1
ATOM 2955 C C . LYS A 1 367 ? -13.680 -1.751 18.991 1.00 68.56 367 LYS A C 1
ATOM 2957 O O . LYS A 1 367 ? -14.404 -2.671 19.367 1.00 68.56 367 LYS A O 1
ATOM 2962 N N . THR A 1 368 ? -12.455 -1.552 19.448 1.00 62.41 368 THR A N 1
ATOM 2963 C CA . THR A 1 368 ? -11.898 -2.307 20.567 1.00 62.41 368 THR A CA 1
ATOM 2964 C C . THR A 1 368 ? -11.706 -1.403 21.765 1.00 62.41 368 THR A C 1
ATOM 2966 O O . THR A 1 368 ? -11.392 -0.225 21.578 1.00 62.41 368 THR A O 1
ATOM 2969 N N . PRO A 1 369 ? -11.873 -1.929 22.988 1.00 61.03 369 PRO A N 1
ATOM 2970 C CA . PRO A 1 369 ? -11.420 -1.234 24.181 1.00 61.03 369 PRO A CA 1
ATOM 2971 C C . PRO A 1 369 ? -9.945 -0.854 24.015 1.00 61.03 369 PRO A C 1
ATOM 2973 O O . PRO A 1 369 ? -9.132 -1.667 23.567 1.00 61.03 369 PRO A O 1
ATOM 2976 N N . SER A 1 370 ? -9.604 0.390 24.330 1.00 65.69 370 SER A N 1
ATOM 2977 C CA . SER A 1 370 ? -8.239 0.923 24.309 1.00 65.69 370 SER A CA 1
ATOM 2978 C C . SER A 1 370 ? -7.454 0.457 25.542 1.00 65.69 370 SER A C 1
ATOM 2980 O O . SER A 1 370 ? -6.836 1.255 26.245 1.00 65.69 370 SER A O 1
ATOM 2982 N N . ASP A 1 371 ? -7.521 -0.842 25.834 1.00 68.44 371 ASP A N 1
ATOM 2983 C CA . ASP A 1 371 ? -6.954 -1.423 27.043 1.00 68.44 371 ASP A CA 1
ATOM 2984 C C . ASP A 1 371 ? -5.428 -1.228 27.059 1.00 68.44 371 ASP A C 1
ATOM 2986 O O . ASP A 1 371 ? -4.706 -1.532 26.099 1.00 68.44 371 ASP A O 1
ATOM 2990 N N . GLY A 1 372 ? -4.925 -0.689 28.171 1.00 73.88 372 GLY A N 1
ATOM 2991 C CA . GLY A 1 372 ? -3.498 -0.445 28.375 1.00 73.88 372 GLY A CA 1
ATOM 2992 C C . GLY A 1 372 ? -2.906 0.698 27.543 1.00 73.88 372 GLY A C 1
ATOM 2993 O O . GLY A 1 372 ? -1.707 0.659 27.279 1.00 73.88 372 GLY A O 1
ATOM 2994 N N . VAL A 1 373 ? -3.721 1.662 27.100 1.00 81.88 373 VAL A N 1
ATOM 2995 C CA . VAL A 1 373 ? -3.272 2.960 26.561 1.00 81.88 373 VAL A CA 1
ATOM 2996 C C . VAL A 1 373 ? -3.624 4.046 27.578 1.00 81.88 373 VAL A C 1
ATOM 2998 O O . VAL A 1 373 ? -4.728 4.032 28.124 1.00 81.88 373 VAL A O 1
ATOM 3001 N N . GLU A 1 374 ? -2.692 4.955 27.864 1.00 88.31 374 GLU A N 1
ATOM 3002 C CA . GLU A 1 374 ? -2.938 6.077 28.775 1.00 88.31 374 GLU A CA 1
ATOM 3003 C C . GLU A 1 374 ? -3.967 7.052 28.181 1.00 88.31 374 GLU A C 1
ATOM 3005 O O . GLU A 1 374 ? -4.076 7.194 26.961 1.00 88.31 374 GLU A O 1
ATOM 3010 N N . THR A 1 375 ? -4.739 7.730 29.035 1.00 89.12 375 THR A N 1
ATOM 3011 C CA . THR A 1 375 ? -5.780 8.674 28.590 1.00 89.12 375 THR A CA 1
ATOM 3012 C C . THR A 1 375 ? -5.198 9.774 27.701 1.00 89.12 375 THR A C 1
ATOM 3014 O O . THR A 1 375 ? -5.752 10.054 26.640 1.00 89.12 375 THR A O 1
ATOM 3017 N N . ASP A 1 376 ? -4.047 10.324 28.087 1.00 91.88 376 ASP A N 1
ATOM 3018 C CA . ASP A 1 376 ? -3.359 11.392 27.356 1.00 91.88 376 ASP A CA 1
ATOM 3019 C C . ASP A 1 376 ? -2.938 10.938 25.947 1.00 91.88 376 ASP A C 1
ATOM 3021 O O . ASP A 1 376 ? -3.050 11.693 24.979 1.00 91.88 376 ASP A O 1
ATOM 3025 N N . ASP A 1 377 ? -2.502 9.683 25.803 1.00 92.12 377 ASP A N 1
ATOM 3026 C CA . ASP A 1 377 ? -2.156 9.109 24.501 1.00 92.12 377 ASP A CA 1
ATOM 3027 C C . ASP A 1 377 ? -3.401 8.863 23.641 1.00 92.12 377 ASP A C 1
ATOM 3029 O O . ASP A 1 377 ? -3.361 9.054 22.426 1.00 92.12 377 ASP A O 1
ATOM 3033 N N . LEU A 1 378 ? -4.530 8.479 24.244 1.00 91.94 378 LEU A N 1
ATOM 3034 C CA . LEU A 1 378 ? -5.790 8.300 23.519 1.00 91.94 378 LEU A CA 1
ATOM 3035 C C . LEU A 1 378 ? -6.339 9.630 22.984 1.00 91.94 378 LEU A C 1
ATOM 3037 O O . LEU A 1 378 ? -6.808 9.692 21.841 1.00 91.94 378 LEU A O 1
ATOM 3041 N N . GLU A 1 379 ? -6.271 10.690 23.791 1.00 92.94 379 GLU A N 1
ATOM 3042 C CA . GLU A 1 379 ? -6.633 12.049 23.378 1.00 92.94 379 GLU A CA 1
ATOM 3043 C C . GLU A 1 379 ? -5.724 12.534 22.245 1.00 92.94 379 GLU A C 1
ATOM 3045 O O . GLU A 1 379 ? -6.214 13.012 21.218 1.00 92.94 379 GLU A O 1
ATOM 3050 N N . TYR A 1 380 ? -4.413 12.317 22.382 1.00 94.25 380 TYR A N 1
ATOM 3051 C CA . TYR A 1 380 ? -3.423 12.628 21.354 1.00 94.25 380 TYR A CA 1
ATOM 3052 C C . TYR A 1 380 ? -3.700 11.903 20.027 1.00 94.25 380 TYR A C 1
ATOM 3054 O O . TYR A 1 380 ? -3.773 12.542 18.974 1.00 94.25 380 TYR A O 1
ATOM 3062 N N . ILE A 1 381 ? -3.913 10.583 20.067 1.00 93.69 381 ILE A N 1
ATOM 3063 C CA . ILE A 1 381 ? -4.229 9.779 18.879 1.00 93.69 381 ILE A CA 1
ATOM 3064 C C . ILE A 1 381 ? -5.508 10.290 18.215 1.00 93.69 381 ILE A C 1
ATOM 3066 O O . ILE A 1 381 ? -5.544 10.462 16.997 1.00 93.69 381 ILE A O 1
ATOM 3070 N N . THR A 1 382 ? -6.556 10.549 18.999 1.00 93.19 382 THR A N 1
ATOM 3071 C CA . THR A 1 382 ? -7.846 11.013 18.473 1.00 93.19 382 THR A CA 1
ATOM 3072 C C . THR A 1 382 ? -7.690 12.349 17.747 1.00 93.19 382 THR A C 1
ATOM 3074 O O . THR A 1 382 ? -8.141 12.476 16.608 1.00 93.19 382 THR A O 1
ATOM 3077 N N . ALA A 1 383 ? -6.980 13.305 18.353 1.00 94.50 383 ALA A N 1
ATOM 3078 C CA . ALA A 1 383 ? -6.699 14.598 17.736 1.00 94.50 383 ALA A CA 1
ATOM 3079 C C . ALA A 1 383 ? -5.927 14.448 16.412 1.00 94.50 383 ALA A C 1
ATOM 3081 O O . ALA A 1 383 ? -6.318 15.022 15.393 1.00 94.50 383 ALA A O 1
ATOM 3082 N N . LYS A 1 384 ? -4.878 13.614 16.387 1.00 95.06 384 LYS A N 1
ATOM 3083 C CA . LYS A 1 384 ? -4.070 13.374 15.180 1.00 95.06 384 LYS A CA 1
ATOM 3084 C C . LYS A 1 384 ? -4.856 12.681 14.070 1.00 95.06 384 LYS A C 1
ATOM 3086 O O . LYS A 1 384 ? -4.730 13.052 12.904 1.00 95.06 384 LYS A O 1
ATOM 3091 N N . LEU A 1 385 ? -5.700 11.708 14.405 1.00 94.44 385 LEU A N 1
ATOM 3092 C CA . LEU A 1 385 ? -6.566 11.049 13.425 1.00 94.44 385 LEU A CA 1
ATOM 3093 C C . LEU A 1 385 ? -7.600 12.013 12.833 1.00 94.44 385 LEU A C 1
ATOM 3095 O O . LEU A 1 385 ? -7.869 11.940 11.633 1.00 94.44 385 LEU A O 1
ATOM 3099 N N . ASP A 1 386 ? -8.143 12.937 13.627 1.00 92.75 386 ASP A N 1
ATOM 3100 C CA . ASP A 1 386 ? -9.059 13.971 13.136 1.00 92.75 386 ASP A CA 1
ATOM 3101 C C . ASP A 1 386 ? -8.362 14.968 12.193 1.00 92.75 386 ASP A C 1
ATOM 3103 O O . ASP A 1 386 ? -8.922 15.323 11.150 1.00 92.75 386 ASP A O 1
ATOM 3107 N N . GLU A 1 387 ? -7.124 15.372 12.495 1.00 93.25 387 GLU A N 1
ATOM 3108 C CA . GLU A 1 387 ? -6.283 16.180 11.597 1.00 93.25 387 GLU A CA 1
ATOM 3109 C C . GLU A 1 387 ? -6.037 15.460 10.260 1.00 93.25 387 GLU A C 1
ATOM 3111 O O . GLU A 1 387 ? -6.344 15.996 9.189 1.00 93.25 387 GLU A O 1
ATOM 3116 N N . ILE A 1 388 ? -5.559 14.210 10.316 1.00 93.69 388 ILE A N 1
ATOM 3117 C CA . ILE A 1 388 ? -5.293 13.367 9.138 1.00 93.69 388 ILE A CA 1
ATOM 3118 C C . ILE A 1 388 ? -6.568 13.184 8.312 1.00 93.69 388 ILE A C 1
ATOM 3120 O O . ILE A 1 388 ? -6.550 13.287 7.084 1.00 93.69 388 ILE A O 1
ATOM 3124 N N . ARG A 1 389 ? -7.704 12.945 8.969 1.00 91.81 389 ARG A N 1
ATOM 3125 C CA . ARG A 1 389 ? -9.002 12.791 8.313 1.00 91.81 389 ARG A CA 1
ATOM 3126 C C . ARG A 1 389 ? -9.400 14.023 7.522 1.00 91.81 389 ARG A C 1
ATOM 3128 O O . ARG A 1 389 ? -9.819 13.892 6.372 1.00 91.81 389 ARG A O 1
ATOM 3135 N N . ARG A 1 390 ? -9.286 15.208 8.123 1.00 90.06 390 ARG A N 1
ATOM 3136 C CA . ARG A 1 390 ? -9.599 16.477 7.451 1.00 90.06 390 ARG A CA 1
ATOM 3137 C C . ARG A 1 390 ? -8.670 16.711 6.264 1.00 90.06 390 ARG A C 1
ATOM 3139 O O . ARG A 1 390 ? -9.139 17.118 5.204 1.00 90.06 390 ARG A O 1
ATOM 3146 N N . PHE A 1 391 ? -7.387 16.384 6.397 1.00 91.06 391 PHE A N 1
ATOM 3147 C CA . PHE A 1 391 ? -6.430 16.474 5.297 1.00 91.06 391 PHE A CA 1
ATOM 3148 C C . PHE A 1 391 ? -6.785 15.534 4.130 1.00 91.06 391 PHE A C 1
ATOM 3150 O O . PHE A 1 391 ? -6.859 15.964 2.973 1.00 91.06 391 PHE A O 1
ATOM 3157 N N . ILE A 1 392 ? -7.077 14.261 4.420 1.00 89.12 392 ILE A N 1
ATOM 3158 C CA . ILE A 1 392 ? -7.435 13.261 3.402 1.00 89.12 392 ILE A CA 1
ATOM 3159 C C . ILE A 1 392 ? -8.759 13.631 2.721 1.00 89.12 392 ILE A C 1
ATOM 3161 O O . ILE A 1 392 ? -8.809 13.692 1.496 1.00 89.12 392 ILE A O 1
ATOM 3165 N N . ILE A 1 393 ? -9.809 13.955 3.481 1.00 84.44 393 ILE A N 1
ATOM 3166 C CA . ILE A 1 393 ? -11.152 14.179 2.920 1.00 84.44 393 ILE A CA 1
ATOM 3167 C C . ILE A 1 393 ? -11.316 15.572 2.316 1.00 84.44 393 ILE A C 1
ATOM 3169 O O . ILE A 1 393 ? -11.844 15.704 1.214 1.00 84.44 393 ILE A O 1
ATOM 3173 N N . ASP A 1 394 ? -10.936 16.613 3.052 1.00 78.56 394 ASP A N 1
ATOM 3174 C CA . ASP A 1 394 ? -11.287 17.990 2.700 1.00 78.56 394 ASP A CA 1
ATOM 3175 C C . ASP A 1 394 ? -10.154 18.704 1.947 1.00 78.56 394 ASP A C 1
ATOM 3177 O O . ASP A 1 394 ? -10.375 19.778 1.394 1.00 78.56 394 ASP A O 1
ATOM 3181 N N . GLY A 1 395 ? -8.942 18.128 1.911 1.00 66.38 395 GLY A N 1
ATOM 3182 C CA . GLY A 1 395 ? -7.771 18.770 1.299 1.00 66.38 395 GLY A CA 1
ATOM 3183 C C . GLY A 1 395 ? -7.356 20.061 2.010 1.00 66.38 395 GLY A C 1
ATOM 3184 O O . GLY A 1 395 ? -6.701 20.910 1.412 1.00 66.38 395 GLY A O 1
ATOM 3185 N N . ILE A 1 396 ? -7.769 20.235 3.268 1.00 60.00 396 ILE A N 1
ATOM 3186 C CA . ILE A 1 396 ? -7.435 21.407 4.074 1.00 60.00 396 ILE A CA 1
ATOM 3187 C C . ILE A 1 396 ? -6.009 21.225 4.598 1.00 60.00 396 ILE A C 1
ATOM 3189 O O . ILE A 1 396 ? -5.751 20.311 5.382 1.00 60.00 396 ILE A O 1
ATOM 3193 N N . CYS A 1 397 ? -5.095 22.097 4.172 1.00 52.69 397 CYS A N 1
ATOM 3194 C CA . CYS A 1 397 ? -3.768 22.220 4.769 1.00 52.69 397 CYS A CA 1
ATOM 3195 C C . CYS A 1 397 ? -3.898 22.913 6.131 1.00 52.69 397 CYS A C 1
ATOM 3197 O O . CYS A 1 397 ? -4.547 23.957 6.229 1.00 52.69 397 CYS A O 1
ATOM 3199 N N . ILE A 1 398 ? -3.291 22.356 7.179 1.00 46.88 398 ILE A N 1
ATOM 3200 C CA . ILE A 1 398 ? -3.207 23.034 8.475 1.00 46.88 398 ILE A CA 1
ATOM 3201 C C . ILE A 1 398 ? -2.102 24.088 8.349 1.00 46.88 398 ILE A C 1
ATOM 3203 O O . ILE A 1 398 ? -0.940 23.742 8.148 1.00 46.88 398 ILE A O 1
ATOM 3207 N N . GLN A 1 399 ? -2.466 25.370 8.411 1.00 38.28 399 GLN A N 1
ATOM 3208 C CA . GLN A 1 399 ? -1.500 26.438 8.661 1.00 38.28 399 GLN A CA 1
ATOM 3209 C C . GLN A 1 399 ? -1.324 26.538 10.174 1.00 38.28 399 GLN A C 1
ATOM 3211 O O . GLN A 1 399 ? -2.309 26.705 10.892 1.00 38.28 399 GLN A O 1
ATOM 3216 N N . GLU A 1 400 ? -0.091 26.406 10.658 1.00 33.06 400 GLU A N 1
ATOM 3217 C CA . GLU A 1 400 ? 0.220 26.813 12.024 1.00 33.06 400 GLU A CA 1
ATOM 3218 C C . GLU A 1 400 ? -0.056 28.315 12.135 1.00 33.06 400 GLU A C 1
ATOM 3220 O O . GLU A 1 400 ? 0.498 29.120 11.382 1.00 33.06 400 GLU A O 1
ATOM 3225 N N . GLU A 1 401 ? -0.941 28.697 13.056 1.00 31.08 401 GLU A N 1
ATOM 3226 C CA . GLU A 1 401 ? -1.047 30.081 13.496 1.00 31.08 401 GLU A CA 1
ATOM 3227 C C . GLU A 1 401 ? 0.272 30.435 14.185 1.00 31.08 401 GLU A C 1
ATOM 3229 O O . GLU A 1 401 ? 0.469 30.182 15.373 1.00 31.08 401 GLU A O 1
ATOM 3234 N N . SER A 1 402 ? 1.204 31.024 13.437 1.00 28.44 402 SER A N 1
ATOM 3235 C CA . SER A 1 402 ? 2.300 31.763 14.040 1.00 28.44 402 SER A CA 1
ATOM 3236 C C . SER A 1 402 ? 1.676 32.931 14.801 1.00 28.44 402 SER A C 1
ATOM 3238 O O . SER A 1 402 ? 1.300 33.949 14.215 1.00 28.44 402 SER A O 1
ATOM 3240 N N . SER A 1 403 ? 1.524 32.775 16.112 1.00 29.70 403 SER A N 1
ATOM 3241 C CA . SER A 1 403 ? 1.138 33.844 17.018 1.00 29.70 403 SER A CA 1
ATOM 3242 C C . SER A 1 403 ? 2.262 34.881 17.082 1.00 29.70 403 SER A C 1
ATOM 3244 O O . SER A 1 403 ? 3.065 34.891 18.012 1.00 29.70 403 SER A O 1
ATOM 3246 N N . SER A 1 404 ? 2.333 35.773 16.096 1.00 28.22 404 SER A N 1
ATOM 3247 C CA . SER A 1 404 ? 2.978 37.071 16.260 1.00 28.22 404 SER A CA 1
ATOM 3248 C C . SER A 1 404 ? 1.890 38.085 16.588 1.00 28.22 404 SER A C 1
ATOM 3250 O O . SER A 1 404 ? 1.312 38.735 15.717 1.00 28.22 404 SER A O 1
ATOM 3252 N N . SER A 1 405 ? 1.581 38.197 17.877 1.00 28.42 405 SER A N 1
ATOM 3253 C CA . SER A 1 405 ? 0.891 39.360 18.412 1.00 28.42 405 SER A CA 1
ATOM 3254 C C . SER A 1 405 ? 1.789 40.583 18.221 1.00 28.42 405 SER A C 1
ATOM 3256 O O . SER A 1 405 ? 2.731 40.788 18.983 1.00 28.42 405 SER A O 1
ATOM 3258 N N . SER A 1 406 ? 1.497 41.415 17.229 1.00 27.42 406 SER A N 1
ATOM 3259 C CA . SER A 1 406 ? 1.968 42.798 17.215 1.00 27.42 406 SER A CA 1
ATOM 3260 C C . SER A 1 406 ? 0.761 43.713 17.101 1.00 27.42 406 SER A C 1
ATOM 3262 O O . SER A 1 406 ? 0.183 43.912 16.034 1.00 27.42 406 SER A O 1
ATOM 3264 N N . SER A 1 407 ? 0.374 44.223 18.265 1.00 27.61 407 SER A N 1
ATOM 3265 C CA . SER A 1 407 ? -0.519 45.351 18.466 1.00 27.61 407 SER A CA 1
ATOM 3266 C C . SER A 1 407 ? -0.132 46.521 17.564 1.00 27.61 407 SER A C 1
ATOM 3268 O O . SER A 1 407 ? 0.975 47.049 17.649 1.00 27.61 407 SER A O 1
ATOM 3270 N N . SER A 1 408 ? -1.070 46.953 16.731 1.00 26.91 408 SER A N 1
ATOM 3271 C CA . SER A 1 408 ? -1.004 48.224 16.026 1.00 26.91 408 SER A CA 1
ATOM 3272 C C . SER A 1 408 ? -1.362 49.368 16.977 1.00 26.91 408 SER A C 1
ATOM 3274 O O . SER A 1 408 ? -2.511 49.472 17.407 1.00 26.91 408 SER A O 1
ATOM 3276 N N . SER A 1 409 ? -0.417 50.267 17.243 1.00 27.70 409 SER A N 1
ATOM 3277 C CA . SER A 1 409 ? -0.721 51.636 17.673 1.00 27.70 409 SER A CA 1
ATOM 3278 C C . SER A 1 409 ? 0.336 52.611 17.148 1.00 27.70 409 SER A C 1
ATOM 3280 O O . SER A 1 409 ? 1.436 52.708 17.678 1.00 27.70 409 SER A O 1
ATOM 3282 N N . SER A 1 410 ? -0.040 53.262 16.044 1.00 26.94 410 SER A N 1
ATOM 3283 C CA . SER A 1 410 ? 0.191 54.661 15.643 1.00 26.94 410 SER A CA 1
ATOM 3284 C C . SER A 1 410 ? 1.227 55.524 16.382 1.00 26.94 410 SER A C 1
ATOM 3286 O O . SER A 1 410 ? 1.048 55.766 17.570 1.00 26.94 410 SER A O 1
ATOM 3288 N N . SER A 1 411 ? 2.137 56.144 15.610 1.00 26.78 411 SER A N 1
ATOM 3289 C CA . SER A 1 411 ? 2.456 57.600 15.565 1.00 26.78 411 SER A CA 1
ATOM 3290 C C . SER A 1 411 ? 3.828 57.789 14.888 1.00 26.78 411 SER A C 1
ATOM 3292 O O . SER A 1 411 ? 4.831 57.316 15.402 1.00 26.78 411 SER A O 1
ATOM 3294 N N . SER A 1 412 ? 3.885 58.187 13.615 1.00 27.25 412 SER A N 1
ATOM 3295 C CA . SER A 1 412 ? 4.089 59.566 13.129 1.00 27.25 412 SER A CA 1
ATOM 3296 C C . SER A 1 412 ? 5.493 60.163 13.358 1.00 27.25 412 SER A C 1
ATOM 3298 O O . SER A 1 412 ? 5.818 60.581 14.463 1.00 27.25 412 SER A O 1
ATOM 3300 N N . SER A 1 413 ? 6.184 60.331 12.222 1.00 27.88 413 SER A N 1
ATOM 3301 C CA . SER A 1 413 ? 6.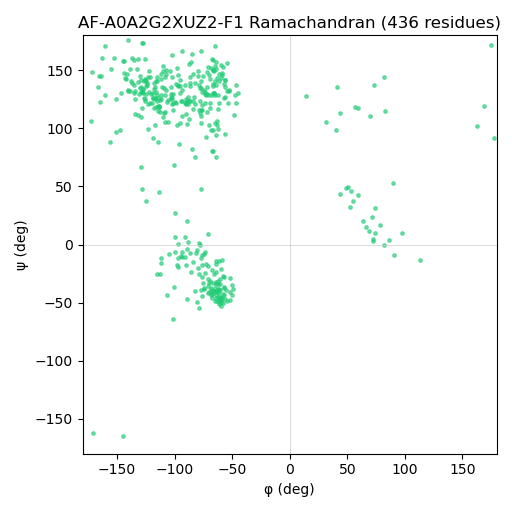976 61.495 11.773 1.00 27.88 413 SER A CA 1
ATOM 3302 C C . SER A 1 413 ? 8.347 61.856 12.376 1.00 27.88 413 SER A C 1
ATOM 3304 O O . SER A 1 413 ? 8.526 61.951 13.582 1.00 27.88 413 SER A O 1
ATOM 3306 N N . SER A 1 414 ? 9.204 62.210 11.401 1.00 26.84 414 SER A N 1
ATOM 3307 C CA . SER A 1 414 ? 10.271 63.227 11.333 1.00 26.84 414 SER A CA 1
ATOM 3308 C C . SER A 1 414 ? 11.671 62.939 11.890 1.00 26.84 414 SER A C 1
ATOM 3310 O O . SER A 1 414 ? 11.859 62.833 13.093 1.00 26.84 414 SER A O 1
ATOM 3312 N N . GLU A 1 415 ? 12.609 62.927 10.928 1.00 29.81 415 GLU A N 1
ATOM 3313 C CA . GLU A 1 415 ? 13.857 63.715 10.848 1.00 29.81 415 GLU A CA 1
ATOM 3314 C C . GLU A 1 415 ? 14.901 63.574 11.969 1.00 29.81 415 GLU A C 1
ATOM 3316 O O . GLU A 1 415 ? 14.673 63.992 13.096 1.00 29.81 415 GLU A O 1
ATOM 3321 N N . HIS A 1 416 ? 16.102 63.096 11.617 1.00 29.94 416 HIS A N 1
ATOM 3322 C CA . HIS A 1 416 ? 17.296 63.952 11.574 1.00 29.94 416 HIS A CA 1
ATOM 3323 C C . HIS A 1 416 ? 18.515 63.248 10.955 1.00 29.94 416 HIS A C 1
ATOM 3325 O O . HIS A 1 416 ? 18.671 62.030 11.027 1.00 29.94 416 HIS A O 1
ATOM 3331 N N . GLU A 1 417 ? 19.319 64.088 10.310 1.00 30.62 417 GLU A N 1
ATOM 3332 C CA . GLU A 1 417 ? 20.652 63.897 9.738 1.00 30.62 417 GLU A CA 1
ATOM 3333 C C . GLU A 1 417 ? 21.696 63.468 10.781 1.00 30.62 417 GLU A C 1
ATOM 3335 O O . GLU A 1 417 ? 21.589 63.856 11.940 1.00 30.62 417 GLU A O 1
ATOM 3340 N N . GLU A 1 418 ? 22.756 62.787 10.337 1.00 31.91 418 GLU A N 1
ATOM 3341 C CA . GLU A 1 418 ? 24.134 63.176 10.672 1.00 31.91 418 GLU A CA 1
ATOM 3342 C C . GLU A 1 418 ? 25.124 62.545 9.674 1.00 31.91 418 GLU A C 1
ATOM 3344 O O . GLU A 1 418 ? 25.066 61.352 9.366 1.00 31.91 418 GLU A O 1
ATOM 3349 N N . GLU A 1 419 ? 25.983 63.402 9.121 1.00 29.78 419 GLU A N 1
ATOM 3350 C CA . GLU A 1 419 ? 27.100 63.090 8.230 1.00 29.78 419 GLU A CA 1
ATOM 3351 C C . GLU A 1 419 ? 28.380 62.705 8.996 1.00 29.78 419 GLU A C 1
ATOM 3353 O O . GLU A 1 419 ? 28.574 63.100 10.142 1.00 29.78 419 GLU A O 1
ATOM 3358 N N . ALA A 1 420 ? 29.292 62.092 8.223 1.00 30.73 420 ALA A N 1
ATOM 3359 C CA . ALA A 1 420 ? 30.761 62.096 8.338 1.00 30.73 420 ALA A CA 1
ATOM 3360 C C . ALA A 1 420 ? 31.408 61.112 9.348 1.00 30.73 420 ALA A C 1
ATOM 3362 O O . ALA A 1 420 ? 30.868 60.834 10.406 1.00 30.73 420 ALA A O 1
ATOM 3363 N N . GLU A 1 421 ? 32.576 60.504 9.102 1.00 31.91 421 GLU A N 1
ATOM 3364 C CA . GLU A 1 421 ? 33.680 60.852 8.202 1.00 31.91 421 GLU A CA 1
ATOM 3365 C C . GLU A 1 421 ? 34.632 59.636 8.028 1.00 31.91 421 GLU A C 1
ATOM 3367 O O . GLU A 1 421 ? 34.826 58.870 8.967 1.00 31.91 421 GLU A O 1
ATOM 3372 N N . GLN A 1 422 ? 35.185 59.500 6.815 1.00 29.98 422 GLN A N 1
ATOM 3373 C CA . GLN A 1 422 ? 36.538 59.057 6.402 1.00 29.98 422 GLN A CA 1
ATOM 3374 C C . GLN A 1 422 ? 37.287 57.878 7.065 1.00 29.98 422 GLN A C 1
ATOM 3376 O O . GLN A 1 422 ? 37.506 57.817 8.270 1.00 29.98 422 GLN A O 1
ATOM 3381 N N . GLY A 1 423 ? 37.868 57.049 6.186 1.00 30.62 423 GLY A N 1
ATOM 3382 C CA . GLY A 1 423 ? 39.022 56.188 6.461 1.00 30.62 423 GLY A CA 1
ATOM 3383 C C . GLY A 1 423 ? 39.401 55.315 5.256 1.00 30.62 423 GLY A C 1
ATOM 3384 O O . GLY A 1 423 ? 38.842 54.234 5.096 1.00 30.62 423 GLY A O 1
ATOM 3385 N N . GLU A 1 424 ? 40.312 55.821 4.415 1.00 32.97 424 GLU A N 1
ATOM 3386 C CA . GLU A 1 424 ? 41.166 55.097 3.440 1.00 32.97 424 GLU A CA 1
ATOM 3387 C C . GLU A 1 424 ? 41.954 53.971 4.177 1.00 32.97 424 GLU A C 1
ATOM 3389 O O . GLU A 1 424 ? 42.057 54.023 5.400 1.00 32.97 424 GLU A O 1
ATOM 3394 N N . GLU A 1 425 ? 42.449 52.861 3.617 1.00 34.72 425 GLU A N 1
ATOM 3395 C CA . GLU A 1 425 ? 43.352 52.591 2.478 1.00 34.72 425 GLU A CA 1
ATOM 3396 C C . GLU A 1 425 ? 43.243 51.071 2.145 1.00 34.72 425 GLU A C 1
ATOM 3398 O O . GLU A 1 425 ? 42.990 50.256 3.033 1.00 34.72 425 GLU A O 1
ATOM 3403 N N . GLU A 1 426 ? 43.139 50.677 0.871 1.00 33.06 426 GLU A N 1
ATOM 3404 C CA . GLU A 1 426 ? 44.171 49.986 0.055 1.00 33.06 426 GLU A CA 1
ATOM 3405 C C . GLU A 1 426 ? 44.956 48.825 0.713 1.00 33.06 426 GLU A C 1
ATOM 3407 O O . GLU A 1 426 ? 45.788 49.042 1.582 1.00 33.06 426 GLU A O 1
ATOM 3412 N N . GLU A 1 427 ? 44.753 47.594 0.214 1.00 35.88 427 GLU A N 1
ATOM 3413 C CA . GLU A 1 427 ? 45.815 46.750 -0.379 1.00 35.88 427 GLU A CA 1
ATOM 3414 C C . GLU A 1 427 ? 45.191 45.479 -1.003 1.00 35.88 427 GLU A C 1
ATOM 3416 O O . GLU A 1 427 ? 44.745 44.559 -0.313 1.00 35.88 427 GLU A O 1
ATOM 3421 N N . GLU A 1 428 ? 45.137 45.439 -2.339 1.00 34.78 428 GLU A N 1
ATOM 3422 C CA . GLU A 1 428 ? 44.910 44.223 -3.128 1.00 34.78 428 GLU A CA 1
ATOM 3423 C C . GLU A 1 428 ? 46.250 43.495 -3.308 1.00 34.78 428 GLU A C 1
ATOM 3425 O O . GLU A 1 428 ? 47.164 44.009 -3.947 1.00 34.78 428 GLU A O 1
ATOM 3430 N N . GLY A 1 429 ? 46.357 42.282 -2.766 1.00 34.06 429 GLY A N 1
ATOM 3431 C CA . GLY A 1 429 ? 47.402 41.323 -3.117 1.00 34.06 429 GLY A CA 1
ATOM 3432 C C . GLY A 1 429 ? 46.866 40.324 -4.138 1.00 34.06 429 GLY A C 1
ATOM 3433 O O . GLY A 1 429 ? 46.121 39.413 -3.776 1.00 34.06 429 GLY A O 1
ATOM 3434 N N . GLN A 1 430 ? 47.232 40.510 -5.406 1.00 34.56 430 GLN A N 1
ATOM 3435 C CA . GLN A 1 430 ? 47.188 39.484 -6.446 1.00 34.56 430 GLN A CA 1
ATOM 3436 C C . GLN A 1 430 ? 48.568 38.826 -6.513 1.00 34.56 430 GLN A C 1
ATOM 3438 O O . GLN A 1 430 ? 49.543 39.522 -6.766 1.00 34.56 430 GLN A O 1
ATOM 3443 N N . ASP A 1 431 ? 48.634 37.508 -6.342 1.00 37.53 431 ASP A N 1
ATOM 3444 C CA . ASP A 1 431 ? 49.750 36.692 -6.823 1.00 37.53 431 ASP A CA 1
ATOM 3445 C C . ASP A 1 431 ? 49.149 35.522 -7.612 1.00 37.53 431 ASP A C 1
ATOM 3447 O O . ASP A 1 431 ? 48.472 34.652 -7.059 1.00 37.53 431 ASP A O 1
ATOM 3451 N N . GLU A 1 432 ? 49.345 35.574 -8.931 1.00 40.47 432 GLU A N 1
ATOM 3452 C CA . GLU A 1 432 ? 49.082 34.495 -9.879 1.00 40.47 432 GLU A CA 1
ATOM 3453 C C . GLU A 1 432 ? 50.311 33.579 -9.982 1.00 40.47 432 GLU A C 1
ATOM 3455 O O . GLU A 1 432 ? 51.462 34.014 -9.907 1.00 40.47 432 GLU A O 1
ATOM 3460 N N . GLU A 1 433 ? 50.021 32.291 -10.141 1.00 38.62 433 GLU A N 1
ATOM 3461 C CA . GLU A 1 433 ? 50.951 31.182 -10.313 1.00 38.62 433 GLU A CA 1
ATOM 3462 C C . GLU A 1 433 ? 51.642 31.158 -11.691 1.00 38.62 433 GLU A C 1
ATOM 3464 O O . GLU A 1 433 ? 51.048 31.488 -12.712 1.00 38.62 433 GLU A O 1
ATOM 3469 N N . GLU A 1 434 ? 52.880 30.651 -11.650 1.00 38.53 434 GLU A N 1
ATOM 3470 C CA . GLU A 1 434 ? 53.522 29.708 -12.582 1.00 38.53 434 GLU A CA 1
ATOM 3471 C C . GLU A 1 434 ? 53.633 30.020 -14.086 1.00 38.53 434 GLU A C 1
ATOM 3473 O O . GLU A 1 434 ? 52.672 29.956 -14.840 1.00 38.53 434 GLU A O 1
ATOM 3478 N N . GLU A 1 435 ? 54.887 30.103 -14.548 1.00 39.47 435 GLU A N 1
ATOM 3479 C CA . GLU A 1 435 ? 55.427 29.220 -15.598 1.00 39.47 435 GLU A CA 1
ATOM 3480 C C . GLU A 1 435 ? 56.970 29.319 -15.611 1.00 39.47 435 GLU A C 1
ATOM 3482 O O . GLU A 1 435 ? 57.513 30.416 -15.701 1.00 39.47 435 GLU A O 1
ATOM 3487 N N . ASP A 1 436 ? 57.684 28.194 -15.448 1.00 44.06 436 ASP A N 1
ATOM 3488 C CA . ASP A 1 436 ? 58.623 27.672 -16.465 1.00 44.06 436 ASP A CA 1
ATOM 3489 C C . ASP A 1 436 ? 59.529 26.519 -15.961 1.00 44.06 436 ASP A C 1
ATOM 3491 O O . ASP A 1 436 ? 60.323 26.659 -15.033 1.00 44.06 436 ASP A O 1
ATOM 3495 N N . GLN A 1 437 ? 59.368 25.374 -16.636 1.00 45.94 437 GLN A N 1
ATOM 3496 C CA . GLN A 1 437 ? 60.381 24.476 -17.230 1.00 45.94 437 GLN A CA 1
ATOM 3497 C C . GLN A 1 437 ? 61.774 24.348 -16.567 1.00 45.94 437 GLN A C 1
ATOM 3499 O O . GLN A 1 437 ? 62.636 25.203 -16.758 1.00 45.94 437 GLN A O 1
ATOM 3504 N N . ASP A 1 438 ? 62.029 23.219 -15.886 1.00 47.28 438 ASP A N 1
ATOM 3505 C CA . ASP A 1 438 ? 62.884 22.079 -16.325 1.00 47.28 438 ASP A CA 1
ATOM 3506 C C . ASP A 1 438 ? 63.087 21.038 -15.201 1.00 47.28 438 ASP A C 1
ATOM 3508 O O . ASP A 1 438 ? 63.321 21.434 -14.033 1.00 47.28 438 ASP A O 1
#

InterPro domains:
  IPR006527 F-box associated beta-propeller, type 1 [PF07734] (93-231)
  IPR050796 SCF complex F-box component [PTHR31672] (16-362)

Mean predicted aligned error: 12.7 Å

pLDDT: mean 76.56, std 19.12, range [26.78, 95.62]

Secondary structure (DSSP, 8-state):
------------------HHHIIIIIGGGS-HHHHHHGGGG-HHHHHHHTSHHHHHHHHHHTTTS-PEEEEEE-SSS-EEEEEEETTEEEEEEE--TTEEEEEEETTEEEEEETTTTEEEEEETTTTEEEEEEPPSS-TT-TT-EEEEE-TT-TT-EEEEEEEPPPTT-SEEEEEEEEETTSTT--EEEEEE-S---PBPTT---EEETTEEEEEBTTS-EEEEETTTTEEEEEPPPTHHHHHHHHSPBPTTS--EEEEEETTEEEEEEEBSSEEEEEEEETTTTEEEEEEEEE-S---TT----EEEEP-TTSSPEEEEEETTTTEEEEEEEETTTTEEEEEEEEE-----SPPEEE------------TT--HHHHHHHHHHHHHHHHHHHH--------------------------------------------

Foldseek 3Di:
DDDDDDDDPPPPPPPPCPPCCCQLPPLLPDDLLVSVVQLVVDVVSVVSCLDLVSLVSNVVVCLVPFWKKWAWDDDVFIKIKIFTVVVTDIFIAGDDPQKHFAAADPQWTWIGRNVQQWIKIARLSNRDIATAHADPPNPPFPQFKYKAQDPSVLQKIKIKTWDADDPPDQWGIWIWIDILVHGHDTDIDTDGDPDNFAFQGQAHWEDAPQWIWTQTLVQKIWIARNVVRDIDTQDHAPCVVVCVVVFAAQPPSPQKYWYAAQRWTWIWGATQFKIWIWTADPVVSHIDTDDMDTHPDDDPVRDWDKDWDDRHDFPIWIWIDDPVVQWTFIWGQDPVVNGTDGDDIGGHDDCPHHIYTHDHGSRDRDYDPPPPGDPVVVVVVSVSSNVVSCCVPVVDHDDPPPPPDDDDDDDDDDDDDDDDDDDDDDDDDDDDDDDDDD

Solvent-accessible surface area (backbone atoms only — not comparable to full-atom values): 26180 Å² total; per-residue (Å²): 134,83,89,86,82,90,78,82,81,75,80,77,78,69,76,81,68,52,63,65,50,50,48,68,61,47,41,52,68,43,60,69,73,58,39,55,57,45,32,79,74,37,73,68,44,31,56,54,65,69,31,51,67,46,46,49,54,36,50,65,71,44,64,82,49,60,52,29,39,38,34,52,33,90,53,97,74,23,29,38,37,40,34,34,72,62,71,76,45,78,49,58,29,80,38,60,86,53,51,44,84,55,36,43,31,78,23,36,36,32,32,38,33,58,84,69,55,28,37,33,43,32,18,58,82,78,67,40,50,25,74,38,72,64,62,83,81,67,84,69,61,86,87,44,42,36,50,42,53,44,78,74,51,40,62,41,36,36,43,38,34,46,34,72,60,66,94,91,54,73,43,46,39,34,37,38,39,32,41,59,90,48,72,88,50,70,42,83,45,78,37,74,56,99,66,82,74,58,66,33,81,70,56,59,53,35,70,53,96,64,21,41,35,38,51,27,67,83,61,22,34,46,34,35,32,70,83,81,70,44,67,50,80,43,78,45,51,76,67,48,64,57,43,67,75,76,39,58,72,46,94,82,76,72,32,69,47,68,39,43,30,65,86,29,53,30,37,42,37,44,36,62,65,35,32,40,34,32,36,53,38,80,90,77,72,43,68,42,82,75,49,75,47,72,31,91,59,86,58,95,86,72,82,57,56,70,45,81,42,64,35,47,85,37,67,61,26,35,37,36,50,35,85,92,77,52,29,25,38,36,27,40,67,34,82,90,76,74,40,72,43,78,77,49,78,40,82,61,68,76,81,84,47,44,76,34,58,42,46,90,45,81,40,50,54,59,83,57,82,70,76,93,57,56,70,71,52,52,54,49,50,50,54,52,51,53,53,52,26,42,35,72,74,70,66,53,60,69,75,81,81,77,85,75,86,72,86,88,76,89,83,85,86,82,89,83,88,85,84,87,79,91,81,90,81,92,85,88,85,84,84,83,82,87,88,83,92,134

Organism: Capsicum annuum (NCBI:txid4072)

Nearest PDB structures (foldseek):
  3hfq-assembly2_B  TM=4.912E-01  e=1.186E-06  Lactiplantibacillus plantarum
  6lqt-assembly1_AG  TM=2.933E-01  e=1.066E-06  Saccharomyces cerevisiae S288C
  7ajt-assembly1_UQ  TM=2.887E-01  e=3.097E-06  Saccharomyces cerevisiae S288C
  7d4i-assembly1_AG  TM=2.813E-01  e=2.372E-06  Saccharomyces cerevisiae S288C
  4wjl-assembly1_B  TM=2.824E-01  e=1.427E-03  Homo sapiens

Sequence (438 aa):
MTDSNKRAKKDKGIMDLKDDVLVGEIIARLPLKQAIQCKVLNKYLDFKISDSEFSQILLNRQKDGSLELLYSVNGPPKTLHKISLKPINQWQTAFSDDIEILSSCNGLILFDFERAKRFCVFNPITGLHQLIPYPLPSSQLIGNIGLAVDYPNPNQYKVVTISYPAENSNSFYKFHVLSSERPGLWREIQLTTNTSISLSFGSPTVYWRNSLHWLRSDGSVLAFDTKKEEAMLIDRPWFLDHYDVNCSKIPTGRDVWLGIAQGLLTLVYIFKETIVIGTYDNVRSTWRIRHTFDNLISDPKGMIDVFPIWNDSKHVCFLVDRPLTGYYDLREYDTGTSGYKKTAELGRTIVNSPIHCFQPTLASVHKTPSDGVETDDLEYITAKLDEIRRFIIDGICIQEESSSSSSSSSSSSSEHEEEAEQGEEEEEGQDEEEEDQD